Protein 4XDN (pdb70)

Radius of gyration: 31.56 Å; Cα contacts (8 Å, |Δi|>4): 1006; chains: 2; bounding box: 56×102×65 Å

GO terms:
  GO:0000785 chromatin (C, IDA)
  GO:0043515 kinetochore binding (F, IDA)
  GO:0006302 double-strand break repair (P, IMP)
  GO:0070550 rDNA chromatin condensation (P, IMP)
  GO:0071169 establishment of protein localization to chromatin (P, IMP)
  GO:0007064 mitotic sister chromatid cohesion (P, IMP)
  GO:0007076 mitotic chromosome condensation (P, IMP)
  GO:0032116 SMC loading complex (C, IPI)
  GO:0005634 nucleus (C, EXP)
  GO:0005515 protein binding (F, IPI)
  GO:0034087 establishment of mitotic sister chromatid cohesion (P, IDA)
  GO:0000785 chromatin (C, IPI)
  GO:0043565 sequence-specific DNA binding (F, IDA)

Secondary structure (DSSP, 8-state):
--EEEHHHHHHHHHHHHHHHHHTTT---SHHHHHHHHHHHHHHHHHHHHHHHHS---HHHHHHHHHHHHHHHHHHBS-HHHHHHHHHHHHHHHHHHTTTS--HHHHHHHHHIIIIIHHHHHT-HHHHHHHHHHHHHHHHHHHT---HHHHHHHHHHHHHHHHHHHHTT-HHHHHHHHHHHHHHSPTT-HHHHHHHHHHHHHHHHHTPPPPHHHHHHHHT--HHHH-HHHHHHHHHHHHHHHHHTT---HHHHHHHHHHHHHHHHHHHHTTTS-EEEEEETTEEEEEE-HHHHSHHHHHHHHHHHHHHHTTTTTTSHHHHHHHHHHHHHHHHHHHHHHT----SS-HHHHHHHHHHHHHHHHHHHHHHHHHHHHHHSS-----STTHHHHHHHHHHHHTT---HHHHHHHHH-TTS-HHHHHHHHHHHHHHHHHHHHHS-TTTHHHHHHHHHHHHHHHHHHHTTSGGGG-HHHHHHHHHHHHHHHSTTT-SSPPP--HHHHHHHHHHHHHHHHHHS---TTPPP--HHHHHHHHHHHHHHT---HHHHHHHHHHHHHHGGGSTT-HHHHHHHHHHHHHHHHHHT-HHHHHHHHHHHHHHHHHHT-/---HHHHS--TTTTSS---SHHHHTTT---TTS---TTHHHHHH-S-EEE-------S--TT---EEE-----S--SGGGTS-EEE--SS-S---TTTT--HHHHHHHHHT-TT---EEE--

Organism: Saccharomyces cerevisiae (strain ATCC 204508 / S288c) (NCBI:txid559292)

Nearest PDB structures (foldseek):
  4xdn-assembly1_B  TM=1.008E+00  e=4.731E-21  Saccharomyces cerevisiae
  5w94-assembly1_B  TM=9.153E-01  e=1.502E-14  Saccharomyces cerevisiae
  5w94-assembly2_D  TM=9.393E-01  e=5.411E-13  Saccharomyces cerevisiae
  4xdn-assembly1_A  TM=1.002E+00  e=1.681E-70  Saccharomyces cerevisiae
  5w94-assembly2_C  TM=9.971E-01  e=1.129E-63  Saccharomyces cerevisiae

Foldseek 3Di:
DDDDDLVVLLVLLVVLQQVLLQ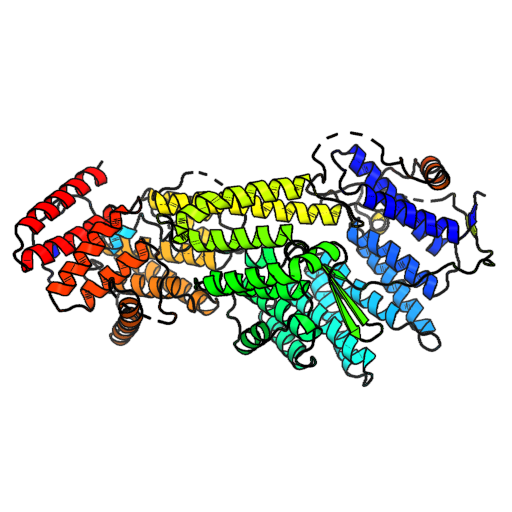CLLPDDDPVNVCSSVVSNVSSLVSLVCCVPVHDDDLVRLLVSLVVNLVSCLQPHPPLVVNLVSLVVSLVVCVVCVVPDPCPLSNLVSLCCQQARSCVSNLDLVSLVVSLVVLVVQLVVQCVDPDPVSVLSSLVSLLSNLVSCLSNVVVVVNVVSLVVSLVPDDPLALVSLLSLLVVLVSCLVQQFDDDPVSVVSLVPNDCVRNHLQVVLSSLLSVLSVCLLQLHDCPVSVVVVVVSCVVCVVVLQVCQPVADWRPSDVSDIDGHDDNCRSHNLSSVLSVLLSQLLSLLLVQQDPSNVSNVPCLVVSLVSLVVCLVPPRDDSDHSVVNVVVNVVSVLSNLSSVLSNQVSQCLFAVAGPRCSAPLSVLLSVLSNCVSVVVLSLVSLVVSLPDDRHRLVSNLVSLLSNLLSLLQCCQPPDPPCVVVRQVSNVVSLVVNVVSCVRRNCCSRLLSVLSNLLSLCLQADPPSGNRHDDDDPVVVCVSVVVLCQLCCQLPPPPSNDDDPNLVSSLSSLLVCLVPPDDDLVSSLVSLVCSLVSQVSHHPSLVVSLVSLVSNLVSCVVVVPVVSNVVSVVSNVVSCVVVVD/DDDPQLVDDDPCNPPPDDPDDVVVCPPPPPPVPPDDPPVVVVVVPPDDDDDDDDDDPPPPPPDDDDDDDPDDDDDDPVCVPVDEAEDDPDDPDCPVCPPPDPVRVVSCVVCVVVPPHHYDYD

InterPro domains:
  IPR019440 Chromatid cohesion factor MAU2 [PF10345] (14-606)

Sequence (726 aa):
GDKLSISQVYHLAQEYRDHAYSIANKIGSEEGLKQYYGLMNMSIQMFQLLKTKCTLSVLEDSKVTFEMVELLIQETYNFDLAELYISSLKERLQTHQSDTDLVEEIMRCEFLLLHDLPLMRDSKFHYKIALRNCNELVQYMVNLQDELYQNWASVFQYVGVMLCIKLKQHRRVKTSFHGLLSQCREKSQWKWFLNLCYVNYLLNERFPIPEDALQELRSTELHTVGPELYAWKLALEMVIQLCKDGNITDHLNEFKNFFDTNKQSLVTNEGKGCVIKIMPRIALKVELPMIFHYKELKNILLLLQSVSYIVNCYDEKGNFSRKFLPKVYSTTQKLIKNIAAGGVSMNELDSRIQTYKSILEFCEFYKVWEQTLLKGAVVLGPSPGYVRLLQAMKVQFEGGGAVEEYTRLAQSGGTSSEVKMISLLNCYTVQAARVSRCSGDKQGELVEQCNKVWLQVEKLLQETDLQFNPIWECTVTILWLFSHFEPFSWNPLPCSDKQRAEYVSKLREFYSSNKFVNRFKLKKALLLQILVNYLGGRMLEHDLGEIYAISAKCFDMCRQQGGMRKVQYVIGIWHLMNCTVAMRGKDVALTNAKLEALVKQITSLYFQSNAMSYPGKDKNIPGRIIEALEDLPLSYLVPKDGLAALVNAPMRVSLPFDKTIFTSADDGRDVNINVSSIKNEAEKERLVFKRPSNFTSSNFLEGLSPLAQSVLSTHKGLNDSINIEK

B-factor: mean 44.5, std 16.04, range [20.0, 185.65]

Structure (mmCIF, N/CA/C/O backbone):
data_4XDN
#
_entry.id   4XDN
#
_cell.length_a   51.579
_cell.length_b   177.279
_cell.length_c   51.343
_cell.angle_alpha   90.00
_cell.angle_beta   111.11
_cell.angle_gamma   90.00
#
_symmetry.space_group_name_H-M   'P 1 21 1'
#
loop_
_entity.id
_entity.type
_entity.pdbx_description
1 polymer 'MAU2 chromatid cohesion factor homolog'
2 polymer 'Sister chromatid cohesion protein 2'
3 non-polymer 'SULFATE ION'
4 water water
#
loop_
_atom_site.group_PDB
_atom_site.id
_atom_site.type_symbol
_atom_site.label_atom_id
_atom_site.label_alt_id
_atom_site.label_comp_id
_atom_site.label_asym_id
_atom_site.label_entity_id
_atom_site.label_seq_id
_atom_site.pdbx_PDB_ins_code
_atom_site.Cartn_x
_atom_site.Cartn_y
_atom_site.Cartn_z
_atom_site.occupancy
_atom_site.B_iso_or_equiv
_atom_site.auth_seq_id
_atom_site.auth_comp_id
_atom_site.auth_asym_id
_atom_site.auth_atom_id
_atom_site.pdbx_PDB_model_num
ATOM 1 N N . GLY A 1 24 ? -18.383 -0.868 -9.829 1.00 59.35 5 GLY A N 1
ATOM 2 C CA . GLY A 1 24 ? -18.360 0.519 -9.404 1.00 59.36 5 GLY A CA 1
ATOM 3 C C . GLY A 1 24 ? -17.385 1.347 -10.219 1.00 56.59 5 GLY A C 1
ATOM 4 O O . GLY A 1 24 ? -16.587 0.804 -10.983 1.00 60.02 5 GLY A O 1
ATOM 5 N N . ASP A 1 25 ? -17.450 2.665 -10.061 1.00 50.41 6 ASP A N 1
ATOM 6 C CA . ASP A 1 25 ? -16.545 3.562 -10.768 1.00 47.01 6 ASP A CA 1
ATOM 7 C C . ASP A 1 25 ? -15.160 3.491 -10.145 1.00 44.06 6 ASP A C 1
ATOM 8 O O . ASP A 1 25 ? -15.012 3.639 -8.931 1.00 45.51 6 ASP A O 1
ATOM 13 N N . LYS A 1 26 ? -14.149 3.266 -10.980 1.00 42.56 7 LYS A N 1
ATOM 14 C CA . LYS A 1 26 ? -12.789 3.055 -10.496 1.00 42.28 7 LYS A CA 1
ATOM 15 C C . LYS A 1 26 ? -11.752 3.899 -11.228 1.00 37.05 7 LYS A C 1
ATOM 16 O O . LYS A 1 26 ? -11.917 4.239 -12.400 1.00 36.71 7 LYS A O 1
ATOM 22 N N . LEU A 1 27 ? -10.686 4.230 -10.507 1.00 30.54 8 LEU A N 1
ATOM 23 C CA . LEU A 1 27 ? -9.499 4.852 -11.081 1.00 29.55 8 LEU A CA 1
ATOM 24 C C . LEU A 1 27 ? -8.278 4.221 -10.429 1.00 30.05 8 LEU A C 1
ATOM 25 O O . LEU A 1 27 ? -8.366 3.713 -9.310 1.00 29.70 8 LEU A O 1
ATOM 30 N N . SER A 1 28 ? -7.143 4.242 -11.118 1.00 32.62 9 SER A N 1
ATOM 31 C CA . SER A 1 28 ? -5.923 3.679 -10.551 1.00 32.65 9 SER A CA 1
ATOM 32 C C . SER A 1 28 ? -5.469 4.546 -9.385 1.00 34.75 9 SER A C 1
ATOM 33 O O . SER A 1 28 ? -5.838 5.719 -9.290 1.00 33.67 9 SER A O 1
ATOM 36 N N . ILE A 1 29 ? -4.671 3.964 -8.497 1.00 34.56 10 ILE A N 1
ATOM 37 C CA . ILE A 1 29 ? -4.224 4.666 -7.302 1.00 33.97 10 ILE A CA 1
ATOM 38 C C . ILE A 1 29 ? -3.411 5.908 -7.673 1.00 31.06 10 ILE A C 1
ATOM 39 O O . ILE A 1 29 ? -3.507 6.939 -7.011 1.00 27.51 10 ILE A O 1
ATOM 44 N N . SER A 1 30 ? -2.628 5.815 -8.743 1.00 30.76 11 SER A N 1
ATOM 45 C CA . SER A 1 30 ? -1.819 6.944 -9.190 1.00 33.59 11 SER A CA 1
ATOM 46 C C . SER A 1 30 ? -2.683 8.024 -9.842 1.00 31.95 11 SER A C 1
ATOM 47 O O . SER A 1 30 ? -2.381 9.212 -9.745 1.00 31.89 11 SER A O 1
ATOM 50 N N . GLN A 1 31 ? -3.756 7.609 -10.506 1.00 30.30 12 GLN A N 1
ATOM 51 C CA . GLN A 1 31 ? -4.659 8.555 -11.152 1.00 31.41 12 GLN A CA 1
ATOM 52 C C . GLN A 1 31 ? -5.419 9.382 -10.118 1.00 31.11 12 GLN A C 1
ATOM 53 O O . GLN A 1 31 ? -5.620 10.581 -10.302 1.00 30.93 12 GLN A O 1
ATOM 59 N N . VAL A 1 32 ? -5.829 8.741 -9.028 1.00 31.22 13 VAL A N 1
ATOM 60 C CA . VAL A 1 32 ? -6.509 9.441 -7.944 1.00 32.28 13 VAL A CA 1
ATOM 61 C C . VAL A 1 32 ? -5.554 10.424 -7.281 1.00 32.52 13 VAL A C 1
ATOM 62 O O . VAL A 1 32 ? -5.928 11.555 -6.966 1.00 27.87 13 VAL A O 1
ATOM 66 N N . TYR A 1 33 ? -4.319 9.976 -7.074 1.00 34.06 14 TYR A N 1
ATOM 67 C CA . TYR A 1 33 ? -3.290 10.799 -6.454 1.00 31.76 14 TYR A CA 1
ATOM 68 C C . TYR A 1 33 ? -2.988 12.032 -7.298 1.00 31.04 14 TYR A C 1
ATOM 69 O O . TYR A 1 33 ? -2.896 13.141 -6.774 1.00 30.98 14 TYR A O 1
ATOM 78 N N . HIS A 1 34 ? -2.841 11.835 -8.605 1.00 29.01 15 HIS A N 1
ATOM 79 C CA . HIS A 1 34 ? -2.534 12.937 -9.511 1.00 32.32 15 HIS A CA 1
ATOM 80 C C . HIS A 1 34 ? -3.713 13.893 -9.664 1.00 31.90 15 HIS A C 1
ATOM 81 O O . HIS A 1 34 ? -3.518 15.085 -9.891 1.00 34.35 15 HIS A O 1
ATOM 88 N N . LEU A 1 35 ? -4.931 13.374 -9.541 1.00 29.52 16 LEU A N 1
ATOM 89 C CA . LEU A 1 35 ? -6.117 14.220 -9.579 1.00 29.33 16 LEU A CA 1
ATOM 90 C C . LEU A 1 35 ? -6.162 15.135 -8.363 1.00 29.66 16 LEU A C 1
ATOM 91 O O . LEU A 1 35 ? -6.472 16.322 -8.480 1.00 30.34 16 LEU A O 1
ATOM 96 N N . ALA A 1 36 ? -5.860 14.572 -7.197 1.00 30.22 17 ALA A N 1
ATOM 97 C CA . ALA A 1 36 ? -5.783 15.349 -5.966 1.00 29.73 17 ALA A CA 1
ATOM 98 C C . ALA A 1 36 ? -4.766 16.472 -6.121 1.00 28.36 17 ALA A C 1
ATOM 99 O O . ALA A 1 36 ? -4.977 17.585 -5.643 1.00 29.82 17 ALA A O 1
ATOM 101 N N . GLN A 1 37 ? -3.662 16.169 -6.796 1.00 27.13 18 GLN A N 1
ATOM 102 C CA . GLN A 1 37 ? -2.627 17.161 -7.052 1.00 29.50 18 GLN A CA 1
ATOM 103 C C . GLN A 1 37 ? -3.083 18.182 -8.090 1.00 32.18 18 GLN A C 1
ATOM 104 O O . GLN A 1 37 ? -2.815 19.377 -7.946 1.00 34.62 18 GLN A O 1
ATOM 110 N N . GLU A 1 38 ? -3.772 17.717 -9.131 1.00 30.32 19 GLU A N 1
ATOM 111 C CA . GLU A 1 38 ? -4.220 18.608 -10.199 1.00 29.80 19 GLU A CA 1
ATOM 112 C C . GLU A 1 38 ? -5.226 19.624 -9.672 1.00 29.57 19 GLU A C 1
ATOM 113 O O . GLU A 1 38 ? -5.120 20.815 -9.964 1.00 26.48 19 GLU A O 1
ATOM 119 N N . TYR A 1 39 ? -6.201 19.152 -8.899 1.00 30.01 20 TYR A N 1
ATOM 120 C CA . TYR A 1 39 ? -7.210 20.034 -8.318 1.00 30.84 20 TYR A CA 1
ATOM 121 C C . TYR A 1 39 ? -6.557 21.106 -7.444 1.00 29.42 20 TYR A C 1
ATOM 122 O O . TYR A 1 39 ? -6.940 22.276 -7.487 1.00 24.95 20 TYR A O 1
ATOM 131 N N . ARG A 1 40 ? -5.570 20.694 -6.654 1.00 29.72 21 ARG A N 1
ATOM 132 C CA . ARG A 1 40 ? -4.849 21.609 -5.777 1.00 28.77 21 ARG A CA 1
ATOM 133 C C . ARG A 1 40 ? -4.045 22.618 -6.587 1.00 27.70 21 ARG A C 1
ATOM 134 O O . ARG A 1 40 ? -4.177 23.825 -6.396 1.00 26.30 21 ARG A O 1
ATOM 142 N N . ASP A 1 41 ? -3.208 22.114 -7.488 1.00 28.46 22 ASP A N 1
ATOM 143 C CA . ASP A 1 41 ? -2.289 22.962 -8.238 1.00 30.44 22 ASP A CA 1
ATOM 144 C C . ASP A 1 41 ? -3.031 23.916 -9.168 1.00 31.25 22 ASP A C 1
ATOM 145 O O . ASP A 1 41 ? -2.513 24.978 -9.517 1.00 31.54 22 ASP A O 1
ATOM 150 N N . HIS A 1 42 ? -4.243 23.540 -9.564 1.00 30.65 23 HIS A N 1
ATOM 151 C CA . HIS A 1 42 ? -5.057 24.398 -10.412 1.00 31.42 23 HIS A CA 1
ATOM 152 C C . HIS A 1 42 ? -5.698 25.509 -9.589 1.00 30.44 23 HIS A C 1
ATOM 153 O O . HIS A 1 42 ? -5.907 26.619 -10.082 1.00 30.46 23 HIS A O 1
ATOM 160 N N . ALA A 1 43 ? -6.016 25.206 -8.334 1.00 30.24 24 ALA A N 1
ATOM 161 C CA . ALA A 1 43 ? -6.522 26.220 -7.419 1.00 30.20 24 ALA A CA 1
ATOM 162 C C . ALA A 1 43 ? -5.445 27.272 -7.158 1.00 29.87 24 ALA A C 1
ATOM 163 O O . ALA A 1 43 ? -5.737 28.466 -7.094 1.00 29.55 24 ALA A O 1
ATOM 165 N N . TYR A 1 44 ? -4.199 26.825 -7.018 1.00 30.83 25 TYR A N 1
ATOM 166 C CA . TYR A 1 44 ? -3.074 27.740 -6.843 1.00 31.67 25 TYR A CA 1
ATOM 167 C C . TYR A 1 44 ? -2.901 28.624 -8.071 1.00 32.37 25 TYR A C 1
ATOM 168 O O . TYR A 1 44 ? -2.521 29.792 -7.958 1.00 32.82 25 TYR A O 1
ATOM 177 N N . SER A 1 45 ? -3.176 28.055 -9.242 1.00 32.05 26 SER A N 1
ATOM 178 C CA . SER A 1 45 ? -2.935 28.744 -10.504 1.00 31.88 26 SER A CA 1
ATOM 179 C C . SER A 1 45 ? -3.889 29.920 -10.701 1.00 32.15 26 SER A C 1
ATOM 180 O O . SER A 1 45 ? -3.578 30.849 -11.440 1.00 37.33 26 SER A O 1
ATOM 183 N N . ILE A 1 46 ? -5.042 29.874 -10.036 1.00 30.66 27 ILE A N 1
ATOM 184 C CA . ILE A 1 46 ? -6.048 30.935 -10.142 1.00 34.48 27 ILE A CA 1
ATOM 185 C C . ILE A 1 46 ? -6.250 31.659 -8.809 1.00 32.89 27 ILE A C 1
ATOM 186 O O . ILE A 1 46 ? -7.203 32.421 -8.644 1.00 29.23 27 ILE A O 1
ATOM 191 N N . ALA A 1 47 ? -5.338 31.432 -7.869 1.00 29.07 28 ALA A N 1
ATOM 192 C CA . ALA A 1 47 ? -5.478 31.958 -6.515 1.00 28.94 28 ALA A CA 1
ATOM 193 C C . ALA A 1 47 ? -5.446 33.485 -6.481 1.00 28.56 28 ALA A C 1
ATOM 194 O O . ALA A 1 47 ? -5.965 34.099 -5.549 1.00 30.52 28 ALA A O 1
ATOM 196 N N . ASN A 1 48 ? -4.839 34.093 -7.497 1.00 30.63 29 ASN A N 1
ATOM 197 C CA . ASN A 1 48 ? -4.752 35.549 -7.580 1.00 32.04 29 ASN A CA 1
ATOM 198 C C . ASN A 1 48 ? -5.865 36.158 -8.428 1.00 34.36 29 ASN A C 1
ATOM 199 O O . ASN A 1 48 ? -5.802 37.336 -8.777 1.00 34.29 29 ASN A O 1
ATOM 204 N N . LYS A 1 49 ? -6.881 35.359 -8.748 1.00 34.59 30 LYS A N 1
ATOM 205 C CA . LYS A 1 49 ? -7.952 35.788 -9.648 1.00 37.14 30 LYS A CA 1
ATOM 206 C C . LYS A 1 49 ? -9.336 35.719 -9.002 1.00 35.91 30 LYS A C 1
ATOM 207 O O . LYS A 1 49 ? -10.348 35.734 -9.700 1.00 37.61 30 LYS A O 1
ATOM 213 N N . ILE A 1 50 ? -9.385 35.643 -7.676 1.00 34.08 31 ILE A N 1
ATOM 214 C CA . ILE A 1 50 ? -10.663 35.600 -6.972 1.00 33.23 31 ILE A CA 1
ATOM 215 C C . ILE A 1 50 ? -11.151 37.022 -6.725 1.00 35.88 31 ILE A C 1
ATOM 216 O O . ILE A 1 50 ? -10.602 37.740 -5.887 1.00 33.81 31 ILE A O 1
ATOM 221 N N . GLY A 1 51 ? -12.182 37.418 -7.467 1.00 38.46 32 GLY A N 1
ATOM 222 C CA . GLY A 1 51 ? -12.737 38.757 -7.378 1.00 40.05 32 GLY A CA 1
ATOM 223 C C . GLY A 1 51 ? -14.206 38.773 -7.001 1.00 40.88 32 GLY A C 1
ATOM 224 O O . GLY A 1 51 ? -14.829 39.834 -6.968 1.00 43.29 32 GLY A O 1
ATOM 225 N N . SER A 1 52 ? -14.763 37.602 -6.712 1.00 40.25 33 SER A N 1
ATOM 226 C CA . SER A 1 52 ? -16.171 37.500 -6.343 1.00 42.72 33 SER A CA 1
ATOM 227 C C . SER A 1 52 ? -16.446 36.228 -5.549 1.00 42.24 33 SER A C 1
ATOM 228 O O . SER A 1 52 ? -15.563 35.384 -5.379 1.00 40.53 33 SER A O 1
ATOM 231 N N . GLU A 1 53 ? -17.678 36.099 -5.064 1.00 43.50 34 GLU A N 1
ATOM 232 C CA . GLU A 1 53 ? -18.088 34.917 -4.316 1.00 45.34 34 GLU A CA 1
ATOM 233 C C . GLU A 1 53 ? -18.013 33.677 -5.195 1.00 44.24 34 GLU A C 1
ATOM 234 O O . GLU A 1 53 ? -17.603 32.609 -4.744 1.00 42.34 34 GLU A O 1
ATOM 240 N N . GLU A 1 54 ? -18.418 33.831 -6.452 1.00 45.01 35 GLU A N 1
ATOM 241 C CA . GLU A 1 54 ? -18.384 32.738 -7.415 1.00 46.38 35 GLU A CA 1
ATOM 242 C C . GLU A 1 54 ? -16.982 32.145 -7.521 1.00 41.60 35 GLU A C 1
ATOM 243 O O . GLU A 1 54 ? -16.807 30.929 -7.459 1.00 38.51 35 GLU A O 1
ATOM 249 N N . GLY A 1 55 ? -15.988 33.013 -7.675 1.00 39.50 36 GLY A N 1
ATOM 250 C CA . GLY A 1 55 ? -14.613 32.573 -7.800 1.00 38.10 36 GLY A CA 1
ATOM 251 C C . GLY A 1 55 ? -14.112 31.924 -6.525 1.00 37.36 36 GLY A C 1
ATOM 252 O O . GLY A 1 55 ? -13.300 31.000 -6.562 1.00 36.73 36 GLY A O 1
ATOM 253 N N . LEU A 1 56 ? -14.603 32.410 -5.391 1.00 37.78 37 LEU A N 1
ATOM 254 C CA . LEU A 1 56 ? -14.217 31.867 -4.095 1.00 36.66 37 LEU A CA 1
ATOM 255 C C . LEU A 1 56 ? -14.779 30.459 -3.925 1.00 36.52 37 LEU A C 1
ATOM 256 O O . LEU A 1 56 ? -14.123 29.582 -3.363 1.00 36.34 37 LEU A O 1
ATOM 261 N N . LYS A 1 57 ? -15.997 30.253 -4.419 1.00 37.50 38 LYS A N 1
ATOM 262 C CA . LYS A 1 57 ? -16.638 28.944 -4.379 1.00 39.69 38 LYS A CA 1
ATOM 263 C C . LYS A 1 57 ? -15.899 27.949 -5.262 1.00 36.60 38 LYS A C 1
ATOM 264 O O . LYS A 1 57 ? -15.734 26.785 -4.900 1.00 36.83 38 LYS A O 1
ATOM 270 N N . GLN A 1 58 ? -15.453 28.415 -6.423 1.00 36.51 39 GLN A N 1
ATOM 271 C CA . GLN A 1 58 ? -14.716 27.569 -7.352 1.00 37.46 39 GLN A CA 1
ATOM 272 C C . GLN A 1 58 ? -13.343 27.214 -6.799 1.00 32.47 39 GLN A C 1
ATOM 273 O O . GLN A 1 58 ? -12.899 26.071 -6.912 1.00 28.15 39 GLN A O 1
ATOM 279 N N . TYR A 1 59 ? -12.672 28.197 -6.207 1.00 29.56 40 TYR A N 1
ATOM 280 C CA . TYR A 1 59 ? -11.355 27.974 -5.628 1.00 29.79 40 TYR A CA 1
ATOM 281 C C . TYR A 1 59 ? -11.416 26.909 -4.542 1.00 27.88 40 TYR A C 1
ATOM 282 O O . TYR A 1 59 ? -10.619 25.975 -4.531 1.00 27.70 40 TYR A O 1
ATOM 291 N N . TYR A 1 60 ? -12.367 27.056 -3.629 1.00 23.35 41 TYR A N 1
ATOM 292 C CA . TYR A 1 60 ? -12.505 26.117 -2.528 1.00 24.18 41 TYR A CA 1
ATOM 293 C C . TYR A 1 60 ? -13.201 24.837 -2.985 1.00 26.95 41 TYR A C 1
ATOM 294 O O . TYR A 1 60 ? -13.073 23.794 -2.347 1.00 29.85 41 TYR A O 1
ATOM 303 N N . GLY A 1 61 ? -13.928 24.917 -4.094 1.00 28.22 42 GLY A N 1
ATOM 304 C CA . GLY A 1 61 ? -14.495 23.734 -4.709 1.00 27.74 42 GLY A CA 1
ATOM 305 C C . GLY A 1 61 ? -13.380 22.802 -5.143 1.00 29.10 42 GLY A C 1
ATOM 306 O O . GLY A 1 61 ? -13.461 21.585 -4.964 1.00 30.06 42 GLY A O 1
ATOM 307 N N . LEU A 1 62 ? -12.325 23.384 -5.704 1.00 27.45 43 LEU A N 1
ATOM 308 C CA . LEU A 1 62 ? -11.161 22.618 -6.130 1.00 25.60 43 LEU A CA 1
ATOM 309 C C . LEU A 1 62 ? -10.421 22.030 -4.933 1.00 26.98 43 LEU A C 1
ATOM 310 O O . LEU A 1 62 ? -10.036 20.861 -4.949 1.00 25.70 43 LEU A O 1
ATOM 315 N N . MET A 1 63 ? -10.222 22.843 -3.897 1.00 27.22 44 MET A N 1
ATOM 316 C CA . MET A 1 63 ? -9.522 22.389 -2.700 1.00 26.26 44 MET A CA 1
ATOM 317 C C . MET A 1 63 ? -10.299 21.282 -2.003 1.00 26.40 44 MET A C 1
ATOM 318 O O . MET A 1 63 ? -9.715 20.334 -1.479 1.00 27.32 44 MET A O 1
ATOM 323 N N . ASN A 1 64 ? -11.621 21.410 -1.999 1.00 26.49 45 ASN A N 1
ATOM 324 C CA . ASN A 1 64 ? -12.487 20.395 -1.423 1.00 26.98 45 ASN A CA 1
ATOM 325 C C . ASN A 1 64 ? -12.274 19.058 -2.124 1.00 29.78 45 ASN A C 1
ATOM 326 O O . ASN A 1 64 ? -12.042 18.036 -1.479 1.00 28.25 45 ASN A O 1
ATOM 331 N N . MET A 1 65 ? -12.336 19.078 -3.452 1.00 30.48 46 MET A N 1
ATOM 332 C CA . MET A 1 65 ? -12.107 17.878 -4.244 1.00 32.89 46 MET A CA 1
ATOM 333 C C . MET A 1 65 ? -10.724 17.294 -3.983 1.00 32.08 46 MET A C 1
ATOM 334 O O . MET A 1 65 ? -10.585 16.086 -3.815 1.00 33.06 46 MET A O 1
ATOM 339 N N . SER A 1 66 ? -9.705 18.147 -3.943 1.00 29.85 47 SER A N 1
ATOM 340 C CA . SER A 1 66 ? -8.344 17.683 -3.699 1.00 29.50 47 SER A CA 1
ATOM 341 C C . SER A 1 66 ? -8.249 16.938 -2.372 1.00 31.14 47 SER A C 1
ATOM 342 O O . SER A 1 66 ? -7.681 15.849 -2.298 1.00 30.90 47 SER A O 1
ATOM 345 N N . ILE A 1 67 ? -8.811 17.534 -1.326 1.00 30.78 48 ILE A N 1
ATOM 346 C CA . ILE A 1 67 ? -8.797 16.931 -0.002 1.00 30.73 48 ILE A CA 1
ATOM 347 C C . ILE A 1 67 ? -9.563 15.612 0.002 1.00 32.82 48 ILE A C 1
ATOM 348 O O . ILE A 1 67 ? -9.100 14.623 0.570 1.00 34.24 48 ILE A O 1
ATOM 353 N N . GLN A 1 68 ? -10.730 15.600 -0.633 1.00 34.75 49 GLN A N 1
ATOM 354 C CA . GLN A 1 68 ? -11.572 14.411 -0.646 1.00 37.29 49 GLN A CA 1
ATOM 355 C C . GLN A 1 68 ? -10.898 13.272 -1.406 1.00 32.55 49 GLN A C 1
ATOM 356 O O . GLN A 1 68 ? -11.047 12.105 -1.045 1.00 33.41 49 GLN A O 1
ATOM 362 N N . MET A 1 69 ? -10.152 13.615 -2.451 1.00 30.17 50 MET A N 1
ATOM 363 C CA . MET A 1 69 ? -9.418 12.617 -3.221 1.00 32.23 50 MET A CA 1
ATOM 364 C C . MET A 1 69 ? -8.271 12.043 -2.389 1.00 33.07 50 MET A C 1
ATOM 365 O O . MET A 1 69 ? -7.996 10.841 -2.441 1.00 30.31 50 MET A O 1
ATOM 370 N N . PHE A 1 70 ? -7.609 12.901 -1.615 1.00 31.67 51 PHE A N 1
ATOM 371 C CA . PHE A 1 70 ? -6.580 12.446 -0.685 1.00 32.49 51 PHE A CA 1
ATOM 372 C C . PHE A 1 70 ? -7.176 11.514 0.367 1.00 32.88 51 PHE A C 1
ATOM 373 O O . PHE A 1 70 ? -6.613 10.460 0.668 1.00 32.65 51 PHE A O 1
ATOM 381 N N . GLN A 1 71 ? -8.310 11.918 0.932 1.00 31.78 52 GLN A N 1
ATOM 382 C CA . GLN A 1 71 ? -8.993 11.118 1.942 1.00 33.71 52 GLN A CA 1
ATOM 383 C C . GLN A 1 71 ? -9.397 9.772 1.360 1.00 37.08 52 GLN A C 1
ATOM 384 O O . GLN A 1 71 ? -9.399 8.751 2.051 1.00 35.01 52 GLN A O 1
ATOM 390 N N . LEU A 1 72 ? -9.731 9.787 0.076 1.00 37.95 53 LEU A N 1
ATOM 391 C CA . LEU A 1 72 ? -10.102 8.581 -0.644 1.00 39.74 53 LEU A CA 1
ATOM 392 C C . LEU A 1 72 ? -8.966 7.563 -0.597 1.00 36.76 53 LEU A C 1
ATOM 393 O O . LEU A 1 72 ? -9.196 6.375 -0.379 1.00 36.26 53 LEU A O 1
ATOM 398 N N . LEU A 1 73 ? -7.740 8.041 -0.788 1.00 34.15 54 LEU A N 1
ATOM 399 C CA . LEU A 1 73 ? -6.567 7.180 -0.760 1.00 36.02 54 LEU A CA 1
ATOM 400 C C . LEU A 1 73 ? -6.361 6.564 0.619 1.00 38.99 54 LEU A C 1
ATOM 401 O O . LEU A 1 73 ? -6.084 5.373 0.737 1.00 40.13 54 LEU A O 1
ATOM 406 N N . LYS A 1 74 ? -6.503 7.378 1.659 1.00 39.06 55 LYS A N 1
ATOM 407 C CA . LYS A 1 74 ? -6.240 6.927 3.020 1.00 43.30 55 LYS A CA 1
ATOM 408 C C . LYS A 1 74 ? -7.276 5.931 3.539 1.00 45.73 55 LYS A C 1
ATOM 409 O O . LYS A 1 74 ? -6.968 5.108 4.402 1.00 45.79 55 LYS A O 1
ATOM 415 N N . THR A 1 75 ? -8.495 5.999 3.009 1.00 46.56 56 THR A N 1
ATOM 416 C CA . THR A 1 75 ? -9.607 5.211 3.539 1.00 48.58 56 THR A CA 1
ATOM 417 C C . THR A 1 75 ? -9.942 3.976 2.702 1.00 45.72 56 THR A C 1
ATOM 418 O O . THR A 1 75 ? -10.471 2.997 3.227 1.00 46.65 56 THR A O 1
ATOM 422 N N . LYS A 1 76 ? -9.636 4.024 1.409 1.00 43.93 57 LYS A N 1
ATOM 423 C CA . LYS A 1 76 ? -10.044 2.970 0.481 1.00 46.13 57 LYS A CA 1
ATOM 424 C C . LYS A 1 76 ? -8.866 2.172 -0.071 1.00 44.86 57 LYS A C 1
ATOM 425 O O . LYS A 1 76 ? -9.064 1.221 -0.827 1.00 47.56 57 LYS A O 1
ATOM 431 N N . CYS A 1 77 ? -7.648 2.555 0.303 1.00 41.52 58 CYS A N 1
ATOM 432 C CA . CYS A 1 77 ? -6.452 1.872 -0.185 1.00 40.87 58 CYS A CA 1
ATOM 433 C C . CYS A 1 77 ? -5.536 1.445 0.952 1.00 40.96 58 CYS A C 1
ATOM 434 O O . CYS A 1 77 ? -5.593 1.987 2.055 1.00 39.68 58 CYS A O 1
ATOM 437 N N . THR A 1 78 ? -4.693 0.460 0.659 1.00 39.94 59 THR A N 1
ATOM 438 C CA . THR A 1 78 ? -3.639 0.038 1.567 1.00 41.44 59 THR A CA 1
ATOM 439 C C . THR A 1 78 ? -2.343 0.731 1.168 1.00 41.83 59 THR A C 1
ATOM 440 O O . THR A 1 78 ? -1.655 0.295 0.245 1.00 42.62 59 THR A O 1
ATOM 444 N N . LEU A 1 79 ? -2.022 1.818 1.862 1.00 42.07 60 LEU A N 1
ATOM 445 C CA . LEU A 1 79 ? -0.824 2.593 1.566 1.00 41.90 60 LEU A CA 1
ATOM 446 C C . LEU A 1 79 ? 0.352 2.123 2.408 1.00 42.13 60 LEU A C 1
ATOM 447 O O . LEU A 1 79 ? 0.184 1.747 3.568 1.00 42.03 60 LEU A O 1
ATOM 452 N N . SER A 1 80 ? 1.544 2.143 1.818 1.00 42.51 61 SER A N 1
ATOM 453 C CA . SER A 1 80 ? 2.767 1.886 2.567 1.00 42.09 61 SER A CA 1
ATOM 454 C C . SER A 1 80 ? 3.027 3.071 3.484 1.00 39.82 61 SER A C 1
ATOM 455 O O . SER A 1 80 ? 2.352 4.096 3.379 1.00 39.33 61 SER A O 1
ATOM 458 N N . VAL A 1 81 ? 3.999 2.937 4.382 1.00 36.13 62 VAL A N 1
ATOM 459 C CA . VAL A 1 81 ? 4.299 4.005 5.329 1.00 35.48 62 VAL A CA 1
ATOM 460 C C . VAL A 1 81 ? 4.736 5.277 4.608 1.00 34.91 62 VAL A C 1
ATOM 461 O O . VAL A 1 81 ? 4.339 6.377 4.991 1.00 36.99 62 VAL A O 1
ATOM 465 N N . LEU A 1 82 ? 5.539 5.129 3.559 1.00 33.87 63 LEU A N 1
ATOM 466 C CA . LEU A 1 82 ? 6.024 6.283 2.808 1.00 35.72 63 LEU A CA 1
ATOM 467 C C . LEU A 1 82 ? 4.900 6.936 2.011 1.00 34.75 63 LEU A C 1
ATOM 468 O O . LEU A 1 82 ? 4.787 8.162 1.971 1.00 35.06 63 LEU A O 1
ATOM 473 N N . GLU A 1 83 ? 4.074 6.111 1.379 1.00 34.30 64 GLU A N 1
ATOM 474 C CA . GLU A 1 83 ? 2.924 6.606 0.640 1.00 34.74 64 GLU A CA 1
ATOM 475 C C . GLU A 1 83 ? 1.958 7.304 1.586 1.00 35.57 64 GLU A C 1
ATOM 476 O O . GLU A 1 83 ? 1.453 8.388 1.288 1.00 33.52 64 GLU A O 1
ATOM 482 N N . ASP A 1 84 ? 1.712 6.678 2.732 1.00 35.47 65 ASP A N 1
ATOM 483 C CA . ASP A 1 84 ? 0.802 7.236 3.721 1.00 34.33 65 ASP A CA 1
ATOM 484 C C . ASP A 1 84 ? 1.342 8.570 4.226 1.00 33.39 65 ASP A C 1
ATOM 485 O O . ASP A 1 84 ? 0.586 9.525 4.405 1.00 32.63 65 ASP A O 1
ATOM 490 N N . SER A 1 85 ? 2.654 8.632 4.430 1.00 31.95 66 SER A N 1
ATOM 491 C CA . SER A 1 85 ? 3.309 9.862 4.865 1.00 31.66 66 SER A CA 1
ATOM 492 C C . SER A 1 85 ? 3.103 10.997 3.867 1.00 32.38 66 SER A C 1
ATOM 493 O O . SER A 1 85 ? 2.664 12.085 4.233 1.00 34.07 66 SER A O 1
ATOM 496 N N . LYS A 1 86 ? 3.425 10.733 2.606 1.00 32.60 67 LYS A N 1
ATOM 497 C CA . LYS A 1 86 ? 3.354 11.751 1.564 1.00 33.14 67 LYS A CA 1
ATOM 498 C C . LYS A 1 86 ? 1.928 12.256 1.382 1.00 32.73 67 LYS A C 1
ATOM 499 O O . LYS A 1 86 ? 1.688 13.465 1.375 1.00 33.95 67 LYS A O 1
ATOM 505 N N . VAL A 1 87 ? 0.986 11.326 1.243 1.00 32.23 68 VAL A N 1
ATOM 506 C CA . VAL A 1 87 ? -0.419 11.672 1.054 1.00 31.80 68 VAL A CA 1
ATOM 507 C C . VAL A 1 87 ? -0.956 12.482 2.231 1.00 29.71 68 VAL A C 1
ATOM 508 O O . VAL A 1 87 ? -1.630 13.496 2.041 1.00 26.46 68 VAL A O 1
ATOM 512 N N . THR A 1 88 ? -0.659 12.029 3.444 1.00 28.81 69 THR A N 1
ATOM 513 C CA . THR A 1 88 ? -1.156 12.689 4.644 1.00 28.35 69 THR A CA 1
ATOM 514 C C . THR A 1 88 ? -0.611 14.108 4.751 1.00 26.15 69 THR A C 1
ATOM 515 O O . THR A 1 88 ? -1.351 15.035 5.074 1.00 27.79 69 THR A O 1
ATOM 519 N N . PHE A 1 89 ? 0.679 14.272 4.473 1.00 26.98 70 PHE A N 1
ATOM 520 C CA . PHE A 1 89 ? 1.319 15.582 4.546 1.00 26.59 70 PHE A CA 1
ATOM 521 C C . PHE A 1 89 ? 0.714 16.564 3.541 1.00 27.21 70 PHE A C 1
ATOM 522 O O . PHE A 1 89 ? 0.402 17.701 3.896 1.00 25.30 70 PHE A O 1
ATOM 530 N N . GLU A 1 90 ? 0.545 16.129 2.294 1.00 27.93 71 GLU A N 1
ATOM 531 C CA . GLU A 1 90 ? -0.040 16.987 1.267 1.00 27.26 71 GLU A CA 1
ATOM 532 C C . GLU A 1 90 ? -1.471 17.359 1.629 1.00 27.72 71 GLU A C 1
ATOM 533 O O . GLU A 1 90 ? -1.875 18.516 1.497 1.00 27.85 71 GLU A O 1
ATOM 539 N N . MET A 1 91 ? -2.233 16.372 2.087 1.00 25.03 72 MET A N 1
ATOM 540 C CA . MET A 1 91 ? -3.611 16.601 2.499 1.00 25.80 72 MET A CA 1
ATOM 541 C C . MET A 1 91 ? -3.696 17.568 3.674 1.00 27.42 72 MET A C 1
ATOM 542 O O . MET A 1 91 ? -4.442 18.545 3.629 1.00 27.71 72 MET A O 1
ATOM 547 N N . VAL A 1 92 ? -2.944 17.274 4.731 1.00 28.15 73 VAL A N 1
ATOM 548 C CA . VAL A 1 92 ? -2.975 18.073 5.949 1.00 27.76 73 VAL A CA 1
ATOM 549 C C . VAL A 1 92 ? -2.490 19.490 5.670 1.00 26.87 73 VAL A C 1
ATOM 550 O O . VAL A 1 92 ? -2.950 20.443 6.295 1.00 29.10 73 VAL A O 1
ATOM 554 N N . GLU A 1 93 ? -1.559 19.620 4.732 1.00 27.60 74 GLU A N 1
ATOM 555 C CA . GLU A 1 93 ? -1.070 20.927 4.312 1.00 30.89 74 GLU A CA 1
ATOM 556 C C . GLU A 1 93 ? -2.243 21.803 3.875 1.00 27.64 74 GLU A C 1
ATOM 557 O O . GLU A 1 93 ? -2.269 23.005 4.142 1.00 24.20 74 GLU A O 1
ATOM 563 N N . LEU A 1 94 ? -3.218 21.186 3.215 1.00 27.34 75 LEU A N 1
ATOM 564 C CA . LEU A 1 94 ? -4.393 21.906 2.734 1.00 26.72 75 LEU A CA 1
ATOM 565 C C . LEU A 1 94 ? -5.368 22.195 3.870 1.00 26.79 75 LEU A C 1
ATOM 566 O O . LEU A 1 94 ? -5.977 23.262 3.911 1.00 27.24 75 LEU A O 1
ATOM 571 N N . LEU A 1 95 ? -5.520 21.246 4.787 1.00 24.81 76 LEU A N 1
ATOM 572 C CA . LEU A 1 95 ? -6.383 21.454 5.943 1.00 26.91 76 LEU A CA 1
ATOM 573 C C . LEU A 1 95 ? -5.894 22.651 6.752 1.00 26.95 76 LEU A C 1
ATOM 574 O O . LEU A 1 95 ? -6.684 23.454 7.244 1.00 25.77 76 LEU A O 1
ATOM 579 N N . ILE A 1 96 ? -4.577 22.763 6.865 1.00 25.81 77 ILE A N 1
ATOM 580 C CA . ILE A 1 96 ? -3.953 23.810 7.659 1.00 26.30 77 ILE A CA 1
ATOM 581 C C . ILE A 1 96 ? -4.058 25.175 6.976 1.00 28.13 77 ILE A C 1
ATOM 582 O O . ILE A 1 96 ? -4.290 26.189 7.637 1.00 31.78 77 ILE A O 1
ATOM 587 N N . GLN A 1 97 ? -3.897 25.198 5.657 1.00 25.95 78 GLN A N 1
ATOM 588 C CA . GLN A 1 97 ? -3.825 26.456 4.918 1.00 26.05 78 GLN A CA 1
ATOM 589 C C . GLN A 1 97 ? -5.166 26.921 4.350 1.00 24.26 78 GLN A C 1
ATOM 590 O O . GLN A 1 97 ? -5.336 28.106 4.065 1.00 26.36 78 GLN A O 1
ATOM 596 N N . GLU A 1 98 ? -6.113 25.999 4.193 1.00 23.48 79 GLU A N 1
ATOM 597 C CA . GLU A 1 98 ? -7.367 26.304 3.501 1.00 25.26 79 GLU A CA 1
ATOM 598 C C . GLU A 1 98 ? -8.596 26.251 4.410 1.00 27.16 79 GLU A C 1
ATOM 599 O O . GLU A 1 98 ? -9.635 26.816 4.070 1.00 29.92 79 GLU A O 1
ATOM 605 N N . THR A 1 99 ? -8.471 25.590 5.561 1.00 25.92 80 THR A N 1
ATOM 606 C CA . THR A 1 99 ? -9.617 25.326 6.434 1.00 24.81 80 THR A CA 1
ATOM 607 C C . THR A 1 99 ? -9.373 25.723 7.889 1.00 24.36 80 THR A C 1
ATOM 608 O O . THR A 1 99 ? -8.287 26.177 8.248 1.00 22.30 80 THR A O 1
ATOM 612 N N . TYR A 1 100 ? -10.401 25.538 8.716 1.00 26.28 81 TYR A N 1
ATOM 613 C CA . TYR A 1 100 ? -10.292 25.710 10.163 1.00 29.76 81 TYR A CA 1
ATOM 614 C C . TYR A 1 100 ? -10.320 24.358 10.877 1.00 29.63 81 TYR A C 1
ATOM 615 O O . TYR A 1 100 ? -10.419 24.294 12.103 1.00 29.99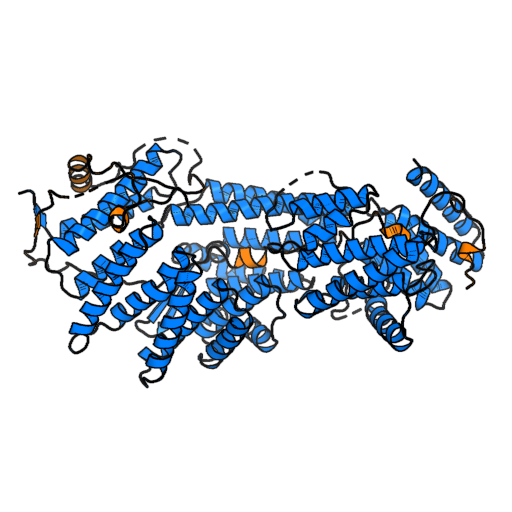 81 TYR A O 1
ATOM 624 N N . ASN A 1 101 ? -10.237 23.280 10.105 1.00 31.55 82 ASN A N 1
ATOM 625 C CA . ASN A 1 101 ? -10.301 21.934 10.660 1.00 32.43 82 ASN A CA 1
ATOM 626 C C . ASN A 1 101 ? -8.949 21.493 11.212 1.00 33.67 82 ASN A C 1
ATOM 627 O O . ASN A 1 101 ? -8.296 20.597 10.672 1.00 32.59 82 ASN A O 1
ATOM 632 N N . PHE A 1 102 ? -8.543 22.134 12.302 1.00 35.00 83 PHE A N 1
ATOM 633 C CA . PHE A 1 102 ? -7.235 21.905 12.899 1.00 33.56 83 PHE A CA 1
ATOM 634 C C . PHE A 1 102 ? -7.202 20.613 13.709 1.00 31.18 83 PHE A C 1
ATOM 635 O O . PHE A 1 102 ? -6.210 19.886 13.680 1.00 30.10 83 PHE A O 1
ATOM 643 N N . ASP A 1 103 ? -8.282 20.329 14.431 1.00 33.17 84 ASP A N 1
ATOM 644 C CA . ASP A 1 103 ? -8.388 19.083 15.183 1.00 34.75 84 ASP A CA 1
ATOM 645 C C . ASP A 1 103 ? -8.303 17.878 14.252 1.00 35.72 84 ASP A C 1
ATOM 646 O O . ASP A 1 103 ? -7.662 16.877 14.573 1.00 35.85 84 ASP A O 1
ATOM 651 N N . LEU A 1 104 ? -8.953 17.985 13.098 1.00 35.91 85 LEU A N 1
ATOM 652 C CA . LEU A 1 104 ? -8.935 16.920 12.102 1.00 36.05 85 LEU A CA 1
ATOM 653 C C . LEU A 1 104 ? -7.521 16.695 11.587 1.00 34.14 85 LEU A C 1
ATOM 654 O O . LEU A 1 104 ? -7.060 15.558 11.475 1.00 34.12 85 LEU A O 1
ATOM 659 N N . ALA A 1 105 ? -6.842 17.790 11.265 1.00 33.94 86 ALA A N 1
ATOM 660 C CA . ALA A 1 105 ? -5.464 17.727 10.804 1.00 31.94 86 ALA A CA 1
ATOM 661 C C . ALA A 1 105 ? -4.591 17.048 11.852 1.00 31.87 86 ALA A C 1
ATOM 662 O O . ALA A 1 105 ? -3.768 16.194 11.531 1.00 29.24 86 ALA A O 1
ATOM 664 N N . GLU A 1 106 ? -4.794 17.431 13.108 1.00 34.17 87 GLU A N 1
ATOM 665 C CA . GLU A 1 106 ? -3.999 16.910 14.210 1.00 36.75 87 GLU A CA 1
ATOM 666 C C . GLU A 1 106 ? -4.202 15.407 14.386 1.00 36.65 87 GLU A C 1
ATOM 667 O O . GLU A 1 106 ? -3.263 14.686 14.719 1.00 34.81 87 GLU A O 1
ATOM 673 N N . LEU A 1 107 ? -5.425 14.937 14.160 1.00 39.23 88 LEU A N 1
ATOM 674 C CA . LEU A 1 107 ? -5.725 13.514 14.274 1.00 42.92 88 LEU A CA 1
ATOM 675 C C . LEU A 1 107 ? -5.002 12.712 13.201 1.00 37.84 88 LEU A C 1
ATOM 676 O O . LEU A 1 107 ? -4.511 11.614 13.462 1.00 35.67 88 LEU A O 1
ATOM 681 N N . TYR A 1 108 ? -4.938 13.262 11.993 1.00 35.84 89 TYR A N 1
ATOM 682 C CA . TYR A 1 108 ? -4.261 12.593 10.893 1.00 34.64 89 TYR A CA 1
ATOM 683 C C . TYR A 1 108 ? -2.764 12.473 11.157 1.00 33.93 89 TYR A C 1
ATOM 684 O O . TYR A 1 108 ? -2.174 11.413 10.946 1.00 32.34 89 TYR A O 1
ATOM 693 N N . ILE A 1 109 ? -2.154 13.558 11.622 1.00 32.77 90 ILE A N 1
ATOM 694 C CA . ILE A 1 109 ? -0.720 13.566 11.887 1.00 32.46 90 ILE A CA 1
ATOM 695 C C . ILE A 1 109 ? -0.386 12.675 13.081 1.00 31.70 90 ILE A C 1
ATOM 696 O O . ILE A 1 109 ? 0.596 11.935 13.049 1.00 33.54 90 ILE A O 1
ATOM 701 N N . SER A 1 110 ? -1.202 12.749 14.127 1.00 31.30 91 SER A N 1
ATOM 702 C CA . SER A 1 110 ? -1.005 11.912 15.305 1.00 36.77 91 SER A CA 1
ATOM 703 C C . SER A 1 110 ? -1.097 10.437 14.935 1.00 36.00 91 SER A C 1
ATOM 704 O O . SER A 1 110 ? -0.287 9.625 15.382 1.00 34.96 91 SER A O 1
ATOM 707 N N . SER A 1 111 ? -2.087 10.101 14.114 1.00 37.14 92 SER A N 1
ATOM 708 C CA . SER A 1 111 ? -2.252 8.737 13.627 1.00 38.63 92 SER A CA 1
ATOM 709 C C . SER A 1 111 ? -1.043 8.314 12.809 1.00 38.25 92 SER A C 1
ATOM 710 O O . SER A 1 111 ? -0.514 7.219 12.991 1.00 41.08 92 SER A O 1
ATOM 713 N N . LEU A 1 112 ? -0.609 9.188 11.907 1.00 35.26 93 LEU A N 1
ATOM 714 C CA . LEU A 1 112 ? 0.548 8.906 11.067 1.00 34.23 93 LEU A CA 1
ATOM 715 C C . LEU A 1 112 ? 1.789 8.666 11.918 1.00 33.88 93 LEU A C 1
ATOM 716 O O . LEU A 1 112 ? 2.536 7.717 11.685 1.00 33.82 93 LEU A O 1
ATOM 721 N N . LYS A 1 113 ? 1.994 9.532 12.906 1.00 33.56 94 LYS A N 1
ATOM 722 C CA . LYS A 1 113 ? 3.142 9.437 13.797 1.00 33.78 94 LYS A CA 1
ATOM 723 C C . LYS A 1 113 ? 3.223 8.066 14.464 1.00 35.12 94 LYS A C 1
ATOM 724 O O . LYS A 1 113 ? 4.273 7.424 14.449 1.00 36.81 94 LYS A O 1
ATOM 730 N N . GLU A 1 114 ? 2.112 7.623 15.043 1.00 35.20 95 GLU A N 1
ATOM 731 C CA . GLU A 1 114 ? 2.074 6.342 15.738 1.00 40.72 95 GLU A CA 1
ATOM 732 C C . GLU A 1 114 ? 2.340 5.175 14.788 1.00 37.97 95 GLU A C 1
ATOM 733 O O . GLU A 1 114 ? 2.964 4.187 15.173 1.00 37.01 95 GLU A O 1
ATOM 739 N N . ARG A 1 115 ? 1.873 5.289 13.548 1.00 37.48 96 ARG A N 1
ATOM 740 C CA . ARG A 1 115 ? 2.098 4.235 12.569 1.00 36.05 96 ARG A CA 1
ATOM 741 C C . ARG A 1 115 ? 3.570 4.185 12.176 1.00 35.53 96 ARG A C 1
ATOM 742 O O . ARG A 1 115 ? 4.150 3.108 12.057 1.00 35.30 96 ARG A O 1
ATOM 750 N N . LEU A 1 116 ? 4.169 5.355 11.976 1.00 32.72 97 LEU A N 1
ATOM 751 C CA . LEU A 1 116 ? 5.583 5.438 11.622 1.00 32.64 97 LEU A CA 1
ATOM 752 C C . LEU A 1 116 ? 6.464 4.828 12.709 1.00 33.12 97 LEU A C 1
ATOM 753 O O . LEU A 1 116 ? 7.437 4.135 12.416 1.00 31.48 97 LEU A O 1
ATOM 758 N N . GLN A 1 117 ? 6.114 5.090 13.963 1.00 34.26 98 GLN A N 1
ATOM 759 C CA . GLN A 1 117 ? 6.882 4.580 15.091 1.00 38.87 98 GLN A CA 1
ATOM 760 C C . GLN A 1 117 ? 6.865 3.052 15.123 1.00 40.89 98 GLN A C 1
ATOM 761 O O . GLN A 1 117 ? 7.812 2.424 15.591 1.00 43.18 98 GLN A O 1
ATOM 767 N N . THR A 1 118 ? 5.795 2.458 14.607 1.00 44.83 99 THR A N 1
ATOM 768 C CA . THR A 1 118 ? 5.669 1.003 14.567 1.00 48.86 99 THR A CA 1
ATOM 769 C C . THR A 1 118 ? 6.665 0.372 13.589 1.00 49.57 99 THR A C 1
ATOM 770 O O . THR A 1 118 ? 7.080 -0.773 13.771 1.00 51.08 99 THR A O 1
ATOM 774 N N . HIS A 1 119 ? 7.046 1.123 12.557 1.00 46.97 100 HIS A N 1
ATOM 775 C CA . HIS A 1 119 ? 7.944 0.616 11.518 1.00 48.17 100 HIS A CA 1
ATOM 776 C C . HIS A 1 119 ? 9.343 1.221 11.599 1.00 45.03 100 HIS A C 1
ATOM 777 O O . HIS A 1 119 ? 10.234 0.833 10.845 1.00 42.83 100 HIS A O 1
ATOM 784 N N . GLN A 1 120 ? 9.529 2.167 12.514 1.00 44.02 101 GLN A N 1
ATOM 785 C CA . GLN A 1 120 ? 10.762 2.948 12.585 1.00 46.19 101 GLN A CA 1
ATOM 786 C C . GLN A 1 120 ? 12.012 2.080 12.749 1.00 48.89 101 GLN A C 1
ATOM 787 O O . GLN A 1 120 ? 13.100 2.457 12.309 1.00 48.07 101 GLN A O 1
ATOM 793 N N . SER A 1 121 ? 11.853 0.917 13.371 1.00 51.68 102 SER A N 1
ATOM 794 C CA . SER A 1 121 ? 12.990 0.047 13.661 1.00 56.79 102 SER A CA 1
ATOM 795 C C . SER A 1 121 ? 13.621 -0.516 12.389 1.00 60.03 102 SER A C 1
ATOM 796 O O . SER A 1 121 ? 14.845 -0.550 12.263 1.00 61.92 102 SER A O 1
ATOM 799 N N . ASP A 1 122 ? 12.780 -0.949 11.452 1.00 60.69 103 ASP A N 1
ATOM 800 C CA . ASP A 1 122 ? 13.242 -1.627 10.242 1.00 64.55 103 ASP A CA 1
ATOM 801 C C . ASP A 1 122 ? 13.062 -0.785 8.980 1.00 60.07 103 ASP A C 1
ATOM 802 O O . ASP A 1 122 ? 13.181 -1.300 7.867 1.00 61.31 103 ASP A O 1
ATOM 807 N N . THR A 1 123 ? 12.772 0.502 9.150 1.00 54.91 104 THR A N 1
ATOM 808 C CA . THR A 1 123 ? 12.519 1.386 8.015 1.00 51.71 104 THR A CA 1
ATOM 809 C C . THR A 1 123 ? 12.925 2.824 8.335 1.00 47.67 104 THR A C 1
ATOM 810 O O . THR A 1 123 ? 12.565 3.357 9.380 1.00 45.85 104 THR A O 1
ATOM 814 N N . ASP A 1 124 ? 13.672 3.445 7.426 1.00 47.71 105 ASP A N 1
ATOM 815 C CA . ASP A 1 124 ? 14.145 4.815 7.619 1.00 47.77 105 ASP A CA 1
ATOM 816 C C . ASP A 1 124 ? 12.980 5.798 7.561 1.00 43.26 105 ASP A C 1
ATOM 817 O O . ASP A 1 124 ? 12.501 6.141 6.479 1.00 40.59 105 ASP A O 1
ATOM 822 N N . LEU A 1 125 ? 12.538 6.254 8.729 1.00 40.23 106 LEU A N 1
ATOM 823 C CA . LEU A 1 125 ? 11.341 7.079 8.828 1.00 38.37 106 LEU A CA 1
ATOM 824 C C . LEU A 1 125 ? 11.527 8.293 9.737 1.00 37.00 106 LEU A C 1
ATOM 825 O O . LEU A 1 125 ? 10.555 8.969 10.078 1.00 33.22 106 LEU A O 1
ATOM 830 N N . VAL A 1 126 ? 12.770 8.574 10.116 1.00 38.48 107 VAL A N 1
ATOM 831 C CA . VAL A 1 126 ? 13.063 9.707 10.988 1.00 38.73 107 VAL A CA 1
ATOM 832 C C . VAL A 1 126 ? 12.566 11.013 10.371 1.00 36.42 107 VAL A C 1
ATOM 833 O O . VAL A 1 126 ? 11.902 11.802 11.042 1.00 33.42 107 VAL A O 1
ATOM 837 N N . GLU A 1 127 ? 12.875 11.230 9.095 1.00 37.91 108 GLU A N 1
ATOM 838 C CA . GLU A 1 127 ? 12.457 12.448 8.400 1.00 37.96 108 GLU A CA 1
ATOM 839 C C . GLU A 1 127 ? 10.956 12.668 8.528 1.00 34.13 108 GLU A C 1
ATOM 840 O O . GLU A 1 127 ? 10.504 13.772 8.837 1.00 31.04 108 GLU A O 1
ATOM 846 N N . GLU A 1 128 ? 10.191 11.605 8.298 1.00 31.52 109 GLU A N 1
ATOM 847 C CA . GLU A 1 128 ? 8.737 11.680 8.358 1.00 31.47 109 GLU A CA 1
ATOM 848 C C . GLU A 1 128 ? 8.250 11.975 9.776 1.00 28.43 109 GLU A C 1
ATOM 849 O O . GLU A 1 128 ? 7.353 12.793 9.972 1.00 27.43 109 GLU A O 1
ATOM 855 N N . ILE A 1 129 ? 8.844 11.310 10.761 1.00 29.86 110 ILE A N 1
ATOM 856 C CA . ILE A 1 129 ? 8.452 11.497 12.153 1.00 29.69 110 ILE A CA 1
ATOM 857 C C . ILE A 1 129 ? 8.710 12.932 12.595 1.00 26.77 110 ILE A C 1
ATOM 858 O O . ILE A 1 129 ? 7.880 13.539 13.272 1.00 25.94 110 ILE A O 1
ATOM 863 N N . MET A 1 130 ? 9.858 13.478 12.207 1.00 27.23 111 MET A N 1
ATOM 864 C CA . MET A 1 130 ? 10.214 14.834 12.598 1.00 26.67 111 MET A CA 1
ATOM 865 C C . MET A 1 130 ? 9.294 15.852 11.942 1.00 28.88 111 MET A C 1
ATOM 866 O O . MET A 1 130 ? 9.026 16.908 12.519 1.00 29.75 111 MET A O 1
ATOM 871 N N . ARG A 1 131 ? 8.805 15.537 10.745 1.00 29.23 112 ARG A N 1
ATOM 872 C CA . ARG A 1 131 ? 7.880 16.433 10.069 1.00 30.32 112 ARG A CA 1
ATOM 873 C C . ARG A 1 131 ? 6.520 16.382 10.757 1.00 28.29 112 ARG A C 1
ATOM 874 O O . ARG A 1 131 ? 5.829 17.398 10.851 1.00 27.48 112 ARG A O 1
ATOM 882 N N . CYS A 1 132 ? 6.142 15.201 11.241 1.00 26.08 113 CYS A N 1
ATOM 883 C CA . CYS A 1 132 ? 4.926 15.064 12.036 1.00 28.51 113 CYS A CA 1
ATOM 884 C C . CYS A 1 132 ? 5.005 15.975 13.258 1.00 29.55 113 CYS A C 1
ATOM 885 O O . CYS A 1 132 ? 4.038 16.650 13.600 1.00 28.14 113 CYS A O 1
ATOM 888 N N . GLU A 1 133 ? 6.168 15.999 13.902 1.00 28.63 114 GLU A N 1
ATOM 889 C CA . GLU A 1 133 ? 6.367 16.815 15.095 1.00 29.03 114 GLU A CA 1
ATOM 890 C C . GLU A 1 133 ? 6.351 18.302 14.753 1.00 27.30 114 GLU A C 1
ATOM 891 O O . GLU A 1 133 ? 5.852 19.120 15.523 1.00 28.51 114 GLU A O 1
ATOM 897 N N . PHE A 1 134 ? 6.900 18.647 13.594 1.00 26.33 115 PHE A N 1
ATOM 898 C CA . PHE A 1 134 ? 6.925 20.032 13.151 1.00 28.47 115 PHE A CA 1
ATOM 899 C C . PHE A 1 134 ? 5.504 20.526 12.889 1.00 28.50 115 PHE A C 1
ATOM 900 O O . PHE A 1 134 ? 5.136 21.623 13.295 1.00 29.77 115 PHE A O 1
ATOM 908 N N . LEU A 1 135 ? 4.703 19.705 12.221 1.00 26.28 116 LEU A N 1
ATOM 909 C CA . LEU A 1 135 ? 3.308 20.046 11.991 1.00 28.63 116 LEU A CA 1
ATOM 910 C C . LEU A 1 135 ? 2.556 20.168 13.313 1.00 27.71 116 LEU A C 1
ATOM 911 O O . LEU A 1 135 ? 1.747 21.073 13.493 1.00 29.43 116 LEU A O 1
ATOM 916 N N . LEU A 1 136 ? 2.837 19.255 14.235 1.00 28.03 117 LEU A N 1
ATOM 917 C CA . LEU A 1 136 ? 2.137 19.201 15.514 1.00 30.33 117 LEU A CA 1
ATOM 918 C C . LEU A 1 136 ? 2.516 20.352 16.447 1.00 28.98 117 LEU A C 1
ATOM 919 O O . LEU A 1 136 ? 1.677 20.852 17.199 1.00 26.79 117 LEU A O 1
ATOM 924 N N . LEU A 1 137 ? 3.780 20.765 16.397 1.00 27.07 118 LEU A N 1
ATOM 925 C CA . LEU A 1 137 ? 4.320 21.698 17.378 1.00 29.93 118 LEU A CA 1
ATOM 926 C C . LEU A 1 137 ? 4.520 23.111 16.827 1.00 30.66 118 LEU A C 1
ATOM 927 O O . LEU A 1 137 ? 4.571 24.072 17.595 1.00 31.54 118 LEU A O 1
ATOM 932 N N . HIS A 1 138 ? 4.628 23.237 15.505 1.00 30.25 119 HIS A N 1
ATOM 933 C CA . HIS A 1 138 ? 4.884 24.533 14.876 1.00 30.76 119 HIS A CA 1
ATOM 934 C C . HIS A 1 138 ? 3.724 24.994 13.995 1.00 29.51 119 HIS A C 1
ATOM 935 O O . HIS A 1 138 ? 3.108 26.025 14.268 1.00 29.16 119 HIS A O 1
ATOM 942 N N . ASP A 1 139 ? 3.423 24.237 12.944 1.00 30.33 120 ASP A N 1
ATOM 943 C CA . ASP A 1 139 ? 2.436 24.680 11.961 1.00 31.65 120 ASP A CA 1
ATOM 944 C C . ASP A 1 139 ? 1.028 24.774 12.544 1.00 30.42 120 ASP A C 1
ATOM 945 O O . ASP A 1 139 ? 0.366 25.801 12.403 1.00 32.45 120 ASP A O 1
ATOM 950 N N . LEU A 1 140 ? 0.571 23.716 13.204 1.00 25.88 121 LEU A N 1
ATOM 951 C CA . LEU A 1 140 ? -0.808 23.677 13.686 1.00 28.70 121 LEU A CA 1
ATOM 952 C C . LEU A 1 140 ? -1.073 24.709 14.787 1.00 30.41 121 LEU A C 1
ATOM 953 O O . LEU A 1 140 ? -2.072 25.427 14.725 1.00 31.40 121 LEU A O 1
ATOM 958 N N . PRO A 1 141 ? -0.190 24.786 15.799 1.00 29.63 122 PRO A N 1
ATOM 959 C CA . PRO A 1 141 ? -0.390 25.804 16.839 1.00 33.09 122 PRO A CA 1
ATOM 960 C C . PRO A 1 141 ? -0.380 27.238 16.304 1.00 32.44 122 PRO A C 1
ATOM 961 O O . PRO A 1 141 ? -1.177 28.057 16.761 1.00 32.33 122 PRO A O 1
ATOM 965 N N . LEU A 1 142 ? 0.500 27.533 15.351 1.00 34.65 123 LEU A N 1
ATOM 966 C CA . LEU A 1 142 ? 0.596 28.882 14.797 1.00 35.69 123 LEU A CA 1
ATOM 967 C C . LEU A 1 142 ? -0.663 29.268 14.029 1.00 36.80 123 LEU A C 1
ATOM 968 O O . LEU A 1 142 ? -1.132 30.401 14.133 1.00 36.36 123 LEU A O 1
ATOM 973 N N . MET A 1 143 ? -1.207 28.329 13.261 1.00 37.18 124 MET A N 1
ATOM 974 C CA . MET A 1 143 ? -2.435 28.577 12.512 1.00 38.53 124 MET A CA 1
ATOM 975 C C . MET A 1 143 ? -3.625 28.690 13.455 1.00 39.71 124 MET A C 1
ATOM 976 O O . MET A 1 143 ? -4.497 29.539 13.265 1.00 42.88 124 MET A O 1
ATOM 981 N N . ARG A 1 144 ? -3.662 27.824 14.463 1.00 37.90 125 ARG A N 1
ATOM 982 C CA . ARG A 1 144 ? -4.670 27.907 15.514 1.00 39.12 125 ARG A CA 1
ATOM 983 C C . ARG A 1 144 ? -4.661 29.289 16.154 1.00 38.79 125 ARG A C 1
ATOM 984 O O . ARG A 1 144 ? -5.704 29.921 16.313 1.00 38.16 125 ARG A O 1
ATOM 992 N N . ASP A 1 145 ? -3.463 29.742 16.512 1.00 37.14 126 ASP A N 1
ATOM 993 C CA . ASP A 1 145 ? -3.275 31.007 17.211 1.00 39.43 126 ASP A CA 1
ATOM 994 C C . ASP A 1 145 ? -4.119 31.056 18.484 1.00 40.68 126 ASP A C 1
ATOM 995 O O . ASP A 1 145 ? -4.792 32.049 18.762 1.00 40.83 126 ASP A O 1
ATOM 1000 N N . SER A 1 146 ? -4.067 29.968 19.247 1.00 40.45 127 SER A N 1
ATOM 1001 C CA . SER A 1 146 ? -4.812 29.836 20.495 1.00 44.49 127 SER A CA 1
ATOM 1002 C C . SER A 1 146 ? -3.852 29.671 21.668 1.00 41.83 127 SER A C 1
ATOM 1003 O O . SER A 1 146 ? -2.937 28.851 21.613 1.00 38.78 127 SER A O 1
ATOM 1006 N N . LYS A 1 147 ? -4.063 30.449 22.725 1.00 44.00 128 LYS A N 1
ATOM 1007 C CA . LYS A 1 147 ? -3.179 30.411 23.887 1.00 44.81 128 LYS A CA 1
ATOM 1008 C C . LYS A 1 147 ? -3.166 29.026 24.523 1.00 44.87 128 LYS A C 1
ATOM 1009 O O . LYS A 1 147 ? -2.111 28.517 24.902 1.00 44.75 128 LYS A O 1
ATOM 1015 N N . PHE A 1 148 ? -4.346 28.424 24.631 1.00 45.62 129 PHE A N 1
ATOM 1016 C CA . PHE A 1 148 ? -4.491 27.093 25.211 1.00 46.69 129 PHE A CA 1
ATOM 1017 C C . PHE A 1 148 ? -3.627 26.063 24.489 1.00 43.08 129 PHE A C 1
ATOM 1018 O O . PHE A 1 148 ? -2.927 25.275 25.123 1.00 42.39 129 PHE A O 1
ATOM 1026 N N . HIS A 1 149 ? -3.675 26.079 23.161 1.00 41.05 130 HIS A N 1
ATOM 1027 C CA . HIS A 1 149 ? -2.930 25.118 22.358 1.00 39.72 130 HIS A CA 1
ATOM 1028 C C . HIS A 1 149 ? -1.449 25.477 22.266 1.00 37.64 130 HIS A C 1
ATOM 1029 O O . HIS A 1 149 ? -0.608 24.606 22.050 1.00 36.48 130 HIS A O 1
ATOM 1036 N N . TYR A 1 150 ? -1.132 26.757 22.432 1.00 38.34 131 TYR A N 1
ATOM 1037 C CA . TYR A 1 150 ? 0.261 27.189 22.470 1.00 37.72 131 TYR A CA 1
ATOM 1038 C C . TYR A 1 150 ? 0.968 26.612 23.693 1.00 36.78 131 TYR A C 1
ATOM 1039 O O . TYR A 1 150 ? 2.138 26.236 23.621 1.00 36.40 131 TYR A O 1
ATOM 1048 N N . LYS A 1 151 ? 0.255 26.545 24.813 1.00 37.89 132 LYS A N 1
ATOM 1049 C CA . LYS A 1 151 ? 0.823 26.016 26.051 1.00 38.36 132 LYS A CA 1
ATOM 1050 C C . LYS A 1 151 ? 1.069 24.513 25.942 1.00 37.45 132 LYS A C 1
ATOM 1051 O O . LYS A 1 151 ? 2.088 24.007 26.410 1.00 35.84 132 LYS A O 1
ATOM 1057 N N . ILE A 1 152 ? 0.131 23.807 25.321 1.00 38.52 133 ILE A N 1
ATOM 1058 C CA . ILE A 1 152 ? 0.284 22.378 25.081 1.00 37.77 133 ILE A CA 1
ATOM 1059 C C . ILE A 1 152 ? 1.480 22.138 24.168 1.00 36.26 133 ILE A C 1
ATOM 1060 O O . ILE A 1 152 ? 2.304 21.260 24.425 1.00 37.17 133 ILE A O 1
ATOM 1065 N N . ALA A 1 153 ? 1.573 22.932 23.106 1.00 35.73 134 ALA A N 1
ATOM 1066 C CA . ALA A 1 153 ? 2.653 22.796 22.138 1.00 34.76 134 ALA A CA 1
ATOM 1067 C C . ALA A 1 153 ? 4.009 23.053 22.787 1.00 33.95 134 ALA A C 1
ATOM 1068 O O . ALA A 1 153 ? 4.953 22.290 22.585 1.00 32.01 134 ALA A O 1
ATOM 1070 N N . LEU A 1 154 ? 4.102 24.126 23.568 1.00 34.66 135 LEU A N 1
ATOM 1071 C CA . LEU A 1 154 ? 5.356 24.488 24.222 1.00 34.57 135 LEU A CA 1
ATOM 1072 C C . LEU A 1 154 ? 5.782 23.419 25.222 1.00 34.60 135 LEU A C 1
ATOM 1073 O O . LEU A 1 154 ? 6.962 23.082 25.321 1.00 35.16 135 LEU A O 1
ATOM 1078 N N . ARG A 1 155 ? 4.812 22.895 25.964 1.00 35.99 136 ARG A N 1
ATOM 1079 C CA . ARG A 1 155 ? 5.072 21.837 26.933 1.00 38.86 136 ARG A CA 1
ATOM 1080 C C . ARG A 1 155 ? 5.625 20.597 26.237 1.00 37.65 136 ARG A C 1
ATOM 1081 O O . ARG A 1 155 ? 6.657 20.061 26.638 1.00 34.91 136 ARG A O 1
ATOM 1089 N N . ASN A 1 156 ? 4.938 20.155 25.186 1.00 38.39 137 ASN A N 1
ATOM 1090 C CA . ASN A 1 156 ? 5.346 18.965 24.444 1.00 37.85 137 ASN A CA 1
ATOM 1091 C C . ASN A 1 156 ? 6.638 19.190 23.675 1.00 35.75 137 ASN A C 1
ATOM 1092 O O . ASN A 1 156 ? 7.439 18.270 23.505 1.00 35.70 137 ASN A O 1
ATOM 1097 N N . CYS A 1 157 ? 6.836 20.416 23.207 1.00 33.22 138 CYS A N 1
ATOM 1098 C CA . CYS A 1 157 ? 8.033 20.751 22.450 1.00 32.58 138 CYS A CA 1
ATOM 1099 C C . CYS A 1 157 ? 9.278 20.655 23.331 1.00 34.17 138 CYS A C 1
ATOM 1100 O O . CYS A 1 157 ? 10.290 20.087 22.921 1.00 34.98 138 CYS A O 1
ATOM 1103 N N . ASN A 1 158 ? 9.201 21.209 24.539 1.00 33.69 139 ASN A N 1
ATOM 1104 C CA . ASN A 1 158 ? 10.312 21.124 25.481 1.00 34.68 139 ASN A CA 1
ATOM 1105 C C . ASN A 1 158 ? 10.604 19.675 25.851 1.00 36.28 139 ASN A C 1
ATOM 1106 O O . ASN A 1 158 ? 11.761 19.290 26.015 1.00 37.15 139 ASN A O 1
ATOM 1111 N N . GLU A 1 159 ? 9.550 18.877 25.979 1.00 38.52 140 GLU A N 1
ATOM 1112 C CA . GLU A 1 159 ? 9.694 17.457 26.272 1.00 42.19 140 GLU A CA 1
ATOM 1113 C C . GLU A 1 159 ? 10.445 16.762 25.142 1.00 38.09 140 GLU A C 1
ATOM 1114 O O . GLU A 1 159 ? 11.315 15.924 25.379 1.00 39.36 140 GLU A O 1
ATOM 1120 N N . LEU A 1 160 ? 10.103 17.127 23.911 1.00 32.59 141 LEU A N 1
ATOM 1121 C CA . LEU A 1 160 ? 10.725 16.544 22.730 1.00 32.53 141 LEU A CA 1
ATOM 1122 C C . LEU A 1 160 ? 12.213 16.888 22.660 1.00 33.03 141 LEU A C 1
ATOM 1123 O O . LEU A 1 160 ? 13.047 16.018 22.404 1.00 32.13 141 LEU A O 1
ATOM 1128 N N . VAL A 1 161 ? 12.536 18.158 22.891 1.00 33.28 142 VAL A N 1
ATOM 1129 C CA . VAL A 1 161 ? 13.919 18.629 22.851 1.00 32.68 142 VAL A CA 1
ATOM 1130 C C . VAL A 1 161 ? 14.766 17.925 23.904 1.00 34.85 142 VAL A C 1
ATOM 1131 O O . VAL A 1 161 ? 15.882 17.493 23.623 1.00 35.86 142 VAL A O 1
ATOM 1135 N N . GLN A 1 162 ? 14.230 17.822 25.116 1.00 38.95 143 GLN A N 1
ATOM 1136 C CA . GLN A 1 162 ? 14.921 17.158 26.215 1.00 44.25 143 GLN A CA 1
ATOM 1137 C C . GLN A 1 162 ? 15.279 15.725 25.845 1.00 44.10 143 GLN A C 1
ATOM 1138 O O . GLN A 1 162 ? 16.359 15.236 26.176 1.00 44.46 143 GLN A O 1
ATOM 1144 N N . TYR A 1 163 ? 14.364 15.055 25.155 1.00 42.22 144 TYR A N 1
ATOM 1145 C CA . TYR A 1 163 ? 14.560 13.660 24.786 1.00 39.90 144 TYR A CA 1
ATOM 1146 C C . TYR A 1 163 ? 15.624 13.529 23.701 1.00 37.55 144 TYR A C 1
ATOM 1147 O O . TYR A 1 163 ? 16.422 12.595 23.713 1.00 40.89 144 TYR A O 1
ATOM 1156 N N . MET A 1 164 ? 15.653 14.483 22.778 1.00 34.97 145 MET A N 1
ATOM 1157 C CA . MET A 1 164 ? 16.535 14.389 21.620 1.00 34.78 145 MET A CA 1
ATOM 1158 C C . MET A 1 164 ? 17.976 14.791 21.913 1.00 36.80 145 MET A C 1
ATOM 1159 O O . MET A 1 164 ? 18.905 14.221 21.338 1.00 39.05 145 MET A O 1
ATOM 1164 N N . VAL A 1 165 ? 18.173 15.769 22.793 1.00 35.35 146 VAL A N 1
ATOM 1165 C CA . VAL A 1 165 ? 19.528 16.169 23.157 1.00 38.70 146 VAL A CA 1
ATOM 1166 C C . VAL A 1 165 ? 20.261 15.021 23.849 1.00 36.56 146 VAL A C 1
ATOM 1167 O O . VAL A 1 165 ? 21.490 14.999 23.878 1.00 37.13 146 VAL A O 1
ATOM 1171 N N . ASN A 1 166 ? 19.507 14.068 24.393 1.00 37.27 147 ASN A N 1
ATOM 1172 C CA . ASN A 1 166 ? 20.101 12.904 25.053 1.00 41.70 147 ASN A CA 1
ATOM 1173 C C . ASN A 1 166 ? 20.593 11.851 24.062 1.00 41.99 147 ASN A C 1
ATOM 1174 O O . ASN A 1 166 ? 21.236 10.878 24.453 1.00 42.08 147 ASN A O 1
ATOM 1179 N N . LEU A 1 167 ? 20.283 12.046 22.785 1.00 42.35 148 LEU A N 1
ATOM 1180 C CA . LEU A 1 167 ? 20.802 11.187 21.726 1.00 45.28 148 LEU A CA 1
ATOM 1181 C C . LEU A 1 167 ? 22.092 11.789 21.180 1.00 49.20 148 LEU A C 1
ATOM 1182 O O . LEU A 1 167 ? 22.103 12.940 20.738 1.00 48.47 148 LEU A O 1
ATOM 1187 N N . GLN A 1 168 ? 23.176 11.020 21.212 1.00 53.20 149 GLN A N 1
ATOM 1188 C CA . GLN A 1 168 ? 24.477 11.539 20.801 1.00 60.62 149 GLN A CA 1
ATOM 1189 C C . GLN A 1 168 ? 24.577 11.701 19.285 1.00 61.78 149 GLN A C 1
ATOM 1190 O O . GLN A 1 168 ? 25.558 12.245 18.778 1.00 66.05 149 GLN A O 1
ATOM 1196 N N . ASP A 1 169 ? 23.564 11.229 18.565 1.00 56.60 150 ASP A N 1
ATOM 1197 C CA . ASP A 1 169 ? 23.601 11.240 17.108 1.00 51.75 150 ASP A CA 1
ATOM 1198 C C . ASP A 1 169 ? 23.420 12.646 16.547 1.00 46.47 150 ASP A C 1
ATOM 1199 O O . ASP A 1 169 ? 22.542 13.395 16.975 1.00 41.18 150 ASP A O 1
ATOM 1204 N N . GLU A 1 170 ? 24.256 12.981 15.570 1.00 46.84 151 GLU A N 1
ATOM 1205 C CA . GLU A 1 170 ? 24.309 14.322 15.004 1.00 46.69 151 GLU A CA 1
ATOM 1206 C C . GLU A 1 170 ? 22.987 14.741 14.367 1.00 42.50 151 GLU A C 1
ATOM 1207 O O . GLU A 1 170 ? 22.625 15.916 14.390 1.00 41.45 151 GLU A O 1
ATOM 1213 N N . LEU A 1 171 ? 22.270 13.777 13.801 1.00 41.94 152 LEU A N 1
ATOM 1214 C CA . LEU A 1 171 ? 20.984 14.057 13.177 1.00 41.36 152 LEU A CA 1
ATOM 1215 C C . LEU A 1 171 ? 19.984 14.570 14.210 1.00 36.77 152 LEU A C 1
ATOM 1216 O O . LEU A 1 171 ? 19.337 15.596 14.004 1.00 31.36 152 LEU A O 1
ATOM 1221 N N . TYR A 1 172 ? 19.873 13.852 15.323 1.00 36.71 153 TYR A N 1
ATOM 1222 C CA . TYR A 1 172 ? 18.937 14.209 16.383 1.00 36.77 153 TYR A CA 1
ATOM 1223 C C . TYR A 1 172 ? 19.358 15.479 17.113 1.00 36.77 153 TYR A C 1
ATOM 1224 O O . TYR A 1 172 ? 18.514 16.207 17.637 1.00 34.87 153 TYR A O 1
ATOM 1233 N N . GLN A 1 173 ? 20.663 15.736 17.148 1.00 37.03 154 GLN A N 1
ATOM 1234 C CA . GLN A 1 173 ? 21.191 16.955 17.750 1.00 37.75 154 GLN A CA 1
ATOM 1235 C C . GLN A 1 173 ? 20.766 18.178 16.946 1.00 35.99 154 GLN A C 1
ATOM 1236 O O . GLN A 1 173 ? 20.362 19.194 17.513 1.00 33.38 154 GLN A O 1
ATOM 1242 N N . ASN A 1 174 ? 20.861 18.077 15.624 1.00 36.41 155 ASN A N 1
ATOM 1243 C CA . ASN A 1 174 ? 20.430 19.157 14.744 1.00 35.20 155 ASN A CA 1
ATOM 1244 C C . ASN A 1 174 ? 18.920 19.329 14.768 1.00 31.95 155 ASN A C 1
ATOM 1245 O O . ASN A 1 174 ? 18.418 20.449 14.814 1.00 29.47 155 ASN A O 1
ATOM 1250 N N . TRP A 1 175 ? 18.195 18.220 14.735 1.00 31.99 156 TRP A N 1
ATOM 1251 C CA . TRP A 1 175 ? 16.746 18.281 14.833 1.00 30.64 156 TRP A CA 1
ATOM 1252 C C . TRP A 1 175 ? 16.319 18.916 16.156 1.00 29.83 156 TRP A C 1
ATOM 1253 O O . TRP A 1 175 ? 15.336 19.650 16.211 1.00 30.03 156 TRP A O 1
ATOM 1264 N N . ALA A 1 176 ? 17.058 18.624 17.222 1.00 28.29 157 ALA A N 1
ATOM 1265 C CA . ALA A 1 176 ? 16.763 19.196 18.532 1.00 30.54 157 ALA A CA 1
ATOM 1266 C C . ALA A 1 176 ? 16.897 20.713 18.489 1.00 30.05 157 ALA A C 1
ATOM 1267 O O . ALA A 1 176 ? 16.172 21.431 19.172 1.00 28.74 157 ALA A O 1
ATOM 1269 N N . SER A 1 177 ? 17.828 21.191 17.672 1.00 31.23 158 SER A N 1
ATOM 1270 C CA . SER A 1 177 ? 18.040 22.620 17.492 1.00 32.82 158 SER A CA 1
ATOM 1271 C C . SER A 1 177 ? 16.853 23.268 16.778 1.00 32.56 158 SER A C 1
ATOM 1272 O O . SER A 1 177 ? 16.428 24.369 17.132 1.00 29.27 158 SER A O 1
ATOM 1275 N N . VAL A 1 178 ? 16.324 22.578 15.773 1.00 31.57 159 VAL A N 1
ATOM 1276 C CA . VAL A 1 178 ? 15.151 23.054 15.052 1.00 29.07 159 VAL A CA 1
ATOM 1277 C C . VAL A 1 178 ? 13.970 23.207 16.006 1.00 28.52 159 VAL A C 1
ATOM 1278 O O . VAL A 1 178 ? 13.241 24.193 15.945 1.00 27.12 159 VAL A O 1
ATOM 1282 N N . PHE A 1 179 ? 13.787 22.241 16.897 1.00 28.60 160 PHE A N 1
ATOM 1283 C CA . PHE A 1 179 ? 12.631 22.267 17.783 1.00 28.77 160 PHE A CA 1
ATOM 1284 C C . PHE A 1 179 ? 12.851 23.168 18.994 1.00 26.56 160 PHE A C 1
ATOM 1285 O O . PHE A 1 179 ? 11.890 23.607 19.625 1.00 26.21 160 PHE A O 1
ATOM 1293 N N . GLN A 1 180 ? 14.107 23.464 19.307 1.00 27.61 161 GLN A N 1
ATOM 1294 C CA . GLN A 1 180 ? 14.398 24.516 20.268 1.00 30.65 161 GLN A CA 1
ATOM 1295 C C . GLN A 1 180 ? 13.890 25.834 19.698 1.00 28.24 161 GLN A C 1
ATOM 1296 O O . GLN A 1 180 ? 13.294 26.640 20.407 1.00 29.05 161 GLN A O 1
ATOM 1302 N N . TYR A 1 181 ? 14.121 26.029 18.404 1.00 27.61 162 TYR A N 1
ATOM 1303 C CA . TYR A 1 181 ? 13.665 27.221 17.702 1.00 27.97 162 TYR A CA 1
ATOM 1304 C C . TYR A 1 181 ? 12.141 27.280 17.646 1.00 27.80 162 TYR A C 1
ATOM 1305 O O . TYR A 1 181 ? 11.556 28.356 17.750 1.00 26.57 162 TYR A O 1
ATOM 1314 N N . VAL A 1 182 ? 11.503 26.125 17.482 1.00 28.57 163 VAL A N 1
ATOM 1315 C CA . VAL A 1 182 ? 10.046 26.051 17.511 1.00 27.32 163 VAL A CA 1
ATOM 1316 C C . VAL A 1 182 ? 9.545 26.489 18.879 1.00 27.90 163 VAL A C 1
ATOM 1317 O O . VAL A 1 182 ? 8.592 27.257 18.982 1.00 30.10 163 VAL A O 1
ATOM 1321 N N . GLY A 1 183 ? 10.200 25.998 19.925 1.00 29.98 164 GLY A N 1
ATOM 1322 C CA . GLY A 1 183 ? 9.859 26.369 21.287 1.00 28.96 164 GLY A CA 1
ATOM 1323 C C . GLY A 1 183 ? 9.926 27.869 21.508 1.00 26.63 164 GLY A C 1
ATOM 1324 O O . GLY A 1 183 ? 9.025 28.453 22.107 1.00 28.02 164 GLY A O 1
ATOM 1325 N N . VAL A 1 184 ? 10.998 28.489 21.023 1.00 27.89 165 VAL A N 1
ATOM 1326 C CA . VAL A 1 184 ? 11.160 29.936 21.112 1.00 30.60 165 VAL A CA 1
ATOM 1327 C C . VAL A 1 184 ? 9.971 30.644 20.472 1.00 28.27 165 VAL A C 1
ATOM 1328 O O . VAL A 1 184 ? 9.398 31.565 21.058 1.00 27.36 165 VAL A O 1
ATOM 1332 N N . MET A 1 185 ? 9.605 30.212 19.269 1.00 27.68 166 MET A N 1
ATOM 1333 C CA . MET A 1 185 ? 8.503 30.835 18.549 1.00 28.44 166 MET A CA 1
ATOM 1334 C C . MET A 1 185 ? 7.197 30.686 19.319 1.00 29.60 166 MET A C 1
ATOM 1335 O O . MET A 1 185 ? 6.334 31.562 19.256 1.00 27.70 166 MET A O 1
ATOM 1340 N N . LEU A 1 186 ? 7.060 29.585 20.053 1.00 29.48 167 LEU A N 1
ATOM 1341 C CA . LEU A 1 186 ? 5.875 29.363 20.873 1.00 30.90 167 LEU A CA 1
ATOM 1342 C C . LEU A 1 186 ? 5.893 30.277 22.095 1.00 29.58 167 LEU A C 1
ATOM 1343 O O . LEU A 1 186 ? 4.847 30.750 22.541 1.00 30.36 167 LEU A O 1
ATOM 1348 N N . CYS A 1 187 ? 7.080 30.530 22.636 1.00 30.01 168 CYS A N 1
ATOM 1349 C CA . CYS A 1 187 ? 7.215 31.444 23.763 1.00 32.86 168 CYS A CA 1
ATOM 1350 C C . CYS A 1 187 ? 6.847 32.865 23.345 1.00 30.94 168 CYS A C 1
ATOM 1351 O O . CYS A 1 187 ? 6.186 33.583 24.091 1.00 32.37 168 CYS A O 1
ATOM 1354 N N . ILE A 1 188 ? 7.275 33.266 22.151 1.00 29.06 169 ILE A N 1
ATOM 1355 C CA . ILE A 1 188 ? 6.958 34.597 21.636 1.00 31.15 169 ILE A CA 1
ATOM 1356 C C . ILE A 1 188 ? 5.446 34.792 21.558 1.00 30.67 169 ILE A C 1
ATOM 1357 O O . ILE A 1 188 ? 4.921 35.805 22.017 1.00 29.90 169 ILE A O 1
ATOM 1362 N N . LYS A 1 189 ? 4.754 33.814 20.982 1.00 31.10 170 LYS A N 1
ATOM 1363 C CA . LYS A 1 189 ? 3.303 33.878 20.843 1.00 33.72 170 LYS A CA 1
ATOM 1364 C C . LYS A 1 189 ? 2.606 33.922 22.201 1.00 35.34 170 LYS A C 1
ATOM 1365 O O . LYS A 1 189 ? 1.540 34.524 22.337 1.00 38.48 170 LYS A O 1
ATOM 1371 N N . LEU A 1 190 ? 3.209 33.285 23.199 1.00 34.01 171 LEU A N 1
ATOM 1372 C CA . LEU A 1 190 ? 2.657 33.282 24.549 1.00 35.61 171 LEU A CA 1
ATOM 1373 C C . LEU A 1 190 ? 3.097 34.513 25.339 1.00 38.11 171 LEU A C 1
ATOM 1374 O O . LEU A 1 190 ? 2.697 34.696 26.489 1.00 39.72 171 LEU A O 1
ATOM 1379 N N . LYS A 1 191 ? 3.918 35.351 24.711 1.00 37.29 172 LYS A N 1
ATOM 1380 C CA . LYS A 1 191 ? 4.393 36.590 25.322 1.00 39.74 172 LYS A CA 1
ATOM 1381 C C . LYS A 1 191 ? 5.128 36.327 26.634 1.00 37.27 172 LYS A C 1
ATOM 1382 O O . LYS A 1 191 ? 4.918 37.022 27.629 1.00 34.39 172 LYS A O 1
ATOM 1388 N N . GLN A 1 192 ? 5.987 35.313 26.621 1.00 36.35 173 GLN A N 1
ATOM 1389 C CA . GLN A 1 192 ? 6.841 34.997 27.761 1.00 39.03 173 GLN A CA 1
ATOM 1390 C C . GLN A 1 192 ? 8.238 35.543 27.500 1.00 37.70 173 GLN A C 1
ATOM 1391 O O . GLN A 1 192 ? 9.182 34.793 27.252 1.00 35.21 173 GLN A O 1
ATOM 1397 N N . HIS A 1 193 ? 8.354 36.862 27.573 1.00 36.23 174 HIS A N 1
ATOM 1398 C CA . HIS A 1 193 ? 9.517 37.572 27.059 1.00 38.03 174 HIS A CA 1
ATOM 1399 C C . HIS A 1 193 ? 10.824 37.184 27.748 1.00 37.59 174 HIS A C 1
ATOM 1400 O O . HIS A 1 193 ? 11.872 37.131 27.106 1.00 35.49 174 HIS A O 1
ATOM 1407 N N . ARG A 1 194 ? 10.769 36.909 29.046 1.00 41.28 175 ARG A N 1
ATOM 1408 C CA . ARG A 1 194 ? 11.960 36.474 29.766 1.00 43.01 175 ARG A CA 1
ATOM 1409 C C . ARG A 1 194 ? 12.383 35.085 29.293 1.00 41.16 175 ARG A C 1
ATOM 1410 O O . ARG A 1 194 ? 13.571 34.829 29.096 1.00 39.81 175 ARG A O 1
ATOM 1418 N N . ARG A 1 195 ? 11.414 34.195 29.097 1.00 41.72 176 ARG A N 1
ATOM 1419 C CA . ARG A 1 195 ? 11.704 32.863 28.567 1.00 42.30 176 ARG A CA 1
ATOM 1420 C C . ARG A 1 195 ? 12.238 32.920 27.137 1.00 37.39 176 ARG A C 1
ATOM 1421 O O . ARG A 1 195 ? 13.108 32.131 26.768 1.00 35.04 176 ARG A O 1
ATOM 1429 N N . VAL A 1 196 ? 11.706 33.835 26.330 1.00 34.24 177 VAL A N 1
ATOM 1430 C CA . VAL A 1 196 ? 12.145 33.966 24.942 1.00 31.71 177 VAL A CA 1
ATOM 1431 C C . VAL A 1 196 ? 13.638 34.270 24.898 1.00 32.22 177 VAL A C 1
ATOM 1432 O O . VAL A 1 196 ? 14.401 33.586 24.215 1.00 32.32 177 VAL A O 1
ATOM 1436 N N . LYS A 1 197 ? 14.044 35.295 25.642 1.00 34.00 178 LYS A N 1
ATOM 1437 C CA . LYS A 1 197 ? 15.438 35.725 25.682 1.00 38.50 178 LYS A CA 1
ATOM 1438 C C . LYS A 1 197 ? 16.343 34.610 26.192 1.00 38.82 178 LYS A C 1
ATOM 1439 O O . LYS A 1 197 ? 17.427 34.379 25.654 1.00 37.91 178 LYS A O 1
ATOM 1445 N N . THR A 1 198 ? 15.887 33.922 27.234 1.00 39.27 179 THR A N 1
ATOM 1446 C CA . THR A 1 198 ? 16.621 32.795 27.797 1.00 38.74 179 THR A CA 1
ATOM 1447 C C . THR A 1 198 ? 16.747 31.670 26.776 1.00 37.28 179 THR A C 1
ATOM 1448 O O . THR A 1 198 ? 17.805 31.053 26.647 1.00 36.67 179 THR A O 1
ATOM 1452 N N . SER A 1 199 ? 15.662 31.405 26.054 1.00 35.19 180 SER A N 1
ATOM 1453 C CA . SER A 1 199 ? 15.647 30.319 25.080 1.00 34.92 180 SER A CA 1
ATOM 1454 C C . SER A 1 199 ? 16.492 30.663 23.860 1.00 33.74 180 SER A C 1
ATOM 1455 O O . SER A 1 199 ? 17.210 29.810 23.343 1.00 35.76 180 SER A O 1
ATOM 1458 N N . PHE A 1 200 ? 16.405 31.908 23.400 1.00 32.34 181 PHE A N 1
ATOM 1459 C CA . PHE A 1 200 ? 17.223 32.356 22.275 1.00 32.46 181 PHE A CA 1
ATOM 1460 C C . PHE A 1 200 ? 18.703 32.187 22.597 1.00 34.06 181 PHE A C 1
ATOM 1461 O O . PHE A 1 200 ? 19.461 31.632 21.803 1.00 34.87 181 PHE A O 1
ATOM 1469 N N . HIS A 1 201 ? 19.103 32.670 23.768 1.00 36.50 182 HIS A N 1
ATOM 1470 C CA . HIS A 1 201 ? 20.495 32.596 24.197 1.00 37.76 182 HIS A CA 1
ATOM 1471 C C . HIS A 1 201 ? 20.973 31.148 24.277 1.00 37.85 182 HIS A C 1
ATOM 1472 O O . HIS A 1 201 ? 22.037 30.808 23.761 1.00 36.93 182 HIS A O 1
ATOM 1479 N N . GLY A 1 202 ? 20.182 30.300 24.926 1.00 37.06 183 GLY A N 1
ATOM 1480 C CA . GLY A 1 202 ? 20.520 28.894 25.050 1.00 38.84 183 GLY A CA 1
ATOM 1481 C C . GLY A 1 202 ? 20.564 28.223 23.692 1.00 40.31 183 GLY A C 1
ATOM 1482 O O . GLY A 1 202 ? 21.417 27.376 23.427 1.00 42.22 183 GLY A O 1
ATOM 1483 N N . LEU A 1 203 ? 19.633 28.610 22.828 1.00 38.66 184 LEU A N 1
ATOM 1484 C CA . LEU A 1 203 ? 19.580 28.087 21.472 1.00 40.00 184 LEU A CA 1
ATOM 1485 C C . LEU A 1 203 ? 20.817 28.503 20.682 1.00 40.10 184 LEU A C 1
ATOM 1486 O O . LEU A 1 203 ? 21.517 27.661 20.125 1.00 40.95 184 LEU A O 1
ATOM 1491 N N . LEU A 1 204 ? 21.085 29.805 20.652 1.00 38.98 185 LEU A N 1
ATOM 1492 C CA . LEU A 1 204 ? 22.197 30.349 19.877 1.00 39.10 185 LEU A CA 1
ATOM 1493 C C . LEU A 1 204 ? 23.548 29.805 20.336 1.00 39.90 185 LEU A C 1
ATOM 1494 O O . LEU A 1 204 ? 24.425 29.533 19.516 1.00 39.51 185 LEU A O 1
ATOM 1499 N N . SER A 1 205 ? 23.707 29.643 21.645 1.00 41.39 186 SER A N 1
ATOM 1500 C CA . SER A 1 205 ? 24.986 29.228 22.213 1.00 44.18 186 SER A CA 1
ATOM 1501 C C . SER A 1 205 ? 25.401 27.834 21.746 1.00 44.77 186 SER A C 1
ATOM 1502 O O . SER A 1 205 ? 26.587 27.502 21.750 1.00 45.03 186 SER A O 1
ATOM 1505 N N . GLN A 1 206 ? 24.425 27.025 21.343 1.00 44.95 187 GLN A N 1
ATOM 1506 C CA . GLN A 1 206 ? 24.685 25.645 20.945 1.00 47.71 187 GLN A CA 1
ATOM 1507 C C . GLN A 1 206 ? 24.891 25.500 19.440 1.00 45.54 187 GLN A C 1
ATOM 1508 O O . GLN A 1 206 ? 25.318 24.448 18.970 1.00 47.52 187 GLN A O 1
ATOM 1514 N N . CYS A 1 207 ? 24.588 26.551 18.687 1.00 41.88 188 CYS A N 1
ATOM 1515 C CA . CYS A 1 207 ? 24.757 26.520 17.238 1.00 40.73 188 CYS A CA 1
ATOM 1516 C C . CYS A 1 207 ? 26.216 26.686 16.831 1.00 43.34 188 CYS A C 1
ATOM 1517 O O . CYS A 1 207 ? 26.990 27.367 17.507 1.00 43.90 188 CYS A O 1
ATOM 1520 N N . ARG A 1 208 ? 26.578 26.056 15.718 1.00 44.34 189 ARG A N 1
ATOM 1521 C CA . ARG A 1 208 ? 27.899 26.222 15.125 1.00 45.56 189 ARG A CA 1
ATOM 1522 C C . ARG A 1 208 ? 28.105 27.685 14.748 1.00 44.19 189 ARG A C 1
ATOM 1523 O O . ARG A 1 208 ? 27.250 28.300 14.109 1.00 40.33 189 ARG A O 1
ATOM 1531 N N . GLU A 1 209 ? 29.237 28.243 15.159 1.00 46.73 190 GLU A N 1
ATOM 1532 C CA . GLU A 1 209 ? 29.515 29.651 14.916 1.00 47.60 190 GLU A CA 1
ATOM 1533 C C . GLU A 1 209 ? 29.765 29.909 13.431 1.00 46.88 190 GLU A C 1
ATOM 1534 O O . GLU A 1 209 ? 30.308 29.058 12.726 1.00 48.05 190 GLU A O 1
ATOM 1540 N N . LYS A 1 210 ? 29.348 31.087 12.971 1.00 43.31 191 LYS A N 1
ATOM 1541 C CA . LYS A 1 210 ? 29.496 31.499 11.575 1.00 41.66 191 LYS A CA 1
ATOM 1542 C C . LYS A 1 210 ? 28.815 30.526 10.612 1.00 41.26 191 LYS A C 1
ATOM 1543 O O . LYS A 1 210 ? 29.292 30.298 9.499 1.00 43.13 191 LYS A O 1
ATOM 1549 N N . SER A 1 211 ? 27.690 29.966 11.051 1.00 38.31 192 SER A N 1
ATOM 1550 C CA . SER A 1 211 ? 26.860 29.116 10.206 1.00 36.42 192 SER A CA 1
ATOM 1551 C C . SER A 1 211 ? 25.613 29.879 9.777 1.00 32.67 192 SER A C 1
ATOM 1552 O O . SER A 1 211 ? 25.164 30.794 10.470 1.00 30.19 192 SER A O 1
ATOM 1555 N N . GLN A 1 212 ? 25.061 29.498 8.630 1.00 31.83 193 GLN A N 1
ATOM 1556 C CA . GLN A 1 212 ? 23.836 30.105 8.122 1.00 32.11 193 GLN A CA 1
ATOM 1557 C C . GLN A 1 212 ? 22.706 29.957 9.132 1.00 29.61 193 GLN A C 1
ATOM 1558 O O . GLN A 1 212 ? 21.890 30.861 9.314 1.00 29.20 193 GLN A O 1
ATOM 1564 N N . TRP A 1 213 ? 22.677 28.806 9.791 1.00 28.70 194 TRP A N 1
ATOM 1565 C CA . TRP A 1 213 ? 21.641 28.492 10.762 1.00 29.96 194 TRP A CA 1
ATOM 1566 C C . TRP A 1 213 ? 21.692 29.434 11.965 1.00 29.86 194 TRP A C 1
ATOM 1567 O O . TRP A 1 213 ? 20.667 29.983 12.368 1.00 29.03 194 TRP A O 1
ATOM 1578 N N . LYS A 1 214 ? 22.878 29.634 12.532 1.00 28.40 195 LYS A N 1
ATOM 1579 C CA . LYS A 1 214 ? 23.011 30.506 13.695 1.00 28.58 195 LYS A CA 1
ATOM 1580 C C . LYS A 1 214 ? 22.673 31.950 13.346 1.00 29.07 195 LYS A C 1
ATOM 1581 O O . LYS A 1 214 ? 21.944 32.617 14.076 1.00 29.28 195 LYS A O 1
ATOM 1587 N N . TRP A 1 215 ? 23.211 32.427 12.229 1.00 29.66 196 TRP A N 1
ATOM 1588 C CA . TRP A 1 215 ? 22.964 33.793 11.788 1.00 29.94 196 TRP A CA 1
ATOM 1589 C C . TRP A 1 215 ? 21.490 34.014 11.471 1.00 30.88 196 TRP A C 1
ATOM 1590 O O . TRP A 1 215 ? 20.967 35.107 11.673 1.00 34.27 196 TRP A O 1
ATOM 1601 N N . PHE A 1 216 ? 20.820 32.977 10.983 1.00 30.52 197 PHE A N 1
ATOM 1602 C CA . PHE A 1 216 ? 19.383 33.058 10.757 1.00 28.35 197 PHE A CA 1
ATOM 1603 C C . PHE A 1 216 ? 18.642 33.244 12.078 1.00 27.75 197 PHE A C 1
ATOM 1604 O O . PHE A 1 216 ? 17.783 34.113 12.204 1.00 26.13 197 PHE A O 1
ATOM 1612 N N . LEU A 1 217 ? 18.980 32.415 13.060 1.00 27.82 198 LEU A N 1
ATOM 1613 C CA . LEU A 1 217 ? 18.340 32.475 14.368 1.00 28.11 198 LEU A CA 1
ATOM 1614 C C . LEU A 1 217 ? 18.598 33.812 15.045 1.00 28.09 198 LEU A C 1
ATOM 1615 O O . LEU A 1 217 ? 17.737 34.338 15.747 1.00 26.19 198 LEU A O 1
ATOM 1620 N N . ASN A 1 218 ? 19.788 34.358 14.832 1.00 28.27 199 ASN A N 1
ATOM 1621 C CA . ASN A 1 218 ? 20.142 35.636 15.427 1.00 30.46 199 ASN A CA 1
ATOM 1622 C C . ASN A 1 218 ? 19.323 36.767 14.813 1.00 29.88 199 ASN A C 1
ATOM 1623 O O . ASN A 1 218 ? 18.995 37.740 15.487 1.00 28.93 199 ASN A O 1
ATOM 1628 N N . LEU A 1 219 ? 18.992 36.630 13.532 1.00 28.43 200 LEU A N 1
ATOM 1629 C CA . LEU A 1 219 ? 18.133 37.596 12.859 1.00 28.99 200 LEU A CA 1
ATOM 1630 C C . LEU A 1 219 ? 16.725 37.533 13.440 1.00 29.00 200 LEU A C 1
ATOM 1631 O O . LEU A 1 219 ? 16.089 38.566 13.650 1.00 29.67 200 LEU A O 1
ATOM 1636 N N . CYS A 1 220 ? 16.244 36.318 13.696 1.00 27.17 201 CYS A N 1
ATOM 1637 C CA . CYS A 1 220 ? 14.954 36.129 14.355 1.00 27.74 201 CYS A CA 1
ATOM 1638 C C . CYS A 1 220 ? 14.979 36.813 15.715 1.00 29.74 201 CYS A C 1
ATOM 1639 O O . CYS A 1 220 ? 14.010 37.456 16.121 1.00 28.07 201 CYS A O 1
ATOM 1642 N N . TYR A 1 221 ? 16.104 36.668 16.408 1.00 31.86 202 TYR A N 1
ATOM 1643 C CA . TYR A 1 221 ? 16.279 37.241 17.736 1.00 29.38 202 TYR A CA 1
ATOM 1644 C C . TYR A 1 221 ? 16.193 38.761 17.688 1.00 26.90 202 TYR A C 1
ATOM 1645 O O . TYR A 1 221 ? 15.385 39.367 18.391 1.00 27.73 202 TYR A O 1
ATOM 1654 N N . VAL A 1 222 ? 17.025 39.370 16.849 1.00 25.89 203 VAL A N 1
ATOM 1655 C CA . VAL A 1 222 ? 17.070 40.822 16.735 1.00 29.92 203 VAL A CA 1
ATOM 1656 C C . VAL A 1 222 ? 15.704 41.379 16.339 1.00 28.53 203 VAL A C 1
ATOM 1657 O O . VAL A 1 222 ? 15.243 42.363 16.918 1.00 27.15 203 VAL A O 1
ATOM 1661 N N . ASN A 1 223 ? 15.057 40.743 15.366 1.00 28.58 204 ASN A N 1
ATOM 1662 C CA . ASN A 1 223 ? 13.751 41.203 14.908 1.00 28.84 204 ASN A CA 1
ATOM 1663 C C . ASN A 1 223 ? 12.720 41.138 16.029 1.00 27.24 204 ASN A C 1
ATOM 1664 O O . ASN A 1 223 ? 11.915 42.053 16.193 1.00 26.85 204 ASN A O 1
ATOM 1669 N N . TYR A 1 224 ? 12.745 40.056 16.800 1.00 26.47 205 TYR A N 1
ATOM 1670 C CA . TYR A 1 224 ? 11.856 39.930 17.951 1.00 30.03 205 TYR A CA 1
ATOM 1671 C C . TYR A 1 224 ? 12.070 41.075 18.940 1.00 30.63 205 TYR A C 1
ATOM 1672 O O . TYR A 1 224 ? 11.112 41.670 19.428 1.00 31.16 205 TYR A O 1
ATOM 1681 N N . LEU A 1 225 ? 13.332 41.373 19.231 1.00 30.22 206 LEU A N 1
ATOM 1682 C CA . LEU A 1 225 ? 13.669 42.423 20.186 1.00 30.63 206 LEU A CA 1
ATOM 1683 C C . LEU A 1 225 ? 13.209 43.787 19.680 1.00 29.70 206 LEU A C 1
ATOM 1684 O O . LEU A 1 225 ? 12.689 44.595 20.447 1.00 30.08 206 LEU A O 1
ATOM 1689 N N . LEU A 1 226 ? 13.397 44.036 18.388 1.00 28.00 207 LEU A N 1
ATOM 1690 C CA . LEU A 1 226 ? 12.970 45.294 17.785 1.00 29.72 207 LEU A CA 1
ATOM 1691 C C . LEU A 1 226 ? 11.448 45.429 17.800 1.00 30.02 207 LEU A C 1
ATOM 1692 O O . LEU A 1 226 ? 10.920 46.519 18.027 1.00 31.90 207 LEU A O 1
ATOM 1697 N N . ASN A 1 227 ? 10.749 44.323 17.560 1.00 26.89 208 ASN A N 1
ATOM 1698 C CA . ASN A 1 227 ? 9.289 44.314 17.604 1.00 26.73 208 ASN A CA 1
ATOM 1699 C C . ASN A 1 227 ? 8.767 44.698 18.982 1.00 28.75 208 ASN A C 1
ATOM 1700 O O . ASN A 1 227 ? 7.703 45.308 19.102 1.00 34.82 208 ASN A O 1
ATOM 1705 N N . GLU A 1 228 ? 9.520 44.330 20.015 1.00 28.36 209 GLU A N 1
ATOM 1706 C CA . GLU A 1 228 ? 9.150 44.624 21.398 1.00 30.19 209 GLU A CA 1
ATOM 1707 C C . GLU A 1 228 ? 9.863 45.873 21.916 1.00 32.53 209 GLU A C 1
ATOM 1708 O O . GLU A 1 228 ? 9.631 46.306 23.047 1.00 33.77 209 GLU A O 1
ATOM 1714 N N . ARG A 1 229 ? 10.727 46.443 21.079 1.00 31.65 210 ARG A N 1
ATOM 1715 C CA . ARG A 1 229 ? 11.567 47.577 21.458 1.00 33.70 210 ARG A CA 1
ATOM 1716 C C . ARG A 1 229 ? 12.395 47.274 22.704 1.00 35.27 210 ARG A C 1
ATOM 1717 O O . ARG A 1 229 ? 12.677 48.166 23.502 1.00 37.98 210 ARG A O 1
ATOM 1725 N N . PHE A 1 230 ? 12.781 46.013 22.866 1.00 32.52 211 PHE A N 1
ATOM 1726 C CA . PHE A 1 230 ? 13.696 45.636 23.935 1.00 33.94 211 PHE A CA 1
ATOM 1727 C C . PHE A 1 230 ? 15.113 46.038 23.552 1.00 34.93 211 PHE A C 1
ATOM 1728 O O . PHE A 1 230 ? 15.458 46.032 22.370 1.00 33.58 211 PHE A O 1
ATOM 1736 N N . PRO A 1 231 ? 15.939 46.402 24.547 1.00 36.02 212 PRO A N 1
ATOM 1737 C CA . PRO A 1 231 ? 17.358 46.630 24.261 1.00 37.36 212 PRO A CA 1
ATOM 1738 C C . PRO A 1 231 ? 18.010 45.401 23.640 1.00 38.30 212 PRO A C 1
ATOM 1739 O O . PRO A 1 231 ? 17.773 44.286 24.106 1.00 40.35 212 PRO A O 1
ATOM 1743 N N . ILE A 1 232 ? 18.813 45.601 22.602 1.00 36.87 213 ILE A N 1
ATOM 1744 C CA . ILE A 1 232 ? 19.504 44.492 21.960 1.00 37.98 213 ILE A CA 1
ATOM 1745 C C . ILE A 1 232 ? 20.859 44.266 22.634 1.00 37.94 213 ILE A C 1
ATOM 1746 O O . ILE A 1 232 ? 21.681 45.180 22.684 1.00 38.21 213 ILE A O 1
ATOM 1751 N N . PRO A 1 233 ? 21.095 43.051 23.165 1.00 37.83 214 PRO A N 1
ATOM 1752 C CA . PRO A 1 233 ? 22.405 42.758 23.762 1.00 40.87 214 PRO A CA 1
ATOM 1753 C C . PRO A 1 233 ? 23.553 42.955 22.778 1.00 41.34 214 PRO A C 1
ATOM 1754 O O . PRO A 1 233 ? 23.362 42.820 21.568 1.00 39.11 214 PRO A O 1
ATOM 1758 N N . GLU A 1 234 ? 24.734 43.261 23.301 1.00 43.43 215 GLU A N 1
ATOM 1759 C CA . GLU A 1 234 ? 25.889 43.578 22.470 1.00 45.62 215 GLU A CA 1
ATOM 1760 C C . GLU A 1 234 ? 26.288 42.410 21.572 1.00 42.22 215 GLU A C 1
ATOM 1761 O O . GLU A 1 234 ? 26.614 42.604 20.402 1.00 38.84 215 GLU A O 1
ATOM 1767 N N . ASP A 1 235 ? 26.261 41.200 22.120 1.00 44.68 216 ASP A N 1
ATOM 1768 C CA . ASP A 1 235 ? 26.688 40.023 21.370 1.00 47.86 216 ASP A CA 1
ATOM 1769 C C . ASP A 1 235 ? 25.766 39.756 20.180 1.00 44.92 216 ASP A C 1
ATOM 1770 O O . ASP A 1 235 ? 26.226 39.349 19.114 1.00 45.91 216 ASP A O 1
ATOM 1775 N N . ALA A 1 236 ? 24.470 39.989 20.361 1.00 42.04 217 ALA A N 1
ATOM 1776 C CA . ALA A 1 236 ? 23.511 39.854 19.270 1.00 40.73 217 ALA A CA 1
ATOM 1777 C C . ALA A 1 236 ? 23.776 40.906 18.199 1.00 38.74 217 ALA A C 1
ATOM 1778 O O . ALA A 1 236 ? 23.627 40.646 17.004 1.00 37.97 217 ALA A O 1
ATOM 1780 N N . LEU A 1 237 ? 24.169 42.096 18.641 1.00 39.45 218 LEU A N 1
ATOM 1781 C CA . LEU A 1 237 ? 24.490 43.193 17.735 1.00 41.47 218 LEU A CA 1
ATOM 1782 C C . LEU A 1 237 ? 25.726 42.859 16.906 1.00 41.97 218 LEU A C 1
ATOM 1783 O O . LEU A 1 237 ? 25.740 43.057 15.692 1.00 41.36 218 LEU A O 1
ATOM 1788 N N . GLN A 1 238 ? 26.764 42.356 17.568 1.00 42.84 219 GLN A N 1
ATOM 1789 C CA . GLN A 1 238 ? 27.988 41.966 16.880 1.00 47.36 219 GLN A CA 1
ATOM 1790 C C . GLN A 1 238 ? 27.728 40.777 15.964 1.00 44.58 219 GLN A C 1
ATOM 1791 O O . GLN A 1 238 ? 28.291 40.686 14.874 1.00 45.54 219 GLN A O 1
ATOM 1797 N N . GLU A 1 239 ? 26.871 39.867 16.414 1.00 43.07 220 GLU A N 1
ATOM 1798 C CA . GLU A 1 239 ? 26.514 38.699 15.621 1.00 43.67 220 GLU A CA 1
ATOM 1799 C C . GLU A 1 239 ? 25.794 39.139 14.352 1.00 40.34 220 GLU A C 1
ATOM 1800 O O . GLU A 1 239 ? 25.996 38.567 13.282 1.00 40.96 220 GLU A O 1
ATOM 1806 N N . LEU A 1 240 ? 24.955 40.161 14.485 1.00 38.26 221 LEU A N 1
ATOM 1807 C CA . LEU A 1 240 ? 24.233 40.721 13.347 1.00 36.74 221 LEU A CA 1
ATOM 1808 C C . LEU A 1 240 ? 25.199 41.340 12.339 1.00 37.60 221 LEU A C 1
ATOM 1809 O O . LEU A 1 240 ? 25.075 41.122 11.136 1.00 36.35 221 LEU A O 1
ATOM 1814 N N . ARG A 1 241 ? 26.161 42.110 12.836 1.00 38.76 222 ARG A N 1
ATOM 1815 C CA . ARG A 1 241 ? 27.105 42.804 11.967 1.00 42.36 222 ARG A CA 1
ATOM 1816 C C . ARG A 1 241 ? 28.057 41.833 11.268 1.00 43.17 222 ARG A C 1
ATOM 1817 O O . ARG A 1 241 ? 28.517 42.099 10.157 1.00 45.50 222 ARG A O 1
ATOM 1825 N N . SER A 1 242 ? 28.341 40.706 11.913 1.00 41.30 223 SER A N 1
ATOM 1826 C CA . SER A 1 242 ? 29.283 39.731 11.367 1.00 43.15 223 SER A CA 1
ATOM 1827 C C . SER A 1 242 ? 28.640 38.810 10.330 1.00 39.83 223 SER A C 1
ATOM 1828 O O . SER A 1 242 ? 29.334 38.033 9.676 1.00 40.65 223 SER A O 1
ATOM 1831 N N . THR A 1 243 ? 27.318 38.895 10.192 1.00 36.95 224 THR A N 1
ATOM 1832 C CA . THR A 1 243 ? 26.578 38.066 9.243 1.00 35.31 224 THR A CA 1
ATOM 1833 C C . THR A 1 243 ? 27.156 38.187 7.835 1.00 37.41 224 THR A C 1
ATOM 1834 O O . THR A 1 243 ? 27.220 39.279 7.272 1.00 36.68 224 THR A O 1
ATOM 1838 N N . GLU A 1 244 ? 27.574 37.053 7.279 1.00 38.62 225 GLU A N 1
ATOM 1839 C CA . GLU A 1 244 ? 28.234 37.020 5.977 1.00 44.68 225 GLU A CA 1
ATOM 1840 C C . GLU A 1 244 ? 27.264 36.671 4.851 1.00 41.53 225 GLU A C 1
ATOM 1841 O O . GLU A 1 244 ? 26.547 35.670 4.914 1.00 38.61 225 GLU A O 1
ATOM 1847 N N . LEU A 1 245 ? 27.261 37.513 3.821 1.00 40.65 226 LEU A N 1
ATOM 1848 C CA . LEU A 1 245 ? 26.379 37.359 2.668 1.00 36.68 226 LEU A CA 1
ATOM 1849 C C . LEU A 1 245 ? 26.531 36.004 1.982 1.00 35.90 226 LEU A C 1
ATOM 1850 O O . LEU A 1 245 ? 25.543 35.353 1.647 1.00 35.32 226 LEU A O 1
ATOM 1855 N N . HIS A 1 246 ? 27.773 35.584 1.775 1.00 38.52 227 HIS A N 1
ATOM 1856 C CA . HIS A 1 246 ? 28.053 34.387 0.992 1.00 43.53 227 HIS A CA 1
ATOM 1857 C C . HIS A 1 246 ? 27.835 33.097 1.783 1.00 41.99 227 HIS A C 1
ATOM 1858 O O . HIS A 1 246 ? 27.810 32.009 1.207 1.00 41.82 227 HIS A O 1
ATOM 1865 N N . THR A 1 247 ? 27.676 33.222 3.097 1.00 39.60 228 THR A N 1
ATOM 1866 C CA . THR A 1 247 ? 27.351 32.077 3.941 1.00 38.91 228 THR A CA 1
ATOM 1867 C C . THR A 1 247 ? 25.840 31.977 4.116 1.00 37.30 228 THR A C 1
ATOM 1868 O O . THR A 1 247 ? 25.280 30.883 4.177 1.00 37.90 228 THR A O 1
ATOM 1872 N N . VAL A 1 248 ? 25.188 33.131 4.186 1.00 34.51 229 VAL A N 1
ATOM 1873 C CA . VAL A 1 248 ? 23.783 33.198 4.564 1.00 33.00 229 VAL A CA 1
ATOM 1874 C C . VAL A 1 248 ? 22.868 33.315 3.341 1.00 32.10 229 VAL A C 1
ATOM 1875 O O . VAL A 1 248 ? 21.689 32.966 3.404 1.00 31.00 229 VAL A O 1
ATOM 1879 N N . GLY A 1 249 ? 23.418 33.791 2.229 1.00 32.37 230 GLY A N 1
ATOM 1880 C CA . GLY A 1 249 ? 22.649 33.977 1.011 1.00 32.12 230 GLY A CA 1
ATOM 1881 C C . GLY A 1 249 ? 22.056 35.375 0.916 1.00 32.20 230 GLY A C 1
ATOM 1882 O O . GLY A 1 249 ? 21.887 36.050 1.932 1.00 31.41 230 GLY A O 1
ATOM 1883 N N . PRO A 1 250 ? 21.725 35.815 -0.308 1.00 32.83 231 PRO A N 1
ATOM 1884 C CA . PRO A 1 250 ? 21.251 37.185 -0.544 1.00 33.52 231 PRO A CA 1
ATOM 1885 C C . PRO A 1 250 ? 19.901 37.498 0.107 1.00 34.05 231 PRO A C 1
ATOM 1886 O O . PRO A 1 250 ? 19.666 38.646 0.486 1.00 34.85 231 PRO A O 1
ATOM 1890 N N . GLU A 1 251 ? 19.032 36.501 0.239 1.00 33.26 232 GLU A N 1
ATOM 1891 C CA . GLU A 1 251 ? 17.728 36.719 0.858 1.00 31.76 232 GLU A CA 1
ATOM 1892 C C . GLU A 1 251 ? 17.873 37.089 2.333 1.00 32.03 232 GLU A C 1
ATOM 1893 O O . GLU A 1 251 ? 17.369 38.122 2.775 1.00 29.27 232 GLU A O 1
ATOM 1899 N N . LEU A 1 252 ? 18.570 36.247 3.091 1.00 30.48 233 LEU A N 1
ATOM 1900 C CA . LEU A 1 252 ? 18.734 36.479 4.520 1.00 28.95 233 LEU A CA 1
ATOM 1901 C C . LEU A 1 252 ? 19.594 37.710 4.796 1.00 29.37 233 LEU A C 1
ATOM 1902 O O . LEU A 1 252 ? 19.418 38.376 5.814 1.00 28.11 233 LEU A O 1
ATOM 1907 N N . TYR A 1 253 ? 20.520 38.019 3.893 1.00 30.57 234 TYR A N 1
ATOM 1908 C CA . TYR A 1 253 ? 21.367 39.191 4.078 1.00 28.54 234 TYR A CA 1
ATOM 1909 C C . TYR A 1 253 ? 20.557 40.472 3.885 1.00 29.69 234 TYR A C 1
ATOM 1910 O O . TYR A 1 253 ? 20.809 41.477 4.546 1.00 30.74 234 TYR A O 1
ATOM 1919 N N . ALA A 1 254 ? 19.584 40.436 2.980 1.00 28.97 235 ALA A N 1
ATOM 1920 C CA . ALA A 1 254 ? 18.685 41.570 2.792 1.00 30.48 235 ALA A CA 1
ATOM 1921 C C . ALA A 1 254 ? 17.928 41.839 4.087 1.00 30.41 235 ALA A C 1
ATOM 1922 O O . ALA A 1 254 ? 17.651 42.987 4.435 1.00 28.64 235 ALA A O 1
ATOM 1924 N N . TRP A 1 255 ? 17.604 40.762 4.796 1.00 29.41 236 TRP A N 1
ATOM 1925 C CA . TRP A 1 255 ? 16.915 40.851 6.076 1.00 27.70 236 TRP A CA 1
ATOM 1926 C C . TRP A 1 255 ? 17.838 41.470 7.116 1.00 28.03 236 TRP A C 1
ATOM 1927 O O . TRP A 1 255 ? 17.408 42.276 7.938 1.00 28.61 236 TRP A O 1
ATOM 1938 N N . LYS A 1 256 ? 19.109 41.085 7.074 1.00 28.69 237 LYS A N 1
ATOM 1939 C CA . LYS A 1 256 ? 20.114 41.663 7.957 1.00 29.55 237 LYS A CA 1
ATOM 1940 C C . LYS A 1 256 ? 20.190 43.171 7.739 1.00 29.83 237 LYS A C 1
ATOM 1941 O O . LYS A 1 256 ? 20.147 43.946 8.693 1.00 28.55 237 LYS A O 1
ATOM 1947 N N . LEU A 1 257 ? 20.296 43.577 6.477 1.00 29.33 238 LEU A N 1
ATOM 1948 C CA . LEU A 1 257 ? 20.400 44.988 6.133 1.00 31.53 238 LEU A CA 1
ATOM 1949 C C . LEU A 1 257 ? 19.152 45.756 6.557 1.00 29.74 238 LEU A C 1
ATOM 1950 O O . LEU A 1 257 ? 19.247 46.877 7.054 1.00 30.55 238 LEU A O 1
ATOM 1955 N N . ALA A 1 258 ? 17.986 45.149 6.363 1.00 27.95 239 ALA A N 1
ATOM 1956 C CA . ALA A 1 258 ? 16.730 45.776 6.756 1.00 28.36 239 ALA A CA 1
ATOM 1957 C C . ALA A 1 258 ? 16.698 46.010 8.259 1.00 28.66 239 ALA A C 1
ATOM 1958 O O . ALA A 1 258 ? 16.292 47.075 8.722 1.00 27.82 239 ALA A O 1
ATOM 1960 N N . LEU A 1 259 ? 17.132 45.012 9.019 1.00 28.27 240 LEU A N 1
ATOM 1961 C CA . LEU A 1 259 ? 17.112 45.108 10.469 1.00 29.64 240 LEU A CA 1
ATOM 1962 C C . LEU A 1 259 ? 18.085 46.173 10.959 1.00 29.34 240 LEU A C 1
ATOM 1963 O O . LEU A 1 259 ? 17.815 46.856 11.944 1.00 29.99 240 LEU A O 1
ATOM 1968 N N . GLU A 1 260 ? 19.209 46.317 10.266 1.00 29.45 241 GLU A N 1
ATOM 1969 C CA . GLU A 1 260 ? 20.188 47.334 10.622 1.00 34.38 241 GLU A CA 1
ATOM 1970 C C . GLU A 1 260 ? 19.615 48.729 10.367 1.00 35.17 241 GLU A C 1
ATOM 1971 O O . GLU A 1 260 ? 19.948 49.682 11.067 1.00 37.99 241 GLU A O 1
ATOM 1977 N N . MET A 1 261 ? 18.747 48.836 9.367 1.00 33.85 242 MET A N 1
ATOM 1978 C CA . MET A 1 261 ? 18.056 50.088 9.081 1.00 35.86 242 MET A CA 1
ATOM 1979 C C . MET A 1 261 ? 17.060 50.425 10.186 1.00 33.05 242 MET A C 1
ATOM 1980 O O . MET A 1 261 ? 16.978 51.570 10.632 1.00 32.52 242 MET A O 1
ATOM 1985 N N . VAL A 1 262 ? 16.305 49.422 10.625 1.00 32.87 243 VAL A N 1
ATOM 1986 C CA . VAL A 1 262 ? 15.317 49.616 11.680 1.00 32.90 243 VAL A CA 1
ATOM 1987 C C . VAL A 1 262 ? 16.002 49.997 12.990 1.00 35.50 243 VAL A C 1
ATOM 1988 O O . VAL A 1 262 ? 15.479 50.805 13.756 1.00 35.07 243 VAL A O 1
ATOM 1992 N N . ILE A 1 263 ? 17.170 49.413 13.245 1.00 37.39 244 ILE A N 1
ATOM 1993 C CA . ILE A 1 263 ? 17.920 49.723 14.455 1.00 39.01 244 ILE A CA 1
ATOM 1994 C C . ILE A 1 263 ? 18.290 51.204 14.464 1.00 39.15 244 ILE A C 1
ATOM 1995 O O . ILE A 1 263 ? 18.122 51.881 15.478 1.00 39.16 244 ILE A O 1
ATOM 2000 N N . GLN A 1 264 ? 18.785 51.704 13.335 1.00 38.36 245 GLN A N 1
ATOM 2001 C CA . GLN A 1 264 ? 19.147 53.115 13.219 1.00 41.05 245 GLN A CA 1
ATOM 2002 C C . GLN A 1 264 ? 17.920 54.002 13.376 1.00 40.02 245 GLN A C 1
ATOM 2003 O O . GLN A 1 264 ? 17.991 55.077 13.972 1.00 39.85 245 GLN A O 1
ATOM 2009 N N . LEU A 1 265 ? 16.796 53.539 12.842 1.00 36.81 246 LEU A N 1
ATOM 2010 C CA . LEU A 1 265 ? 15.545 54.278 12.919 1.00 36.87 246 LEU A CA 1
ATOM 2011 C C . LEU A 1 265 ? 15.079 54.392 14.367 1.00 36.37 246 LEU A C 1
ATOM 2012 O O . LEU A 1 265 ? 14.667 55.462 14.818 1.00 33.25 246 LEU A O 1
ATOM 2017 N N . CYS A 1 266 ? 15.168 53.286 15.098 1.00 36.24 247 CYS A N 1
ATOM 2018 C CA . CYS A 1 266 ? 14.700 53.235 16.477 1.00 38.81 247 CYS A CA 1
ATOM 2019 C C . CYS A 1 266 ? 15.568 54.071 17.417 1.00 36.78 247 CYS A C 1
ATOM 2020 O O . CYS A 1 266 ? 15.082 54.578 18.429 1.00 33.70 247 CYS A O 1
ATOM 2023 N N . LYS A 1 267 ? 16.846 54.210 17.081 1.00 33.75 248 LYS A N 1
ATOM 2024 C CA . LYS A 1 267 ? 17.768 55.015 17.879 1.00 38.13 248 LYS A CA 1
ATOM 2025 C C . LYS A 1 267 ? 17.959 56.407 17.275 1.00 39.21 248 LYS A C 1
ATOM 2026 O O . LYS A 1 267 ? 18.758 57.201 17.776 1.00 39.90 248 LYS A O 1
ATOM 2032 N N . ASP A 1 268 ? 17.218 56.694 16.206 1.00 38.06 249 ASP A N 1
ATOM 2033 C CA . ASP A 1 268 ? 17.355 57.947 15.470 1.00 38.31 249 ASP A CA 1
ATOM 2034 C C . ASP A 1 268 ? 18.818 58.224 15.122 1.00 39.11 249 ASP A C 1
ATOM 2035 O O . ASP A 1 268 ? 19.322 59.331 15.316 1.00 38.60 249 ASP A O 1
ATOM 2040 N N . GLY A 1 269 ? 19.496 57.200 14.613 1.00 36.93 250 GLY A N 1
ATOM 2041 C CA . GLY A 1 269 ? 20.863 57.339 14.151 1.00 40.10 250 GLY A CA 1
ATOM 2042 C C . GLY A 1 269 ? 20.904 57.719 12.683 1.00 42.14 250 GLY A C 1
ATOM 2043 O O . GLY A 1 269 ? 19.865 57.803 12.027 1.00 42.35 250 GLY A O 1
ATOM 2044 N N . ASN A 1 270 ? 22.106 57.950 12.167 1.00 43.39 251 ASN A N 1
ATOM 2045 C CA . ASN A 1 270 ? 22.284 58.279 10.758 1.00 46.49 251 ASN A CA 1
ATOM 2046 C C . ASN A 1 270 ? 22.237 57.022 9.894 1.00 45.36 251 ASN A C 1
ATOM 2047 O O . ASN A 1 270 ? 22.848 56.009 10.234 1.00 48.33 251 ASN A O 1
ATOM 2052 N N . ILE A 1 271 ? 21.513 57.094 8.778 1.00 43.37 252 ILE A N 1
ATOM 2053 C CA . ILE A 1 271 ? 21.300 55.936 7.908 1.00 41.33 252 ILE A CA 1
ATOM 2054 C C . ILE A 1 271 ? 22.101 55.998 6.607 1.00 42.49 252 ILE A C 1
ATOM 2055 O O . ILE A 1 271 ? 21.945 55.135 5.743 1.00 42.11 252 ILE A O 1
ATOM 2060 N N . THR A 1 272 ? 22.949 57.013 6.463 1.00 43.45 253 THR A N 1
ATOM 2061 C CA . THR A 1 272 ? 23.702 57.205 5.224 1.00 46.57 253 THR A CA 1
ATOM 2062 C C . THR A 1 272 ? 24.561 55.985 4.894 1.00 49.28 253 THR A C 1
ATOM 2063 O O . THR A 1 272 ? 24.522 55.479 3.772 1.00 51.08 253 THR A O 1
ATOM 2067 N N . ASP A 1 273 ? 25.334 55.517 5.869 1.00 50.24 254 ASP A N 1
ATOM 2068 C CA . ASP A 1 273 ? 26.166 54.335 5.676 1.00 51.70 254 ASP A CA 1
ATOM 2069 C C . ASP A 1 273 ? 25.312 53.119 5.341 1.00 47.67 254 ASP A C 1
ATOM 2070 O O . ASP A 1 273 ? 25.620 52.364 4.421 1.00 47.02 254 ASP A O 1
ATOM 2075 N N . HIS A 1 274 ? 24.234 52.945 6.094 1.00 45.51 255 HIS A N 1
ATOM 2076 C CA . HIS A 1 274 ? 23.352 51.799 5.928 1.00 45.89 255 HIS A CA 1
ATOM 2077 C C . HIS A 1 274 ? 22.604 51.851 4.599 1.00 42.86 255 HIS A C 1
ATOM 2078 O O . HIS A 1 274 ? 22.270 50.813 4.026 1.00 42.13 255 HIS A O 1
ATOM 2085 N N . LEU A 1 275 ? 22.349 53.059 4.108 1.00 40.63 256 LEU A N 1
ATOM 2086 C CA . LEU A 1 275 ? 21.756 53.235 2.789 1.00 40.61 256 LEU A CA 1
ATOM 2087 C C . LEU A 1 275 ? 22.737 52.802 1.706 1.00 42.34 256 LEU A C 1
ATOM 2088 O O . LEU A 1 275 ? 22.358 52.140 0.740 1.00 40.56 256 LEU A O 1
ATOM 2093 N N . ASN A 1 276 ? 24.001 53.177 1.877 1.00 44.46 257 ASN A N 1
ATOM 2094 C CA . ASN A 1 276 ? 25.033 52.840 0.907 1.00 46.92 257 ASN A CA 1
ATOM 2095 C C . ASN A 1 276 ? 25.281 51.335 0.837 1.00 44.98 257 ASN A C 1
ATOM 2096 O O . ASN A 1 276 ? 25.610 50.804 -0.223 1.00 45.26 257 ASN A O 1
ATOM 2101 N N . GLU A 1 277 ? 25.120 50.650 1.964 1.00 44.84 258 GLU A N 1
ATOM 2102 C CA . GLU A 1 277 ? 25.278 49.201 1.996 1.00 48.09 258 GLU A CA 1
ATOM 2103 C C . GLU A 1 277 ? 24.191 48.529 1.166 1.00 46.31 258 GLU A C 1
ATOM 2104 O O . GLU A 1 277 ? 24.465 47.605 0.401 1.00 45.70 258 GLU A O 1
ATOM 2110 N N . PHE A 1 278 ? 22.957 49.001 1.321 1.00 45.61 259 PHE A N 1
ATOM 2111 C CA . PHE A 1 278 ? 21.840 48.493 0.534 1.00 44.86 259 PHE A CA 1
ATOM 2112 C C . PHE A 1 278 ? 22.072 48.755 -0.949 1.00 43.63 259 PHE A C 1
ATOM 2113 O O . PHE A 1 278 ? 21.782 47.906 -1.793 1.00 42.58 259 PHE A O 1
ATOM 2121 N N . LYS A 1 279 ? 22.593 49.941 -1.253 1.00 44.56 260 LYS A N 1
ATOM 2122 C CA . LYS A 1 279 ? 22.900 50.331 -2.624 1.00 45.66 260 LYS A CA 1
ATOM 2123 C C . LYS A 1 279 ? 23.887 49.357 -3.259 1.00 46.32 260 LYS A C 1
ATOM 2124 O O . LYS A 1 279 ? 23.649 48.849 -4.354 1.00 46.85 260 LYS A O 1
ATOM 2130 N N . ASN A 1 280 ? 24.994 49.103 -2.568 1.00 47.75 261 ASN A N 1
ATOM 2131 C CA . ASN A 1 280 ? 25.999 48.169 -3.058 1.00 51.15 261 ASN A CA 1
ATOM 2132 C C . ASN A 1 280 ? 25.426 46.760 -3.168 1.00 48.12 261 ASN A C 1
ATOM 2133 O O . ASN A 1 280 ? 25.705 46.040 -4.126 1.00 48.50 261 ASN A O 1
ATOM 2138 N N . PHE A 1 281 ? 24.620 46.379 -2.182 1.00 45.70 262 PHE A N 1
ATOM 2139 C CA . PHE A 1 281 ? 23.981 45.069 -2.169 1.00 45.85 262 PHE A CA 1
ATOM 2140 C C . PHE A 1 281 ? 23.104 44.873 -3.402 1.00 45.92 262 PHE A C 1
ATOM 2141 O O . PHE A 1 281 ? 23.188 43.847 -4.077 1.00 46.49 262 PHE A O 1
ATOM 2149 N N . PHE A 1 282 ? 22.272 45.866 -3.696 1.00 45.20 263 PHE A N 1
ATOM 2150 C CA . PHE A 1 282 ? 21.381 45.805 -4.848 1.00 44.46 263 PHE A CA 1
ATOM 2151 C C . PHE A 1 282 ? 22.157 45.725 -6.158 1.00 47.85 263 PHE A C 1
ATOM 2152 O O . PHE A 1 282 ? 21.768 44.998 -7.071 1.00 47.11 263 PHE A O 1
ATOM 2160 N N . ASP A 1 283 ? 23.254 46.470 -6.247 1.00 50.46 264 ASP A N 1
ATOM 2161 C CA . ASP A 1 283 ? 24.054 46.505 -7.467 1.00 52.98 264 ASP A CA 1
ATOM 2162 C C . ASP A 1 283 ? 24.595 45.129 -7.839 1.00 54.61 264 ASP A C 1
ATOM 2163 O O . ASP A 1 283 ? 24.771 44.824 -9.019 1.00 56.19 264 ASP A O 1
ATOM 2168 N N . THR A 1 284 ? 24.849 44.301 -6.831 1.00 54.92 265 THR A N 1
ATOM 2169 C CA . THR A 1 284 ? 25.540 43.030 -7.034 1.00 57.94 265 THR A CA 1
ATOM 2170 C C . THR A 1 284 ? 24.654 41.806 -6.808 1.00 54.60 265 THR A C 1
ATOM 2171 O O . THR A 1 284 ? 25.001 40.707 -7.237 1.00 55.29 265 THR A O 1
ATOM 2175 N N . ASN A 1 285 ? 23.516 41.995 -6.142 1.00 51.90 266 ASN A N 1
ATOM 2176 C CA . ASN A 1 285 ? 22.657 40.875 -5.757 1.00 51.67 266 ASN A CA 1
ATOM 2177 C C . ASN A 1 285 ? 21.197 41.044 -6.172 1.00 48.95 266 ASN A C 1
ATOM 2178 O O . ASN A 1 285 ? 20.348 40.232 -5.803 1.00 47.70 266 ASN A O 1
ATOM 2183 N N . LYS A 1 286 ? 20.905 42.095 -6.933 1.00 47.01 267 LYS A N 1
ATOM 2184 C CA . LYS A 1 286 ? 19.559 42.301 -7.459 1.00 46.85 267 LYS A CA 1
ATOM 2185 C C . LYS A 1 286 ? 19.107 41.085 -8.258 1.00 47.99 267 LYS A C 1
ATOM 2186 O O . LYS A 1 286 ? 18.043 40.524 -8.001 1.00 46.53 267 LYS A O 1
ATOM 2192 N N . GLN A 1 287 ? 19.930 40.684 -9.222 1.00 51.92 268 GLN A N 1
ATOM 2193 C CA . GLN A 1 287 ? 19.614 39.561 -10.097 1.00 56.97 268 GLN A CA 1
ATOM 2194 C C . GLN A 1 287 ? 19.347 38.288 -9.301 1.00 54.95 268 GLN A C 1
ATOM 2195 O O . GLN A 1 287 ? 18.459 37.511 -9.648 1.00 54.35 268 GLN A O 1
ATOM 2201 N N . SER A 1 288 ? 20.110 38.083 -8.231 1.00 57.08 269 SER A N 1
ATOM 2202 C CA . SER A 1 288 ? 19.948 36.896 -7.396 1.00 59.84 269 SER A CA 1
ATOM 2203 C C . SER A 1 288 ? 18.554 36.848 -6.784 1.00 58.76 269 SER A C 1
ATOM 2204 O O . SER A 1 288 ? 17.926 35.794 -6.739 1.00 58.51 269 SER A O 1
ATOM 2207 N N . LEU A 1 289 ? 18.075 37.996 -6.317 1.00 57.79 270 LEU A N 1
ATOM 2208 C CA . LEU A 1 289 ? 16.758 38.075 -5.698 1.00 55.90 270 LEU A CA 1
ATOM 2209 C C . LEU A 1 289 ? 15.645 37.904 -6.725 1.00 60.00 270 LEU A C 1
ATOM 2210 O O . LEU A 1 289 ? 14.613 37.300 -6.434 1.00 61.99 270 LEU A O 1
ATOM 2215 N N . VAL A 1 290 ? 15.857 38.437 -7.924 1.00 60.56 271 VAL A N 1
ATOM 2216 C CA . VAL A 1 290 ? 14.844 38.387 -8.974 1.00 59.11 271 VAL A CA 1
ATOM 2217 C C . VAL A 1 290 ? 14.705 36.973 -9.539 1.00 60.31 271 VAL A C 1
ATOM 2218 O O . VAL A 1 290 ? 13.591 36.482 -9.722 1.00 61.26 271 VAL A O 1
ATOM 2222 N N . THR A 1 291 ? 15.833 36.323 -9.813 1.00 60.95 272 THR A N 1
ATOM 2223 C CA . THR A 1 291 ? 15.816 34.969 -10.363 1.00 63.02 272 THR A CA 1
ATOM 2224 C C . THR A 1 291 ? 15.358 33.950 -9.321 1.00 63.04 272 THR A C 1
ATOM 2225 O O . THR A 1 291 ? 14.819 32.897 -9.665 1.00 65.08 272 THR A O 1
ATOM 2229 N N . ASN A 1 292 ? 15.575 34.273 -8.049 1.00 61.10 273 ASN A N 1
ATOM 2230 C CA . ASN A 1 292 ? 15.211 33.386 -6.949 1.00 63.72 273 ASN A CA 1
ATOM 2231 C C . ASN A 1 292 ? 13.811 33.683 -6.410 1.00 62.14 273 ASN A C 1
ATOM 2232 O O . ASN A 1 292 ? 13.327 33.003 -5.505 1.00 61.85 273 ASN A O 1
ATOM 2237 N N . GLU A 1 293 ? 13.159 34.692 -6.979 1.00 61.29 274 GLU A N 1
ATOM 2238 C CA . GLU A 1 293 ? 11.852 35.124 -6.497 1.00 63.02 274 GLU A CA 1
ATOM 2239 C C . GLU A 1 293 ? 10.825 33.993 -6.530 1.00 64.06 274 GLU A C 1
ATOM 2240 O O . GLU A 1 293 ? 10.598 33.374 -7.571 1.00 66.45 274 GLU A O 1
ATOM 2246 N N . GLY A 1 294 ? 10.219 33.729 -5.374 1.00 61.64 275 GLY A N 1
ATOM 2247 C CA . GLY A 1 294 ? 9.190 32.712 -5.249 1.00 62.19 275 GLY A CA 1
ATOM 2248 C C . GLY A 1 294 ? 9.691 31.445 -4.581 1.00 64.72 275 GLY A C 1
ATOM 2249 O O . GLY A 1 294 ? 8.976 30.825 -3.794 1.00 65.14 275 GLY A O 1
ATOM 2250 N N . LYS A 1 295 ? 10.925 31.063 -4.891 1.00 66.92 276 LYS A N 1
ATOM 2251 C CA . LYS A 1 295 ? 11.485 29.811 -4.392 1.00 70.21 276 LYS A CA 1
ATOM 2252 C C . LYS A 1 295 ? 11.931 29.909 -2.932 1.00 71.38 276 LYS A C 1
ATOM 2253 O O . LYS A 1 295 ? 12.331 28.910 -2.332 1.00 74.22 276 LYS A O 1
ATOM 2259 N N . GLY A 1 296 ? 11.861 31.109 -2.361 1.00 68.81 277 GLY A N 1
ATOM 2260 C CA . GLY A 1 296 ? 12.185 31.302 -0.957 1.00 65.77 277 GLY A CA 1
ATOM 2261 C C . GLY A 1 296 ? 13.646 31.053 -0.634 1.00 62.03 277 GLY A C 1
ATOM 2262 O O . GLY A 1 296 ? 14.491 31.003 -1.526 1.00 61.31 277 GLY A O 1
ATOM 2263 N N . CYS A 1 297 ? 13.935 30.899 0.655 1.00 41.13 278 CYS A N 1
ATOM 2264 C CA . CYS A 1 297 ? 15.290 30.629 1.130 1.00 39.36 278 CYS A CA 1
ATOM 2265 C C . CYS A 1 297 ? 15.357 29.269 1.820 1.00 38.53 278 CYS A C 1
ATOM 2266 O O . CYS A 1 297 ? 14.646 29.029 2.792 1.00 39.85 278 CYS A O 1
ATOM 2269 N N . VAL A 1 298 ? 16.215 28.387 1.317 1.00 38.07 279 VAL A N 1
ATOM 2270 C CA . VAL A 1 298 ? 16.366 27.052 1.890 1.00 37.57 279 VAL A CA 1
ATOM 2271 C C . VAL A 1 298 ? 17.637 26.963 2.731 1.00 35.72 279 VAL A C 1
ATOM 2272 O O . VAL A 1 298 ? 18.747 27.085 2.214 1.00 38.58 279 VAL A O 1
ATOM 2276 N N . ILE A 1 299 ? 17.458 26.756 4.032 1.00 30.79 280 ILE A N 1
ATOM 2277 C CA . ILE A 1 299 ? 18.577 26.560 4.945 1.00 30.83 280 ILE A CA 1
ATOM 2278 C C . ILE A 1 299 ? 18.839 25.072 5.134 1.00 33.69 280 ILE A C 1
ATOM 2279 O O . ILE A 1 299 ? 18.085 24.383 5.819 1.00 35.52 280 ILE A O 1
ATOM 2284 N N . LYS A 1 300 ? 19.913 24.582 4.525 1.00 34.01 281 LYS A N 1
ATOM 2285 C CA . LYS A 1 300 ? 20.303 23.187 4.674 1.00 36.91 281 LYS A CA 1
ATOM 2286 C C . LYS A 1 300 ? 21.109 23.005 5.957 1.00 38.16 281 LYS A C 1
ATOM 2287 O O . LYS A 1 300 ? 22.337 23.090 5.955 1.00 40.75 281 LYS A O 1
ATOM 2293 N N . ILE A 1 301 ? 20.397 22.770 7.054 1.00 37.36 282 ILE A N 1
ATOM 2294 C CA . ILE A 1 301 ? 21.016 22.550 8.356 1.00 36.87 282 ILE A CA 1
ATOM 2295 C C . ILE A 1 301 ? 21.888 21.302 8.320 1.00 39.90 282 ILE A C 1
ATOM 2296 O O . ILE A 1 301 ? 23.037 21.312 8.765 1.00 42.39 282 ILE A O 1
ATOM 2301 N N . MET A 1 302 ? 21.323 20.229 7.784 1.00 40.76 283 MET A N 1
ATOM 2302 C CA . MET A 1 302 ? 22.028 18.964 7.646 1.00 44.96 283 MET A CA 1
ATOM 2303 C C . MET A 1 302 ? 21.554 18.279 6.380 1.00 46.24 283 MET A C 1
ATOM 2304 O O . MET A 1 302 ? 20.520 18.652 5.825 1.00 47.99 283 MET A O 1
ATOM 2309 N N . PRO A 1 303 ? 22.312 17.281 5.909 1.00 47.64 284 PRO A N 1
ATOM 2310 C CA . PRO A 1 303 ? 21.731 16.392 4.905 1.00 49.73 284 PRO A CA 1
ATOM 2311 C C . PRO A 1 303 ? 20.443 15.779 5.444 1.00 50.67 284 PRO A C 1
ATOM 2312 O O . PRO A 1 303 ? 20.460 15.150 6.504 1.00 53.21 284 PRO A O 1
ATOM 2316 N N . ARG A 1 304 ? 19.345 15.999 4.728 1.00 48.55 285 ARG A N 1
ATOM 2317 C CA . ARG A 1 304 ? 18.013 15.543 5.124 1.00 47.79 285 ARG A CA 1
ATOM 2318 C C . ARG A 1 304 ? 17.458 16.358 6.290 1.00 42.84 285 ARG A C 1
ATOM 2319 O O . ARG A 1 304 ? 16.585 15.892 7.021 1.00 42.33 285 ARG A O 1
ATOM 2327 N N . ILE A 1 305 ? 17.970 17.574 6.455 1.00 40.56 286 ILE A N 1
ATOM 2328 C CA . ILE A 1 305 ? 17.346 18.567 7.323 1.00 38.57 286 ILE A CA 1
ATOM 2329 C C . ILE A 1 305 ? 17.430 19.931 6.648 1.00 41.32 286 ILE A C 1
ATOM 2330 O O . ILE A 1 305 ? 18.414 20.655 6.808 1.00 44.62 286 ILE A O 1
ATOM 2335 N N . ALA A 1 306 ? 16.389 20.266 5.889 1.00 40.57 287 ALA A N 1
ATOM 2336 C CA . ALA A 1 306 ? 16.331 21.523 5.153 1.00 39.18 287 ALA A CA 1
ATOM 2337 C C . ALA A 1 306 ? 15.108 22.335 5.564 1.00 40.31 287 ALA A C 1
ATOM 2338 O O . ALA A 1 306 ? 13.980 21.846 5.515 1.00 41.39 287 ALA A O 1
ATOM 2340 N N . LEU A 1 307 ? 15.347 23.577 5.971 1.00 38.47 288 LEU A N 1
ATOM 2341 C CA . LEU A 1 307 ? 14.277 24.495 6.339 1.00 41.11 288 LEU A CA 1
ATOM 2342 C C . LEU A 1 307 ? 14.086 25.557 5.265 1.00 37.17 288 LEU A C 1
ATOM 2343 O O . LEU A 1 307 ? 15.039 26.231 4.875 1.00 35.99 288 LEU A O 1
ATOM 2348 N N . LYS A 1 308 ? 12.852 25.700 4.790 1.00 34.90 289 LYS A N 1
ATOM 2349 C CA . LYS A 1 308 ? 12.517 26.740 3.823 1.00 35.56 289 LYS A CA 1
ATOM 2350 C C . LYS A 1 308 ? 12.001 27.985 4.541 1.00 33.57 289 LYS A C 1
ATOM 2351 O O . LYS A 1 308 ? 11.094 27.901 5.367 1.00 32.38 289 LYS A O 1
ATOM 2357 N N . VAL A 1 309 ? 12.592 29.133 4.223 1.00 32.79 290 VAL A N 1
ATOM 2358 C CA . VAL A 1 309 ? 12.210 30.405 4.829 1.00 33.53 290 VAL A CA 1
ATOM 2359 C C . VAL A 1 309 ? 11.624 31.341 3.775 1.00 33.12 290 VAL A C 1
ATOM 2360 O O . VAL A 1 309 ? 12.232 31.569 2.727 1.00 31.99 290 VAL A O 1
ATOM 2364 N N . GLU A 1 310 ? 10.442 31.876 4.067 1.00 34.77 291 GLU A N 1
ATOM 2365 C CA . GLU A 1 310 ? 9.763 32.809 3.173 1.00 36.84 291 GLU A CA 1
ATOM 2366 C C . GLU A 1 310 ? 9.529 34.152 3.862 1.00 35.91 291 GLU A C 1
ATOM 2367 O O . GLU A 1 310 ? 8.908 34.220 4.923 1.00 35.30 291 GLU A O 1
ATOM 2373 N N . LEU A 1 311 ? 10.051 35.209 3.248 1.00 34.54 292 LEU A N 1
ATOM 2374 C CA . LEU A 1 311 ? 9.832 36.579 3.695 1.00 33.58 292 LEU A CA 1
ATOM 2375 C C . LEU A 1 311 ? 9.656 37.449 2.449 1.00 31.05 292 LEU A C 1
ATOM 2376 O O . LEU A 1 311 ? 10.576 38.161 2.048 1.00 29.29 292 LEU A O 1
ATOM 2381 N N . PRO A 1 312 ? 8.473 37.375 1.817 1.00 32.91 293 PRO A N 1
ATOM 2382 C CA . PRO A 1 312 ? 8.286 37.984 0.493 1.00 36.14 293 PRO A CA 1
ATOM 2383 C C . PRO A 1 312 ? 8.515 39.500 0.452 1.00 34.31 293 PRO A C 1
ATOM 2384 O O . PRO A 1 312 ? 8.904 40.009 -0.597 1.00 37.04 293 PRO A O 1
ATOM 2388 N N . MET A 1 313 ? 8.294 40.202 1.559 1.00 33.31 294 MET A N 1
ATOM 2389 C CA . MET A 1 313 ? 8.515 41.648 1.595 1.00 35.59 294 MET A CA 1
ATOM 2390 C C . MET A 1 313 ? 10.002 41.981 1.537 1.00 32.78 294 MET A C 1
ATOM 2391 O O . MET A 1 313 ? 10.387 43.070 1.107 1.00 31.91 294 MET A O 1
ATOM 2396 N N . ILE A 1 314 ? 10.827 41.036 1.977 1.00 26.53 295 ILE A N 1
ATOM 2397 C CA . ILE A 1 314 ? 12.264 41.248 2.105 1.00 26.02 295 ILE A CA 1
ATOM 2398 C C . ILE A 1 314 ? 13.042 40.472 1.043 1.00 27.96 295 ILE A C 1
ATOM 2399 O O . ILE A 1 314 ? 14.104 40.911 0.600 1.00 29.54 295 ILE A O 1
ATOM 2404 N N . PHE A 1 315 ? 12.505 39.327 0.633 1.00 31.04 296 PHE A N 1
ATOM 2405 C CA . PHE A 1 315 ? 13.200 38.439 -0.297 1.00 32.49 296 PHE A CA 1
ATOM 2406 C C . PHE A 1 315 ? 12.948 38.806 -1.760 1.00 34.53 296 PHE A C 1
ATOM 2407 O O . PHE A 1 315 ? 13.723 38.426 -2.637 1.00 37.07 296 PHE A O 1
ATOM 2415 N N . HIS A 1 316 ? 11.867 39.535 -2.020 1.00 31.76 297 HIS A N 1
ATOM 2416 C CA . HIS A 1 316 ? 11.567 40.005 -3.371 1.00 33.72 297 HIS A CA 1
ATOM 2417 C C . HIS A 1 316 ? 12.114 41.418 -3.573 1.00 33.32 297 HIS A C 1
ATOM 2418 O O . HIS A 1 316 ? 11.918 42.295 -2.731 1.00 30.88 297 HIS A O 1
ATOM 2425 N N . TYR A 1 317 ? 12.792 41.631 -4.697 1.00 35.90 298 TYR A N 1
ATOM 2426 C CA . TYR A 1 317 ? 13.510 42.880 -4.945 1.00 39.49 298 TYR A CA 1
ATOM 2427 C C . TYR A 1 317 ? 12.614 44.121 -4.924 1.00 36.94 298 TYR A C 1
ATOM 2428 O O . TYR A 1 317 ? 12.941 45.108 -4.267 1.00 36.88 298 TYR A O 1
ATOM 2437 N N . LYS A 1 318 ? 11.497 44.077 -5.644 1.00 38.40 299 LYS A N 1
ATOM 2438 C CA . LYS A 1 318 ? 10.585 45.217 -5.691 1.00 39.95 299 LYS A CA 1
ATOM 2439 C C . LYS A 1 318 ? 10.000 45.516 -4.315 1.00 35.93 299 LYS A C 1
ATOM 2440 O O . LYS A 1 318 ? 9.936 46.673 -3.898 1.00 33.36 299 LYS A O 1
ATOM 2446 N N . GLU A 1 319 ? 9.570 44.470 -3.617 1.00 33.68 300 GLU A N 1
ATOM 2447 C CA . GLU A 1 319 ? 8.985 44.629 -2.293 1.00 34.91 300 GLU A CA 1
ATOM 2448 C C . GLU A 1 319 ? 10.005 45.202 -1.319 1.00 32.31 300 GLU A C 1
ATOM 2449 O O . GLU A 1 319 ? 9.668 46.014 -0.459 1.00 33.86 300 GLU A O 1
ATOM 2455 N N . LEU A 1 320 ? 11.256 44.779 -1.463 1.00 29.76 301 LEU A N 1
ATOM 2456 C CA . LEU A 1 320 ? 12.309 45.185 -0.543 1.00 31.37 301 LEU A CA 1
ATOM 2457 C C . LEU A 1 320 ? 12.618 46.675 -0.665 1.00 32.42 301 LEU A C 1
ATOM 2458 O O . LEU A 1 320 ? 12.711 47.377 0.342 1.00 32.73 301 LEU A O 1
ATOM 2463 N N . LYS A 1 321 ? 12.781 47.152 -1.895 1.00 32.25 302 LYS A N 1
ATOM 2464 C CA . LYS A 1 321 ? 13.048 48.566 -2.125 1.00 33.67 302 LYS A CA 1
ATOM 2465 C C . LYS A 1 321 ? 11.894 49.413 -1.608 1.00 33.18 302 LYS A C 1
ATOM 2466 O O . LYS A 1 321 ? 12.105 50.489 -1.049 1.00 32.96 302 LYS A O 1
ATOM 2472 N N . ASN A 1 322 ? 10.675 48.914 -1.792 1.00 33.75 303 ASN A N 1
ATOM 2473 C CA . ASN A 1 322 ? 9.482 49.594 -1.301 1.00 33.19 303 ASN A CA 1
ATOM 2474 C C . ASN A 1 322 ? 9.540 49.779 0.216 1.00 32.75 303 ASN A C 1
ATOM 2475 O O . ASN A 1 322 ? 9.225 50.853 0.728 1.00 33.15 303 ASN A O 1
ATOM 2480 N N . ILE A 1 323 ? 9.952 48.728 0.924 1.00 29.22 304 ILE A N 1
ATOM 2481 C CA . ILE A 1 323 ? 10.113 48.783 2.376 1.00 24.81 304 ILE A CA 1
ATOM 2482 C C . ILE A 1 323 ? 11.217 49.768 2.751 1.00 26.23 304 ILE A C 1
ATOM 2483 O O . ILE A 1 323 ? 11.050 50.582 3.657 1.00 23.81 304 ILE A O 1
ATOM 2488 N N . LEU A 1 324 ? 12.346 49.682 2.055 1.00 28.78 305 LEU A N 1
ATOM 2489 C CA . LEU A 1 324 ? 13.490 50.540 2.346 1.00 31.95 305 LEU A CA 1
ATOM 2490 C C . LEU A 1 324 ? 13.141 52.007 2.143 1.00 33.15 305 LEU A C 1
ATOM 2491 O O . LEU A 1 324 ? 13.590 52.873 2.895 1.00 33.89 305 LEU A O 1
ATOM 2496 N N . LEU A 1 325 ? 12.338 52.284 1.123 1.00 31.91 306 LEU A N 1
ATOM 2497 C CA . LEU A 1 325 ? 11.945 53.652 0.835 1.00 32.99 306 LEU A CA 1
ATOM 2498 C C . LEU A 1 325 ? 11.025 54.169 1.937 1.00 32.38 306 LEU A C 1
ATOM 2499 O O . LEU A 1 325 ? 11.070 55.347 2.290 1.00 31.33 306 LEU A O 1
ATOM 2504 N N . LEU A 1 326 ? 10.202 53.282 2.486 1.00 30.61 307 LEU A N 1
ATOM 2505 C CA . LEU A 1 326 ? 9.324 53.645 3.592 1.00 31.54 307 LEU A CA 1
ATOM 2506 C C . LEU A 1 326 ? 10.146 54.000 4.826 1.00 31.56 307 LEU A C 1
ATOM 2507 O O . LEU A 1 326 ? 9.939 55.049 5.435 1.00 32.70 307 LEU A O 1
ATOM 2512 N N . LEU A 1 327 ? 11.082 53.125 5.182 1.00 29.64 308 LEU A N 1
ATOM 2513 C CA . LEU A 1 327 ? 11.928 53.338 6.353 1.00 29.34 308 LEU A CA 1
ATOM 2514 C C . LEU A 1 327 ? 12.729 54.628 6.225 1.00 30.07 308 LEU A C 1
ATOM 2515 O O . LEU A 1 327 ? 12.856 55.386 7.187 1.00 28.93 308 LEU A O 1
ATOM 2520 N N . GLN A 1 328 ? 13.273 54.872 5.037 1.00 31.59 309 GLN A N 1
ATOM 2521 C CA . GLN A 1 328 ? 14.047 56.081 4.791 1.00 34.50 309 GLN A CA 1
ATOM 2522 C C . GLN A 1 328 ? 13.181 57.318 4.984 1.00 34.09 309 GLN A C 1
ATOM 2523 O O . GLN A 1 328 ? 13.623 58.309 5.565 1.00 36.38 309 GLN A O 1
ATOM 2529 N N . SER A 1 329 ? 11.945 57.250 4.497 1.00 32.72 310 SER A N 1
ATOM 2530 C CA . SER A 1 329 ? 11.024 58.379 4.567 1.00 33.61 310 SER A CA 1
ATOM 2531 C C . SER A 1 329 ? 10.587 58.645 6.003 1.00 32.84 310 SER A C 1
ATOM 2532 O O . SER A 1 329 ? 10.493 59.800 6.425 1.00 32.01 310 SER A O 1
ATOM 2535 N N . VAL A 1 330 ? 10.318 57.575 6.748 1.00 32.03 311 VAL A N 1
ATOM 2536 C CA . VAL A 1 330 ? 9.933 57.698 8.150 1.00 30.77 311 VAL A CA 1
ATOM 2537 C C . VAL A 1 330 ? 11.062 58.347 8.945 1.00 31.04 311 VAL A C 1
ATOM 2538 O O . VAL A 1 330 ? 10.816 59.148 9.850 1.00 33.31 311 VAL A O 1
ATOM 2542 N N . SER A 1 331 ? 12.297 57.997 8.600 1.00 29.13 312 SER A N 1
ATOM 2543 C CA . SER A 1 331 ? 13.464 58.517 9.302 1.00 31.71 312 SER A CA 1
ATOM 2544 C C . SER A 1 331 ? 13.608 60.023 9.111 1.00 32.18 312 SER A C 1
ATOM 2545 O O . SER A 1 331 ? 14.223 60.694 9.933 1.00 30.80 312 SER A O 1
ATOM 2548 N N . TYR A 1 332 ? 13.039 60.547 8.029 1.00 32.95 313 TYR A N 1
ATOM 2549 C CA . TYR A 1 332 ? 13.158 61.967 7.707 1.00 36.08 313 TYR A CA 1
ATOM 2550 C C . TYR A 1 332 ? 11.965 62.799 8.179 1.00 36.83 313 TYR A C 1
ATOM 2551 O O . TYR A 1 332 ? 11.974 64.024 8.040 1.00 37.93 313 TYR A O 1
ATOM 2560 N N . ILE A 1 333 ? 10.938 62.146 8.717 1.00 33.51 314 ILE A N 1
ATOM 2561 C CA . ILE A 1 333 ? 9.722 62.846 9.133 1.00 34.76 314 ILE A CA 1
ATOM 2562 C C . ILE A 1 333 ? 10.038 63.972 10.109 1.00 36.18 314 ILE A C 1
ATOM 2563 O O . ILE A 1 333 ? 9.565 65.098 9.943 1.00 36.21 314 ILE A O 1
ATOM 2568 N N . VAL A 1 334 ? 10.839 63.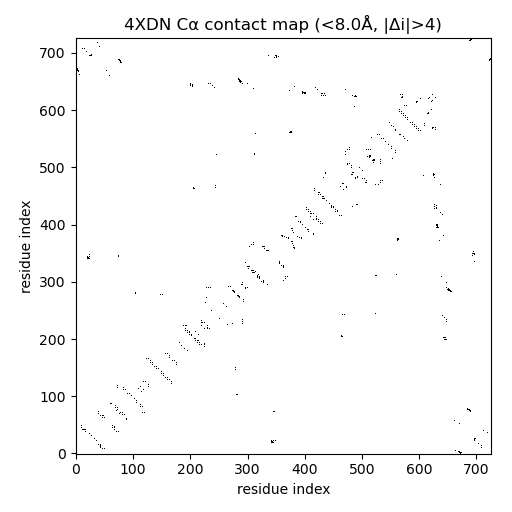658 11.126 1.00 35.80 315 VAL A N 1
ATOM 2569 C CA . VAL A 1 334 ? 11.145 64.607 12.193 1.00 37.61 315 VAL A CA 1
ATOM 2570 C C . VAL A 1 334 ? 11.834 65.852 11.641 1.00 39.15 315 VAL A C 1
ATOM 2571 O O . VAL A 1 334 ? 11.672 66.946 12.176 1.00 44.83 315 VAL A O 1
ATOM 2575 N N . ASN A 1 335 ? 12.589 65.685 10.560 1.00 39.14 316 ASN A N 1
ATOM 2576 C CA . ASN A 1 335 ? 13.252 66.814 9.917 1.00 42.86 316 ASN A CA 1
ATOM 2577 C C . ASN A 1 335 ? 12.221 67.810 9.378 1.00 46.25 316 ASN A C 1
ATOM 2578 O O . ASN A 1 335 ? 12.370 69.020 9.550 1.00 51.20 316 ASN A O 1
ATOM 2583 N N . CYS A 1 336 ? 11.197 67.285 8.706 1.00 44.46 317 CYS A N 1
ATOM 2584 C CA . CYS A 1 336 ? 9.946 68.009 8.444 1.00 42.65 317 CYS A CA 1
ATOM 2585 C C . CYS A 1 336 ? 10.026 69.147 7.420 1.00 44.63 317 CYS A C 1
ATOM 2586 O O . CYS A 1 336 ? 9.459 69.046 6.335 1.00 45.67 317 CYS A O 1
ATOM 2589 N N . TYR A 1 337 ? 10.707 70.234 7.770 1.00 45.38 318 TYR A N 1
ATOM 2590 C CA . TYR A 1 337 ? 10.634 71.473 6.991 1.00 48.95 318 TYR A CA 1
ATOM 2591 C C . TYR A 1 337 ? 11.774 71.630 5.982 1.00 51.60 318 TYR A C 1
ATOM 2592 O O . TYR A 1 337 ? 11.669 72.409 5.034 1.00 51.14 318 TYR A O 1
ATOM 2601 N N . ASP A 1 338 ? 12.861 70.894 6.196 1.00 52.94 319 ASP A N 1
ATOM 2602 C CA . ASP A 1 338 ? 14.057 71.017 5.367 1.00 53.80 319 ASP A CA 1
ATOM 2603 C C . ASP A 1 338 ? 14.031 70.039 4.190 1.00 53.76 319 ASP A C 1
ATOM 2604 O O . ASP A 1 338 ? 12.994 69.449 3.885 1.00 51.96 319 ASP A O 1
ATOM 2609 N N . GLU A 1 339 ? 15.178 69.874 3.536 1.00 54.84 320 GLU A N 1
ATOM 2610 C CA . GLU A 1 339 ? 15.290 68.999 2.372 1.00 55.81 320 GLU A CA 1
ATOM 2611 C C . GLU A 1 339 ? 14.933 67.553 2.710 1.00 52.77 320 GLU A C 1
ATOM 2612 O O . GLU A 1 339 ? 14.312 66.858 1.904 1.00 54.13 320 GLU A O 1
ATOM 2618 N N . LYS A 1 340 ? 15.327 67.102 3.897 1.00 50.72 321 LYS A N 1
ATOM 2619 C CA . LYS A 1 340 ? 15.012 65.747 4.336 1.00 50.30 321 LYS A CA 1
ATOM 2620 C C . LYS A 1 340 ? 13.505 65.558 4.461 1.00 47.99 321 LYS A C 1
ATOM 2621 O O . LYS A 1 340 ? 12.963 64.535 4.052 1.00 47.33 321 LYS A O 1
ATOM 2627 N N . GLY A 1 341 ? 12.830 66.553 5.026 1.00 47.28 322 GLY A N 1
ATOM 2628 C CA . GLY A 1 341 ? 11.385 66.514 5.149 1.00 46.73 322 GLY A CA 1
ATOM 2629 C C . GLY A 1 341 ? 10.709 66.473 3.791 1.00 46.16 322 GLY A C 1
ATOM 2630 O O . GLY A 1 341 ? 9.749 65.730 3.591 1.00 44.44 322 GLY A O 1
ATOM 2631 N N . ASN A 1 342 ? 11.213 67.273 2.855 1.00 46.87 323 ASN A N 1
ATOM 2632 C CA . ASN A 1 342 ? 10.678 67.300 1.497 1.00 46.89 323 ASN A CA 1
ATOM 2633 C C . ASN A 1 342 ? 10.763 65.933 0.826 1.00 45.96 323 ASN A C 1
ATOM 2634 O O . ASN A 1 342 ? 9.905 65.577 0.017 1.00 47.22 323 ASN A O 1
ATOM 2639 N N . PHE A 1 343 ? 11.802 65.172 1.162 1.00 43.01 324 PHE A N 1
ATOM 2640 C CA . PHE A 1 343 ? 11.953 63.814 0.647 1.00 40.22 324 PHE A CA 1
ATOM 2641 C C . PHE A 1 343 ? 10.738 62.972 1.025 1.00 37.10 324 PHE A C 1
ATOM 2642 O O . PHE A 1 343 ? 10.168 62.279 0.184 1.00 39.93 324 PHE A O 1
ATOM 2650 N N . SER A 1 344 ? 10.344 63.045 2.293 1.00 35.79 325 SER A N 1
ATOM 2651 C CA . SER A 1 344 ? 9.210 62.277 2.798 1.00 38.28 325 SER A CA 1
ATOM 2652 C C . SER A 1 344 ? 7.917 62.641 2.076 1.00 38.07 325 SER A C 1
ATOM 2653 O O . SER A 1 344 ? 7.195 61.761 1.607 1.00 35.90 325 SER A O 1
ATOM 2656 N N . ARG A 1 345 ? 7.631 63.937 1.996 1.00 38.24 326 ARG A N 1
ATOM 2657 C CA . ARG A 1 345 ? 6.432 64.424 1.320 1.00 40.58 326 ARG A CA 1
ATOM 2658 C C . ARG A 1 345 ? 6.390 63.988 -0.140 1.00 41.23 326 ARG A C 1
ATOM 2659 O O . ARG A 1 345 ? 5.315 63.895 -0.733 1.00 42.26 326 ARG A O 1
ATOM 2667 N N . LYS A 1 346 ? 7.561 63.723 -0.713 1.00 40.39 327 LYS A N 1
ATOM 2668 C CA . LYS A 1 346 ? 7.654 63.344 -2.117 1.00 40.92 327 LYS A CA 1
ATOM 2669 C C . LYS A 1 346 ? 7.536 61.838 -2.334 1.00 42.11 327 LYS A C 1
ATOM 2670 O O . LYS A 1 346 ? 6.892 61.398 -3.287 1.00 44.53 327 LYS A O 1
ATOM 2676 N N . PHE A 1 347 ? 8.154 61.052 -1.456 1.00 40.67 328 PHE A N 1
ATOM 2677 C CA . PHE A 1 347 ? 8.336 59.627 -1.717 1.00 39.02 328 PHE A CA 1
ATOM 2678 C C . PHE A 1 347 ? 7.421 58.705 -0.911 1.00 38.25 328 PHE A C 1
ATOM 2679 O O . PHE A 1 347 ? 7.325 57.515 -1.216 1.00 39.20 328 PHE A O 1
ATOM 2687 N N . LEU A 1 348 ? 6.745 59.233 0.102 1.00 34.97 329 LEU A N 1
ATOM 2688 C CA . LEU A 1 348 ? 5.693 58.460 0.750 1.00 33.51 329 LEU A CA 1
ATOM 2689 C C . LEU A 1 348 ? 4.564 58.199 -0.251 1.00 33.08 329 LEU A C 1
ATOM 2690 O O . LEU A 1 348 ? 4.024 57.094 -0.301 1.00 31.98 329 LEU A O 1
ATOM 2695 N N . PRO A 1 349 ? 4.201 59.215 -1.053 1.00 36.61 330 PRO A N 1
ATOM 2696 C CA . PRO A 1 349 ? 3.273 58.969 -2.162 1.00 35.89 330 PRO A CA 1
ATOM 2697 C C . PRO A 1 349 ? 3.757 57.888 -3.126 1.00 34.12 330 PRO A C 1
ATOM 2698 O O . PRO A 1 349 ? 2.938 57.144 -3.661 1.00 36.08 330 PRO A O 1
ATOM 2702 N N . LYS A 1 350 ? 5.066 57.802 -3.344 1.00 32.71 331 LYS A N 1
ATOM 2703 C CA . LYS A 1 350 ? 5.619 56.779 -4.226 1.00 34.75 331 LYS A CA 1
ATOM 2704 C C . LYS A 1 350 ? 5.466 55.395 -3.602 1.00 33.29 331 LYS A C 1
ATOM 2705 O O . LYS A 1 350 ? 5.078 54.442 -4.278 1.00 33.37 331 LYS A O 1
ATOM 2711 N N . VAL A 1 351 ? 5.780 55.294 -2.313 1.00 32.24 332 VAL A N 1
ATOM 2712 C CA . VAL A 1 351 ? 5.581 54.060 -1.562 1.00 33.41 332 VAL A CA 1
ATOM 2713 C C . VAL A 1 351 ? 4.118 53.644 -1.639 1.00 34.11 332 VAL A C 1
ATOM 2714 O O . VAL A 1 351 ? 3.800 52.467 -1.826 1.00 32.08 332 VAL A O 1
ATOM 2718 N N . TYR A 1 352 ? 3.231 54.622 -1.495 1.00 32.64 333 TYR A N 1
ATOM 2719 C CA . TYR A 1 352 ? 1.798 54.376 -1.566 1.00 32.43 333 TYR A CA 1
ATOM 2720 C C . TYR A 1 352 ? 1.413 53.806 -2.931 1.00 34.61 333 TYR A C 1
ATOM 2721 O O . TYR A 1 352 ? 0.803 52.739 -3.012 1.00 33.24 333 TYR A O 1
ATOM 2730 N N . SER A 1 353 ? 1.782 54.511 -3.998 1.00 36.22 334 SER A N 1
ATOM 2731 C CA . SER A 1 353 ? 1.432 54.088 -5.353 1.00 38.69 334 SER A CA 1
ATOM 2732 C C . SER A 1 353 ? 2.088 52.760 -5.734 1.00 36.64 334 SER A C 1
ATOM 2733 O O . SER A 1 353 ? 1.467 51.928 -6.396 1.00 36.54 334 SER A O 1
ATOM 2736 N N . THR A 1 354 ? 3.341 52.566 -5.330 1.00 35.97 335 THR A N 1
ATOM 2737 C CA . THR A 1 354 ? 4.035 51.307 -5.593 1.00 36.09 335 THR A CA 1
ATOM 2738 C C . THR A 1 354 ? 3.280 50.160 -4.940 1.00 35.50 335 THR A C 1
ATOM 2739 O O . THR A 1 354 ? 3.055 49.117 -5.554 1.00 36.30 335 THR A O 1
ATOM 2743 N N . THR A 1 355 ? 2.892 50.372 -3.688 1.00 33.85 336 THR A N 1
ATOM 2744 C CA . THR A 1 355 ? 2.175 49.371 -2.912 1.00 33.74 336 THR A CA 1
ATOM 2745 C C . THR A 1 355 ? 0.838 49.031 -3.565 1.00 33.98 336 THR A C 1
ATOM 2746 O O . THR A 1 355 ? 0.443 47.867 -3.608 1.00 32.83 336 THR A O 1
ATOM 2750 N N . GLN A 1 356 ? 0.148 50.048 -4.074 1.00 33.84 337 GLN A N 1
ATOM 2751 C CA . GLN A 1 356 ? -1.115 49.831 -4.774 1.00 35.78 337 GLN A CA 1
ATOM 2752 C C . GLN A 1 356 ? -0.927 48.893 -5.962 1.00 35.37 337 GLN A C 1
ATOM 2753 O O . GLN A 1 356 ? -1.764 48.027 -6.216 1.00 36.33 337 GLN A O 1
ATOM 2759 N N . LYS A 1 357 ? 0.175 49.072 -6.685 1.00 37.39 338 LYS A N 1
ATOM 2760 C CA . LYS A 1 357 ? 0.478 48.238 -7.843 1.00 41.53 338 LYS A CA 1
ATOM 2761 C C . LYS A 1 357 ? 0.860 46.816 -7.428 1.00 37.94 338 LYS A C 1
ATOM 2762 O O . LYS A 1 357 ? 0.533 45.854 -8.124 1.00 34.46 338 LYS A O 1
ATOM 2768 N N . LEU A 1 358 ? 1.552 46.685 -6.299 1.00 38.80 339 LEU A N 1
ATOM 2769 C CA . LEU A 1 358 ? 1.922 45.371 -5.787 1.00 37.26 339 LEU A CA 1
ATOM 2770 C C . LEU A 1 358 ? 0.669 44.571 -5.454 1.00 35.10 339 LEU A C 1
ATOM 2771 O O . LEU A 1 358 ? 0.598 43.370 -5.721 1.00 38.59 339 LEU A O 1
ATOM 2776 N N . ILE A 1 359 ? -0.319 45.244 -4.875 1.00 32.15 340 ILE A N 1
ATOM 2777 C CA . ILE A 1 359 ? -1.608 44.624 -4.598 1.00 34.09 340 ILE A CA 1
ATOM 2778 C C . ILE A 1 359 ? -2.295 44.228 -5.901 1.00 38.57 340 ILE A C 1
ATOM 2779 O O . ILE A 1 359 ? -2.752 43.096 -6.058 1.00 36.15 340 ILE A O 1
ATOM 2784 N N . LYS A 1 360 ? -2.359 45.172 -6.834 1.00 41.43 341 LYS A N 1
ATOM 2785 C CA . LYS A 1 360 ? -3.049 44.960 -8.100 1.00 44.03 341 LYS A CA 1
ATOM 2786 C C . LYS A 1 360 ? -2.414 43.845 -8.931 1.00 42.85 341 LYS A C 1
ATOM 2787 O O . LYS A 1 360 ? -3.120 43.033 -9.525 1.00 44.26 341 LYS A O 1
ATOM 2793 N N . ASN A 1 361 ? -1.085 43.808 -8.967 1.00 40.02 342 ASN A N 1
ATOM 2794 C CA . ASN A 1 361 ? -0.365 42.863 -9.815 1.00 39.74 342 ASN A CA 1
ATOM 2795 C C . ASN A 1 361 ? 0.133 41.630 -9.060 1.00 38.57 342 ASN A C 1
ATOM 2796 O O . ASN A 1 361 ? 1.081 40.972 -9.494 1.00 36.85 342 ASN A O 1
ATOM 2801 N N . ILE A 1 362 ? -0.505 41.313 -7.937 1.00 37.79 343 ILE A N 1
ATOM 2802 C CA . ILE A 1 362 ? -0.112 40.143 -7.160 1.00 38.63 343 ILE A CA 1
ATOM 2803 C C . ILE A 1 362 ? -0.350 38.881 -7.991 1.00 38.51 343 ILE A C 1
ATOM 2804 O O . ILE A 1 362 ? -1.375 38.750 -8.661 1.00 36.69 343 ILE A O 1
ATOM 2809 N N . ALA A 1 363 ? 0.612 37.965 -7.955 1.00 38.91 344 ALA A N 1
ATOM 2810 C CA . ALA A 1 363 ? 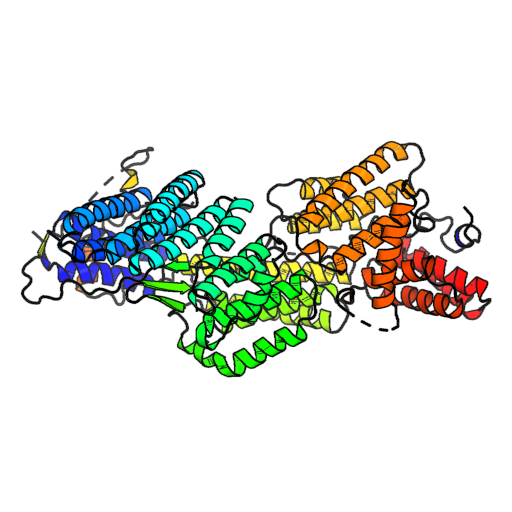0.609 36.816 -8.856 1.00 41.34 344 ALA A CA 1
ATOM 2811 C C . ALA A 1 363 ? 0.565 35.482 -8.122 1.00 37.21 344 ALA A C 1
ATOM 2812 O O . ALA A 1 363 ? 0.822 35.403 -6.922 1.00 32.99 344 ALA A O 1
ATOM 2814 N N . ALA A 1 364 ? 0.209 34.440 -8.866 1.00 40.06 345 ALA A N 1
ATOM 2815 C CA . ALA A 1 364 ? 0.476 33.067 -8.465 1.00 40.02 345 ALA A CA 1
ATOM 2816 C C . ALA A 1 364 ? 1.891 32.760 -8.946 1.00 42.59 345 ALA A C 1
ATOM 2817 O O . ALA A 1 364 ? 2.392 33.463 -9.823 1.00 45.13 345 ALA A O 1
ATOM 2819 N N . GLY A 1 365 ? 2.559 31.745 -8.402 1.00 46.87 346 GLY A N 1
ATOM 2820 C CA . GLY A 1 365 ? 2.030 30.837 -7.401 1.00 48.99 346 GLY A CA 1
ATOM 2821 C C . GLY A 1 365 ? 3.204 29.958 -6.991 1.00 52.44 346 GLY A C 1
ATOM 2822 O O . GLY A 1 365 ? 4.332 30.447 -7.001 1.00 58.92 346 GLY A O 1
ATOM 2823 N N . GLY A 1 366 ? 2.996 28.692 -6.626 1.00 51.48 347 GLY A N 1
ATOM 2824 C CA . GLY A 1 366 ? 1.694 28.091 -6.398 1.00 45.08 347 GLY A CA 1
ATOM 2825 C C . GLY A 1 366 ? 1.449 28.077 -4.905 1.00 37.95 347 GLY A C 1
ATOM 2826 O O . GLY A 1 366 ? 1.809 27.127 -4.210 1.00 32.38 347 GLY A O 1
ATOM 2827 N N . VAL A 1 367 ? 0.857 29.160 -4.417 1.00 34.53 348 VAL A N 1
ATOM 2828 C CA . VAL A 1 367 ? 0.599 29.332 -2.996 1.00 31.80 348 VAL A CA 1
ATOM 2829 C C . VAL A 1 367 ? -0.886 29.528 -2.758 1.00 30.81 348 VAL A C 1
ATOM 2830 O O . VAL A 1 367 ? -1.626 29.914 -3.664 1.00 33.21 348 VAL A O 1
ATOM 2834 N N . SER A 1 368 ? -1.314 29.257 -1.533 1.00 29.05 349 SER A N 1
ATOM 2835 C CA . SER A 1 368 ? -2.711 29.402 -1.165 1.00 27.76 349 SER A CA 1
ATOM 2836 C C . SER A 1 368 ? -3.209 30.811 -1.445 1.00 30.52 349 SER A C 1
ATOM 2837 O O . SER A 1 368 ? -2.459 31.785 -1.329 1.00 29.11 349 SER A O 1
ATOM 2840 N N . MET A 1 369 ? -4.475 30.913 -1.834 1.00 32.43 350 MET A N 1
ATOM 2841 C CA . MET A 1 369 ? -5.137 32.203 -1.924 1.00 31.32 350 MET A CA 1
ATOM 2842 C C . MET A 1 369 ? -4.978 32.938 -0.597 1.00 28.67 350 MET A C 1
ATOM 2843 O O . MET A 1 369 ? -4.821 34.156 -0.561 1.00 26.05 350 MET A O 1
ATOM 2848 N N . ASN A 1 370 ? -5.012 32.180 0.494 1.00 25.58 351 ASN A N 1
ATOM 2849 C CA . ASN A 1 370 ? -4.938 32.756 1.828 1.00 26.92 351 ASN A CA 1
ATOM 2850 C C . ASN A 1 370 ? -3.554 33.322 2.146 1.00 28.52 351 ASN A C 1
ATOM 2851 O O . ASN A 1 370 ? -3.424 34.222 2.973 1.00 28.57 351 ASN A O 1
ATOM 2856 N N . GLU A 1 371 ? -2.524 32.799 1.489 1.00 28.84 352 GLU A N 1
ATOM 2857 C CA . GLU A 1 371 ? -1.192 33.381 1.594 1.00 29.68 352 GLU A CA 1
ATOM 2858 C C . GLU A 1 371 ? -1.174 34.736 0.895 1.00 29.48 352 GLU A C 1
ATOM 2859 O O . GLU A 1 371 ? -0.641 35.710 1.425 1.00 25.65 352 GLU A O 1
ATOM 2865 N N . LEU A 1 372 ? -1.761 34.796 -0.296 1.00 29.00 353 LEU A N 1
ATOM 2866 C CA . LEU A 1 372 ? -1.854 36.052 -1.025 1.00 31.29 353 LEU A CA 1
ATOM 2867 C C . LEU A 1 372 ? -2.713 37.040 -0.245 1.00 29.21 353 LEU A C 1
ATOM 2868 O O . LEU A 1 372 ? -2.457 38.242 -0.258 1.00 27.73 353 LEU A O 1
ATOM 2873 N N . ASP A 1 373 ? -3.726 36.518 0.440 1.00 27.33 354 ASP A N 1
ATOM 2874 C CA . ASP A 1 373 ? -4.622 37.343 1.241 1.00 27.36 354 ASP A CA 1
ATOM 2875 C C . ASP A 1 373 ? -3.864 38.049 2.364 1.00 29.72 354 ASP A C 1
ATOM 2876 O O . ASP A 1 373 ? -4.083 39.231 2.623 1.00 27.97 354 ASP A O 1
ATOM 2881 N N . SER A 1 374 ? -2.969 37.320 3.023 1.00 29.28 355 SER A N 1
ATOM 2882 C CA . SER A 1 374 ? -2.200 37.879 4.129 1.00 31.19 355 SER A CA 1
ATOM 2883 C C . SER A 1 374 ? -1.181 38.895 3.624 1.00 29.30 355 SER A C 1
ATOM 2884 O O . SER A 1 374 ? -0.894 39.885 4.299 1.00 27.64 355 SER A O 1
ATOM 2887 N N . ARG A 1 375 ? -0.634 38.646 2.437 1.00 30.16 356 ARG A N 1
ATOM 2888 C CA . ARG A 1 375 ? 0.318 39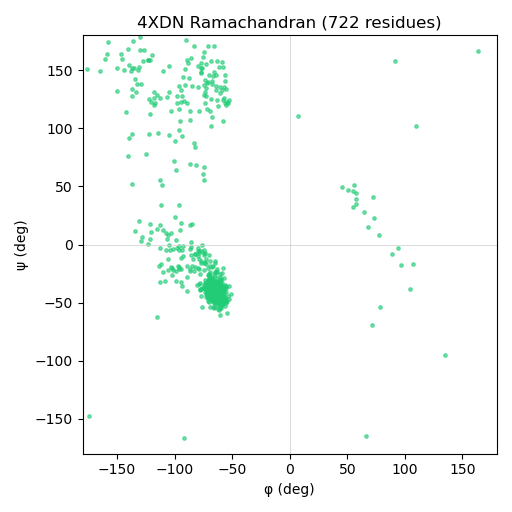.570 1.832 1.00 32.79 356 ARG A CA 1
ATOM 2889 C C . ARG A 1 375 ? -0.371 40.883 1.468 1.00 32.23 356 ARG A C 1
ATOM 2890 O O . ARG A 1 375 ? 0.213 41.957 1.600 1.00 32.87 356 ARG A O 1
ATOM 2898 N N . ILE A 1 376 ? -1.615 40.787 1.012 1.00 30.79 357 ILE A N 1
ATOM 2899 C CA . ILE A 1 376 ? -2.402 41.968 0.676 1.00 31.49 357 ILE A CA 1
ATOM 2900 C C . ILE A 1 376 ? -2.721 42.764 1.938 1.00 31.91 357 ILE A C 1
ATOM 2901 O O . ILE A 1 376 ? -2.755 43.993 1.917 1.00 32.16 357 ILE A O 1
ATOM 2906 N N . GLN A 1 377 ? -2.955 42.051 3.034 1.00 29.22 358 GLN A N 1
ATOM 2907 C CA . GLN A 1 377 ? -3.284 42.681 4.303 1.00 31.14 358 GLN A CA 1
ATOM 2908 C C . GLN A 1 377 ? -2.095 43.503 4.802 1.00 30.81 358 GLN A C 1
ATOM 2909 O O . GLN A 1 377 ? -2.264 44.599 5.343 1.00 30.95 358 GLN A O 1
ATOM 2915 N N . THR A 1 378 ? -0.893 42.970 4.603 1.00 28.57 359 THR A N 1
ATOM 2916 C CA . THR A 1 378 ? 0.335 43.674 4.954 1.00 29.36 359 THR A CA 1
ATOM 2917 C C . THR A 1 378 ? 0.545 44.872 4.033 1.00 29.58 359 THR A C 1
ATOM 2918 O O . THR A 1 378 ? 0.986 45.934 4.475 1.00 27.45 359 THR A O 1
ATOM 2922 N N . TYR A 1 379 ? 0.236 44.693 2.752 1.00 29.83 360 TYR A N 1
ATOM 2923 C CA . TYR A 1 379 ? 0.308 45.785 1.789 1.00 31.05 360 TYR A CA 1
ATOM 2924 C C . TYR A 1 379 ? -0.609 46.924 2.217 1.00 31.38 360 TYR A C 1
ATOM 2925 O O . TYR A 1 379 ? -0.247 48.094 2.112 1.00 29.94 360 TYR A O 1
ATOM 2934 N N . LYS A 1 380 ? -1.795 46.577 2.705 1.00 29.92 361 LYS A N 1
ATOM 2935 C CA . LYS A 1 380 ? -2.760 47.581 3.136 1.00 31.95 361 LYS A CA 1
ATOM 2936 C C . LYS A 1 380 ? -2.258 48.330 4.367 1.00 30.38 361 LYS A C 1
ATOM 2937 O O . LYS A 1 380 ? -2.525 49.520 4.526 1.00 29.47 361 LYS A O 1
ATOM 2943 N N . SER A 1 381 ? -1.521 47.638 5.229 1.00 29.39 362 SER A N 1
ATOM 2944 C CA . SER A 1 381 ? -0.951 48.275 6.412 1.00 32.29 362 SER A CA 1
ATOM 2945 C C . SER A 1 381 ? 0.097 49.299 5.994 1.00 31.31 362 SER A C 1
ATOM 2946 O O . SER A 1 381 ? 0.238 50.345 6.624 1.00 34.08 362 SER A O 1
ATOM 2949 N N . ILE A 1 382 ? 0.831 48.992 4.928 1.00 30.70 363 ILE A N 1
ATOM 2950 C CA . ILE A 1 382 ? 1.821 49.920 4.395 1.00 30.60 363 ILE A CA 1
ATOM 2951 C C . ILE A 1 382 ? 1.122 51.176 3.889 1.00 32.77 363 ILE A C 1
ATOM 2952 O O . ILE A 1 382 ? 1.602 52.287 4.113 1.00 30.72 363 ILE A O 1
ATOM 2957 N N . LEU A 1 383 ? -0.009 51.003 3.211 1.00 33.23 364 LEU A N 1
ATOM 2958 C CA . LEU A 1 383 ? -0.812 52.144 2.779 1.00 33.79 364 LEU A CA 1
ATOM 2959 C C . LEU A 1 383 ? -1.218 52.974 3.993 1.00 33.49 364 LEU A C 1
ATOM 2960 O O . LEU A 1 383 ? -1.213 54.204 3.948 1.00 34.05 364 LEU A O 1
ATOM 2965 N N . GLU A 1 384 ? -1.565 52.2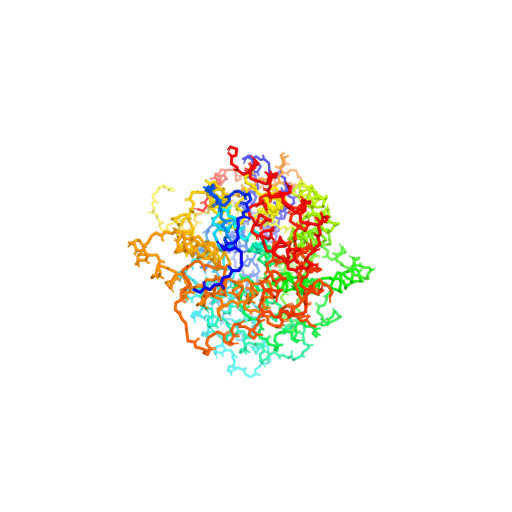90 5.078 1.00 33.60 365 GLU A N 1
ATOM 2966 C CA . GLU A 1 384 ? -1.995 52.963 6.296 1.00 35.94 365 GLU A CA 1
ATOM 2967 C C . GLU A 1 384 ? -0.835 53.711 6.949 1.00 34.88 365 GLU A C 1
ATOM 2968 O O . GLU A 1 384 ? -1.033 54.769 7.546 1.00 32.83 365 GLU A O 1
ATOM 2974 N N . PHE A 1 385 ? 0.373 53.165 6.830 1.00 34.58 366 PHE A N 1
ATOM 2975 C CA . PHE A 1 385 ? 1.563 53.840 7.337 1.00 31.92 366 PHE A CA 1
ATOM 2976 C C . PHE A 1 385 ? 1.832 55.123 6.552 1.00 32.96 366 PHE A C 1
ATOM 2977 O O . PHE A 1 385 ? 2.209 56.142 7.129 1.00 32.62 366 PHE A O 1
ATOM 2985 N N . CYS A 1 386 ? 1.633 55.066 5.238 1.00 32.76 367 CYS A N 1
ATOM 2986 C CA . CYS A 1 386 ? 1.875 56.217 4.374 1.00 33.96 367 CYS A CA 1
ATOM 2987 C C . CYS A 1 386 ? 0.976 57.389 4.745 1.00 36.44 367 CYS A C 1
ATOM 2988 O O . CYS A 1 386 ? 1.433 58.528 4.829 1.00 37.17 367 CYS A O 1
ATOM 2991 N N . GLU A 1 387 ? -0.279 57.100 5.004 1.00 36.29 368 GLU A N 1
ATOM 2992 C CA . GLU A 1 387 ? -1.242 58.095 5.376 1.00 38.55 368 GLU A CA 1
ATOM 2993 C C . GLU A 1 387 ? -0.967 58.630 6.744 1.00 36.71 368 GLU A C 1
ATOM 2994 O O . GLU A 1 387 ? -1.103 59.777 7.004 1.00 35.08 368 GLU A O 1
ATOM 3000 N N . PHE A 1 388 ? -0.613 57.751 7.630 1.00 33.28 369 PHE A N 1
ATOM 3001 C CA . PHE A 1 388 ? -0.364 58.140 9.015 1.00 31.80 369 PHE A CA 1
ATOM 3002 C C . PHE A 1 388 ? 0.806 59.114 9.109 1.00 32.54 369 PHE A C 1
ATOM 3003 O O . PHE A 1 388 ? 0.711 60.146 9.770 1.00 31.59 369 PHE A O 1
ATOM 3011 N N . TYR A 1 389 ? 1.909 58.779 8.449 1.00 32.31 370 TYR A N 1
ATOM 3012 C CA . TYR A 1 389 ? 3.107 59.605 8.514 1.00 32.98 370 TYR A CA 1
ATOM 3013 C C . TYR A 1 389 ? 2.958 60.882 7.694 1.00 34.34 370 TYR A C 1
ATOM 3014 O O . TYR A 1 389 ? 3.663 61.859 7.935 1.00 32.69 370 TYR A O 1
ATOM 3023 N N . LYS A 1 390 ? 2.046 60.870 6.726 1.00 35.38 371 LYS A N 1
ATOM 3024 C CA . LYS A 1 390 ? 1.707 62.083 5.989 1.00 36.41 371 LYS A CA 1
ATOM 3025 C C . LYS A 1 390 ? 1.067 63.081 6.947 1.00 36.23 371 LYS A C 1
ATOM 3026 O O . LYS A 1 390 ? 1.446 64.253 6.994 1.00 36.93 371 LYS A O 1
ATOM 3032 N N . VAL A 1 391 ? 0.093 62.597 7.709 1.00 33.71 372 VAL A N 1
ATOM 3033 C CA . VAL A 1 391 ? -0.582 63.406 8.712 1.00 34.53 372 VAL A CA 1
ATOM 3034 C C . VAL A 1 391 ? 0.401 63.845 9.794 1.00 33.96 372 VAL A C 1
ATOM 3035 O O . VAL A 1 391 ? 0.372 64.994 10.233 1.00 31.81 372 VAL A O 1
ATOM 3039 N N . TRP A 1 392 ? 1.278 62.939 10.214 1.00 31.83 373 TRP A N 1
ATOM 3040 C CA . TRP A 1 392 ? 2.215 63.261 11.280 1.00 30.25 373 TRP A CA 1
ATOM 3041 C C . TRP A 1 392 ? 3.179 64.360 10.852 1.00 30.33 373 TRP A C 1
ATOM 3042 O O . TRP A 1 392 ? 3.443 65.291 11.614 1.00 29.97 373 TRP A O 1
ATOM 3053 N N . GLU A 1 393 ? 3.703 64.257 9.635 1.00 29.10 374 GLU A N 1
ATOM 3054 C CA . GLU A 1 393 ? 4.660 65.245 9.158 1.00 32.76 374 GLU A CA 1
ATOM 3055 C C . GLU A 1 393 ? 3.993 66.611 9.001 1.00 33.39 374 GLU A C 1
ATOM 3056 O O . GLU A 1 393 ? 4.616 67.641 9.247 1.00 32.69 374 GLU A O 1
ATOM 3062 N N . GLN A 1 394 ? 2.727 66.613 8.593 1.00 37.22 375 GLN A N 1
ATOM 3063 C CA . GLN A 1 394 ? 1.968 67.853 8.465 1.00 40.70 375 GLN A CA 1
ATOM 3064 C C . GLN A 1 394 ? 1.738 68.487 9.830 1.00 36.70 375 GLN A C 1
ATOM 3065 O O . GLN A 1 394 ? 1.806 69.709 9.974 1.00 33.88 375 GLN A O 1
ATOM 3071 N N . THR A 1 395 ? 1.465 67.651 10.827 1.00 34.71 376 THR A N 1
ATOM 3072 C CA . THR A 1 395 ? 1.253 68.124 12.189 1.00 34.92 376 THR A CA 1
ATOM 3073 C C . THR A 1 395 ? 2.511 68.796 12.723 1.00 34.67 376 THR A C 1
ATOM 3074 O O . THR A 1 395 ? 2.440 69.850 13.359 1.00 34.80 376 THR A O 1
ATOM 3078 N N . LEU A 1 396 ? 3.660 68.184 12.461 1.00 34.65 377 LEU A N 1
ATOM 3079 C CA . LEU A 1 396 ? 4.941 68.771 12.835 1.00 35.71 377 LEU A CA 1
ATOM 3080 C C . LEU A 1 396 ? 5.155 70.103 12.127 1.00 35.26 377 LEU A C 1
ATOM 3081 O O . LEU A 1 396 ? 5.631 71.068 12.724 1.00 36.13 377 LEU A O 1
ATOM 3086 N N . LEU A 1 397 ? 4.799 70.146 10.847 1.00 34.51 378 LEU A N 1
ATOM 3087 C CA . LEU A 1 397 ? 5.042 71.324 10.024 1.00 35.78 378 LEU A CA 1
ATOM 3088 C C . LEU A 1 397 ? 4.123 72.483 10.395 1.00 35.02 378 LEU A C 1
ATOM 3089 O O . LEU A 1 397 ? 4.569 73.625 10.484 1.00 36.19 378 LEU A O 1
ATOM 3094 N N . LYS A 1 398 ? 2.846 72.183 10.621 1.00 32.68 379 LYS A N 1
ATOM 3095 C CA . LYS A 1 398 ? 1.825 73.221 10.762 1.00 35.96 379 LYS A CA 1
ATOM 3096 C C . LYS A 1 398 ? 1.424 73.502 12.210 1.00 36.18 379 LYS A C 1
ATOM 3097 O O . LYS A 1 398 ? 0.896 74.572 12.515 1.00 36.80 379 LYS A O 1
ATOM 3103 N N . GLY A 1 399 ? 1.666 72.546 13.100 1.00 34.46 380 GLY A N 1
ATOM 3104 C CA . GLY A 1 399 ? 1.268 72.697 14.487 1.00 34.12 380 GLY A CA 1
ATOM 3105 C C . GLY A 1 399 ? -0.235 72.571 14.651 1.00 35.19 380 GLY A C 1
ATOM 3106 O O . GLY A 1 399 ? -0.857 73.318 15.407 1.00 38.12 380 GLY A O 1
ATOM 3107 N N . ALA A 1 400 ? -0.817 71.622 13.926 1.00 35.35 381 ALA A N 1
ATOM 3108 C CA . ALA A 1 400 ? -2.245 71.337 14.004 1.00 38.84 381 ALA A CA 1
ATOM 3109 C C . ALA A 1 400 ? -2.512 69.938 13.466 1.00 41.88 381 ALA A C 1
ATOM 3110 O O . ALA A 1 400 ? -1.694 69.390 12.731 1.00 39.72 381 ALA A O 1
ATOM 3112 N N . VAL A 1 401 ? -3.655 69.366 13.835 1.00 47.43 382 VAL A N 1
ATOM 3113 C CA . VAL A 1 401 ? -4.044 68.035 13.370 1.00 50.98 382 VAL A CA 1
ATOM 3114 C C . VAL A 1 401 ? -5.332 68.110 12.556 1.00 56.29 382 VAL A C 1
ATOM 3115 O O . VAL A 1 401 ? -6.366 68.546 13.061 1.00 58.07 382 VAL A O 1
ATOM 3119 N N . VAL A 1 402 ? -5.256 67.684 11.297 1.00 59.86 383 VAL A N 1
ATOM 3120 C CA . VAL A 1 402 ? -6.418 67.658 10.411 1.00 64.73 383 VAL A CA 1
ATOM 3121 C C . VAL A 1 402 ? -6.456 66.360 9.608 1.00 63.66 383 VAL A C 1
ATOM 3122 O O . VAL A 1 402 ? -5.483 65.605 9.585 1.00 61.82 383 VAL A O 1
ATOM 3126 N N . LEU A 1 409 ? -6.230 55.879 9.120 1.00 80.34 390 LEU A N 1
ATOM 3127 C CA . LEU A 1 409 ? -4.885 55.346 9.286 1.00 76.57 390 LEU A CA 1
ATOM 3128 C C . LEU A 1 409 ? -4.934 54.157 10.257 1.00 74.31 390 LEU A C 1
ATOM 3129 O O . LEU A 1 409 ? -5.237 53.038 9.841 1.00 75.45 390 LEU A O 1
ATOM 3134 N N . GLY A 1 410 ? -4.674 54.400 11.540 1.00 70.87 391 GLY A N 1
ATOM 3135 C CA . GLY A 1 410 ? -4.600 53.339 12.531 1.00 68.39 391 GLY A CA 1
ATOM 3136 C C . GLY A 1 410 ? -3.802 52.117 12.104 1.00 64.80 391 GLY A C 1
ATOM 3137 O O . GLY A 1 410 ? -4.287 50.993 12.235 1.00 67.96 391 GLY A O 1
ATOM 3138 N N . PRO A 1 411 ? -2.578 52.321 11.588 1.00 58.02 392 PRO A N 1
ATOM 3139 C CA . PRO A 1 411 ? -1.761 51.162 11.215 1.00 54.92 392 PRO A CA 1
ATOM 3140 C C . PRO A 1 411 ? -1.252 50.403 12.436 1.00 52.57 392 PRO A C 1
ATOM 3141 O O . PRO A 1 411 ? -1.053 49.191 12.364 1.00 51.41 392 PRO A O 1
ATOM 3145 N N . SER A 1 412 ? -1.045 51.122 13.536 1.00 50.85 393 SER A N 1
ATOM 3146 C CA . SER A 1 412 ? -0.605 50.524 14.791 1.00 50.80 393 SER A CA 1
ATOM 3147 C C . SER A 1 412 ? -1.593 50.858 15.906 1.00 49.36 393 SER A C 1
ATOM 3148 O O . SER A 1 412 ? -2.346 51.826 15.796 1.00 47.53 393 SER A O 1
ATOM 3151 N N . PRO A 1 413 ? -1.597 50.057 16.984 1.00 50.13 394 PRO A N 1
ATOM 3152 C CA . PRO A 1 413 ? -2.520 50.307 18.099 1.00 50.65 394 PRO A CA 1
ATOM 3153 C C . PRO A 1 413 ? -2.279 51.644 18.795 1.00 48.75 394 PRO A C 1
ATOM 3154 O O . PRO A 1 413 ? -1.167 51.913 19.251 1.00 48.24 394 PRO A O 1
ATOM 3158 N N . GLY A 1 414 ? -3.318 52.470 18.870 1.00 48.35 395 GLY A N 1
ATOM 3159 C CA . GLY A 1 414 ? -3.252 53.722 19.604 1.00 46.78 395 GLY A CA 1
ATOM 3160 C C . GLY A 1 414 ? -2.889 54.937 18.770 1.00 43.80 395 GLY A C 1
ATOM 3161 O O . GLY A 1 414 ? -2.866 56.053 19.284 1.00 41.01 395 GLY A O 1
ATOM 3162 N N . TYR A 1 415 ? -2.611 54.730 17.487 1.00 43.31 396 TYR A N 1
ATOM 3163 C CA . TYR A 1 415 ? -2.192 55.826 16.616 1.00 43.02 396 TYR A CA 1
ATOM 3164 C C . TYR A 1 415 ? -3.312 56.838 16.371 1.00 42.89 396 TYR A C 1
ATOM 3165 O O . TYR A 1 415 ? -3.073 58.047 16.383 1.00 42.34 396 TYR A O 1
ATOM 3174 N N . VAL A 1 416 ? -4.527 56.346 16.147 1.00 43.88 397 VAL A N 1
ATOM 3175 C CA . VAL A 1 416 ? -5.658 57.220 15.849 1.00 45.07 397 VAL A CA 1
ATOM 3176 C C . VAL A 1 416 ? -5.996 58.114 17.034 1.00 44.22 397 VAL A C 1
ATOM 3177 O O . VAL A 1 416 ? -6.149 59.324 16.880 1.00 43.47 397 VAL A O 1
ATOM 3181 N N . ARG A 1 417 ? -6.119 57.517 18.213 1.00 44.38 398 ARG A N 1
ATOM 3182 C CA . ARG A 1 417 ? -6.493 58.276 19.402 1.00 46.03 398 ARG A CA 1
ATOM 3183 C C . ARG A 1 417 ? -5.314 59.077 19.959 1.00 43.16 398 ARG A C 1
ATOM 3184 O O . ARG A 1 417 ? -5.506 59.978 20.775 1.00 41.72 398 ARG A O 1
ATOM 3192 N N . LEU A 1 418 ? -4.102 58.762 19.510 1.00 41.53 399 LEU A N 1
ATOM 3193 C CA . LEU A 1 418 ? -2.947 59.588 19.832 1.00 39.29 399 LEU A CA 1
ATOM 3194 C C . LEU A 1 418 ? -3.060 60.909 19.083 1.00 38.88 399 LEU A C 1
ATOM 3195 O O . LEU A 1 418 ? -2.917 61.983 19.670 1.00 37.04 399 LEU A O 1
ATOM 3200 N N . LEU A 1 419 ? -3.321 60.819 17.782 1.00 38.99 400 LEU A N 1
ATOM 3201 C CA . LEU A 1 419 ? -3.512 62.006 16.957 1.00 40.28 400 LEU A CA 1
ATOM 3202 C C . LEU A 1 419 ? -4.703 62.819 17.444 1.00 42.27 400 LEU A C 1
ATOM 3203 O O . LEU A 1 419 ? -4.712 64.046 17.340 1.00 42.56 400 LEU A O 1
ATOM 3208 N N . GLN A 1 420 ? -5.706 62.130 17.978 1.00 43.41 401 GLN A N 1
ATOM 3209 C CA . GLN A 1 420 ? -6.881 62.798 18.521 1.00 45.87 401 GLN A CA 1
ATOM 3210 C C . GLN A 1 420 ? -6.543 63.497 19.836 1.00 44.13 401 GLN A C 1
ATOM 3211 O O . GLN A 1 420 ? -7.027 64.594 20.106 1.00 41.80 401 GLN A O 1
ATOM 3217 N N . ALA A 1 421 ? -5.707 62.857 20.649 1.00 43.19 402 ALA A N 1
ATOM 3218 C CA . ALA A 1 421 ? -5.290 63.429 21.923 1.00 42.31 402 ALA A CA 1
ATOM 3219 C C . ALA A 1 421 ? -4.455 64.683 21.696 1.00 38.34 402 ALA A C 1
ATOM 3220 O O . ALA A 1 421 ? -4.610 65.684 22.397 1.00 39.21 402 ALA A O 1
ATOM 3222 N N . MET A 1 422 ? -3.565 64.615 20.711 1.00 34.80 403 MET A N 1
ATOM 3223 C CA . MET A 1 422 ? -2.724 65.747 20.354 1.00 35.03 403 MET A CA 1
ATOM 3224 C C . MET A 1 422 ? -3.577 66.896 19.835 1.00 37.79 403 MET A C 1
ATOM 3225 O O . MET A 1 422 ? -3.257 68.066 20.051 1.00 38.68 403 MET A O 1
ATOM 3230 N N . LYS A 1 423 ? -4.666 66.556 19.154 1.00 39.60 404 LYS A N 1
ATOM 3231 C CA . LYS A 1 423 ? -5.579 67.564 18.632 1.00 42.97 404 LYS A CA 1
ATOM 3232 C C . LYS A 1 423 ? -6.228 68.327 19.780 1.00 42.84 404 LYS A C 1
ATOM 3233 O O . LYS A 1 423 ? -6.396 69.544 19.711 1.00 41.86 404 LYS A O 1
ATOM 3239 N N . VAL A 1 424 ? -6.582 67.606 20.839 1.00 43.44 405 VAL A N 1
ATOM 3240 C CA . VAL A 1 424 ? -7.176 68.229 22.014 1.00 44.13 405 VAL A CA 1
ATOM 3241 C C . VAL A 1 424 ? -6.158 69.126 22.709 1.00 43.81 405 VAL A C 1
ATOM 3242 O O . VAL A 1 424 ? -6.488 70.238 23.123 1.00 45.59 405 VAL A O 1
ATOM 3246 N N . GLN A 1 425 ? -4.923 68.645 22.833 1.00 41.19 406 GLN A N 1
ATOM 3247 C CA . GLN A 1 425 ? -3.875 69.418 23.490 1.00 38.09 406 GLN A CA 1
ATOM 3248 C C . GLN A 1 425 ? -3.594 70.698 22.711 1.00 37.20 406 GLN A C 1
ATOM 3249 O O . GLN A 1 425 ? -3.456 71.766 23.299 1.00 35.79 406 GLN A O 1
ATOM 3255 N N . PHE A 1 426 ? -3.514 70.581 21.388 1.00 35.87 407 PHE A N 1
ATOM 3256 C CA . PHE A 1 426 ? -3.329 71.742 20.522 1.00 34.64 407 PHE A CA 1
ATOM 3257 C C . PHE A 1 426 ? -4.408 72.795 20.765 1.00 37.38 407 PHE A C 1
ATOM 3258 O O . PHE A 1 426 ? -4.143 73.994 20.683 1.00 38.52 407 PHE A O 1
ATOM 3266 N N . GLU A 1 427 ? -5.623 72.339 21.055 1.00 39.18 408 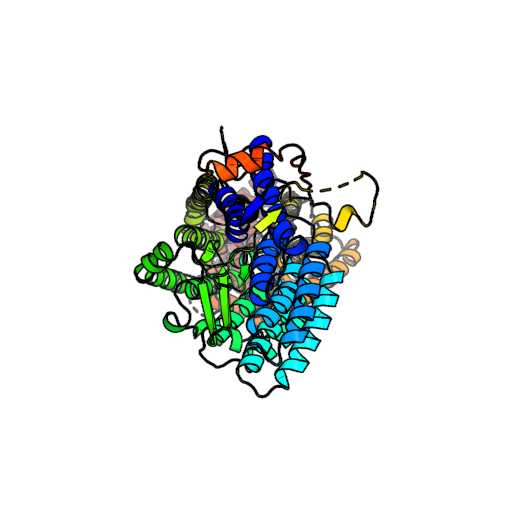GLU A N 1
ATOM 3267 C CA . GLU A 1 427 ? -6.754 73.235 21.278 1.00 43.13 408 GLU A CA 1
ATOM 3268 C C . GLU A 1 427 ? -6.842 73.712 22.723 1.00 46.06 408 GLU A C 1
ATOM 3269 O O . GLU A 1 427 ? -7.873 74.222 23.156 1.00 48.44 408 GLU A O 1
ATOM 3275 N N . GLY A 1 428 ? -5.753 73.550 23.464 1.00 47.79 409 GLY A N 1
ATOM 3276 C CA . GLY A 1 428 ? -5.702 74.004 24.839 1.00 52.01 409 GLY A CA 1
ATOM 3277 C C . GLY A 1 428 ? -6.614 73.212 25.758 1.00 56.01 409 GLY A C 1
ATOM 3278 O O . GLY A 1 428 ? -6.897 73.639 26.876 1.00 59.65 409 GLY A O 1
ATOM 3279 N N . GLY A 1 429 ? -7.076 72.057 25.287 1.00 54.74 410 GLY A N 1
ATOM 3280 C CA . GLY A 1 429 ? -7.950 71.207 26.075 1.00 54.38 410 GLY A CA 1
ATOM 3281 C C . GLY A 1 429 ? -7.198 70.378 27.100 1.00 51.84 410 GLY A C 1
ATOM 3282 O O . GLY A 1 429 ? -7.807 69.646 27.881 1.00 53.76 410 GLY A O 1
ATOM 3283 N N . GLY A 1 430 ? -5.873 70.485 27.096 1.00 49.21 411 GLY A N 1
ATOM 3284 C CA . GLY A 1 430 ? -5.043 69.750 28.035 1.00 49.61 411 GLY A CA 1
ATOM 3285 C C . GLY A 1 430 ? -4.869 68.297 27.640 1.00 50.39 411 GLY A C 1
ATOM 3286 O O . GLY A 1 430 ? -3.748 67.803 27.542 1.00 50.94 411 GLY A O 1
ATOM 3287 N N . ALA A 1 431 ? -5.989 67.614 27.432 1.00 50.21 412 ALA A N 1
ATOM 3288 C CA . ALA A 1 431 ? -5.995 66.236 26.953 1.00 49.19 412 ALA A CA 1
ATOM 3289 C C . ALA A 1 431 ? -5.350 65.270 27.944 1.00 48.27 412 ALA A C 1
ATOM 3290 O O . ALA A 1 431 ? -4.821 64.231 27.548 1.00 46.82 412 ALA A O 1
ATOM 3292 N N . VAL A 1 432 ? -5.399 65.607 29.229 1.00 48.75 413 VAL A N 1
ATOM 3293 C CA . VAL A 1 432 ? -4.873 64.724 30.264 1.00 49.44 413 VAL A CA 1
ATOM 3294 C C . VAL A 1 432 ? -5.623 63.394 30.245 1.00 50.65 413 VAL A C 1
ATOM 3295 O O . VAL A 1 432 ? -5.007 62.330 30.228 1.00 49.19 413 VAL A O 1
ATOM 3299 N N . GLU A 1 433 ? -6.951 63.460 30.234 1.00 53.15 414 GLU A N 1
ATOM 3300 C CA . GLU A 1 433 ? -7.774 62.255 30.262 1.00 57.82 414 GLU A CA 1
ATOM 3301 C C . GLU A 1 433 ? -7.579 61.413 29.004 1.00 57.19 414 GLU A C 1
ATOM 3302 O O . GLU A 1 433 ? -7.655 60.187 29.055 1.00 58.39 414 GLU A O 1
ATOM 3308 N N . GLU A 1 434 ? -7.321 62.072 27.878 1.00 55.60 415 GLU A N 1
ATOM 3309 C CA . GLU A 1 434 ? -7.132 61.367 26.612 1.00 53.53 415 GLU A CA 1
ATOM 3310 C C . GLU A 1 434 ? -5.802 60.627 26.654 1.00 49.22 415 GLU A C 1
ATOM 3311 O O . GLU A 1 434 ? -5.723 59.442 26.328 1.00 49.44 415 GLU A O 1
ATOM 3317 N N . TYR A 1 435 ? -4.756 61.344 27.057 1.00 45.61 416 TYR A N 1
ATOM 3318 C CA . TYR A 1 435 ? -3.422 60.769 27.172 1.00 43.02 416 TYR A CA 1
ATOM 3319 C C . TYR A 1 435 ? -3.385 59.667 28.223 1.00 44.50 416 TYR A C 1
ATOM 3320 O O . TYR A 1 435 ? -2.763 58.627 28.018 1.00 43.76 416 TYR A O 1
ATOM 3329 N N . THR A 1 436 ? -4.050 59.908 29.350 1.00 47.28 417 THR A N 1
ATOM 3330 C CA . THR A 1 436 ? -4.060 58.956 30.453 1.00 48.77 417 THR A CA 1
ATOM 3331 C C . THR A 1 436 ? -4.694 57.635 30.030 1.00 50.38 417 THR A C 1
ATOM 3332 O O . THR A 1 436 ? -4.149 56.567 30.300 1.00 48.66 417 THR A O 1
ATOM 3336 N N . ARG A 1 437 ? -5.845 57.714 29.368 1.00 53.33 418 ARG A N 1
ATOM 3337 C CA . ARG A 1 437 ? -6.545 56.518 28.911 1.00 56.95 418 ARG A CA 1
ATOM 3338 C C . ARG A 1 437 ? -5.731 55.767 27.867 1.00 53.03 418 ARG A C 1
ATOM 3339 O O . ARG A 1 437 ? -5.779 54.541 27.796 1.00 54.14 418 ARG A O 1
ATOM 3347 N N . LEU A 1 438 ? -4.984 56.503 27.052 1.00 50.42 419 LEU A N 1
ATOM 3348 C CA . LEU A 1 438 ? -4.178 55.880 26.012 1.00 49.09 419 LEU A CA 1
ATOM 3349 C C . LEU A 1 438 ? -2.967 55.187 26.625 1.00 49.20 419 LEU A C 1
ATOM 3350 O O . LEU A 1 438 ? -2.563 54.109 26.183 1.00 50.51 419 LEU A O 1
ATOM 3355 N N . ALA A 1 439 ? -2.400 55.803 27.656 1.00 47.17 420 ALA A N 1
ATOM 3356 C CA . ALA A 1 439 ? -1.244 55.237 28.340 1.00 47.14 420 ALA A CA 1
ATOM 3357 C C . ALA A 1 439 ? -1.625 54.026 29.191 1.00 51.63 420 ALA A C 1
ATOM 3358 O O . ALA A 1 439 ? -0.750 53.294 29.654 1.00 53.90 420 ALA A O 1
ATOM 3360 N N . GLN A 1 440 ? -2.925 53.817 29.391 1.00 54.16 421 GLN A N 1
ATOM 3361 C CA . GLN A 1 440 ? -3.406 52.755 30.274 1.00 58.21 421 GLN A CA 1
ATOM 3362 C C . GLN A 1 440 ? -3.905 51.536 29.498 1.00 57.12 421 GLN A C 1
ATOM 3363 O O . GLN A 1 440 ? -3.991 50.442 30.052 1.00 56.22 421 GLN A O 1
ATOM 3369 N N . SER A 1 441 ? -4.238 51.723 28.223 1.00 55.99 422 SER A N 1
ATOM 3370 C CA . SER A 1 441 ? -4.756 50.630 27.402 1.00 60.13 422 SER A CA 1
ATOM 3371 C C . SER A 1 441 ? -3.678 49.577 27.151 1.00 60.13 422 SER A C 1
ATOM 3372 O O . SER A 1 441 ? -2.514 49.906 26.932 1.00 58.20 422 SER A O 1
ATOM 3375 N N . GLY A 1 442 ? -4.079 48.310 27.178 1.00 64.28 423 GLY A N 1
ATOM 3376 C CA . GLY A 1 442 ? -3.137 47.204 27.131 1.00 64.85 423 GLY A CA 1
ATOM 3377 C C . GLY A 1 442 ? -2.613 46.861 25.749 1.00 64.03 423 GLY A C 1
ATOM 3378 O O . GLY A 1 442 ? -1.566 46.225 25.623 1.00 64.99 423 GLY A O 1
ATOM 3379 N N . GLY A 1 443 ? -3.332 47.279 24.712 1.00 62.18 424 GLY A N 1
ATOM 3380 C CA . GLY A 1 443 ? -2.977 46.923 23.349 1.00 61.63 424 GLY A CA 1
ATOM 3381 C C . GLY A 1 443 ? -1.930 47.825 22.722 1.00 58.87 424 GLY A C 1
ATOM 3382 O O . GLY A 1 443 ? -1.370 47.501 21.675 1.00 59.30 424 GLY A O 1
ATOM 3383 N N . THR A 1 444 ? -1.656 48.955 23.365 1.00 57.63 425 THR A N 1
ATOM 3384 C CA . THR A 1 444 ? -0.776 49.964 22.790 1.00 54.80 425 THR A CA 1
ATOM 3385 C C . THR A 1 444 ? 0.687 49.719 23.133 1.00 52.11 425 THR A C 1
ATOM 3386 O O . THR A 1 444 ? 1.013 49.284 24.236 1.00 53.92 425 THR A O 1
ATOM 3390 N N . SER A 1 445 ? 1.564 50.009 22.177 1.00 48.79 426 SER A N 1
ATOM 3391 C CA . SER A 1 445 ? 2.999 49.868 22.380 1.00 47.55 426 SER A CA 1
ATOM 3392 C C . SER A 1 445 ? 3.479 50.812 23.474 1.00 46.75 426 SER A C 1
ATOM 3393 O O . SER A 1 445 ? 2.831 51.818 23.769 1.00 43.21 426 SER A O 1
ATOM 3396 N N . SER A 1 446 ? 4.620 50.486 24.069 1.00 47.88 427 SER A N 1
ATOM 3397 C CA . SER A 1 446 ? 5.185 51.300 25.135 1.00 48.50 427 SER A CA 1
ATOM 3398 C C . SER A 1 446 ? 5.572 52.681 24.616 1.00 46.66 427 SER A C 1
ATOM 3399 O O . SER A 1 446 ? 5.486 53.669 25.340 1.00 45.11 427 SER A O 1
ATOM 3402 N N . GLU A 1 447 ? 5.989 52.743 23.355 1.00 46.03 428 GLU A N 1
ATOM 3403 C CA . GLU A 1 447 ? 6.389 54.003 22.740 1.00 42.40 428 GLU A CA 1
ATOM 3404 C C . GLU A 1 447 ? 5.236 55.005 22.736 1.00 38.99 428 GLU A C 1
ATOM 3405 O O . GLU A 1 447 ? 5.419 56.174 23.076 1.00 36.63 428 GLU A O 1
ATOM 3411 N N . VAL A 1 448 ? 4.052 54.541 22.350 1.00 37.28 429 VAL A N 1
ATOM 3412 C CA . VAL A 1 448 ? 2.864 55.384 22.335 1.00 36.56 429 VAL A CA 1
ATOM 3413 C C . VAL A 1 448 ? 2.468 55.756 23.757 1.00 37.86 429 VAL A C 1
ATOM 3414 O O . VAL A 1 448 ? 2.121 56.907 24.033 1.00 36.60 429 VAL A O 1
ATOM 3418 N N . LYS A 1 449 ? 2.520 54.777 24.656 1.00 39.20 430 LYS A N 1
ATOM 3419 C CA . LYS A 1 449 ? 2.233 55.014 26.065 1.00 40.41 430 LYS A CA 1
ATOM 3420 C C . LYS A 1 449 ? 3.121 56.116 26.619 1.00 36.76 430 LYS A C 1
ATOM 3421 O O . LYS A 1 449 ? 2.671 56.966 27.385 1.00 38.53 430 LYS A O 1
ATOM 3427 N N . MET A 1 450 ? 4.386 56.099 26.219 1.00 34.03 431 MET A N 1
ATOM 3428 C CA . MET A 1 450 ? 5.362 57.032 26.757 1.00 36.11 431 MET A CA 1
ATOM 3429 C C . MET A 1 450 ? 5.208 58.430 26.165 1.00 34.95 431 MET A C 1
ATOM 3430 O O . MET A 1 450 ? 5.380 59.424 26.870 1.00 36.53 431 MET A O 1
ATOM 3435 N N . ILE A 1 451 ? 4.889 58.508 24.877 1.00 33.70 432 ILE A N 1
ATOM 3436 C CA . ILE A 1 451 ? 4.565 59.787 24.258 1.00 33.58 432 ILE A CA 1
ATOM 3437 C C . ILE A 1 451 ? 3.378 60.399 24.992 1.00 35.22 432 ILE A C 1
ATOM 3438 O O . ILE A 1 451 ? 3.360 61.598 25.279 1.00 35.19 432 ILE A O 1
ATOM 3443 N N . SER A 1 452 ? 2.393 59.561 25.300 1.00 35.45 433 SER A N 1
ATOM 3444 C CA . SER A 1 452 ? 1.203 60.005 26.013 1.00 37.45 433 SER A CA 1
ATOM 3445 C C . SER A 1 452 ? 1.554 60.497 27.417 1.00 40.10 433 SER A C 1
ATOM 3446 O O . SER A 1 452 ? 1.022 61.505 27.878 1.00 40.41 433 SER A O 1
ATOM 3449 N N . LEU A 1 453 ? 2.456 59.789 28.089 1.00 39.10 434 LEU A N 1
ATOM 3450 C CA . LEU A 1 453 ? 2.836 60.141 29.453 1.00 41.10 434 LEU A CA 1
ATOM 3451 C C . LEU A 1 453 ? 3.669 61.417 29.491 1.00 38.03 434 LEU A C 1
ATOM 3452 O O . LEU A 1 453 ? 3.547 62.212 30.422 1.00 38.10 434 LEU A O 1
ATOM 3457 N N . LEU A 1 454 ? 4.513 61.607 28.482 1.00 35.36 435 LEU A N 1
ATOM 3458 C CA . LEU A 1 454 ? 5.386 62.774 28.431 1.00 36.25 435 LEU A CA 1
ATOM 3459 C C . LEU A 1 454 ? 4.595 64.040 28.123 1.00 36.00 435 LEU A C 1
ATOM 3460 O O . LEU A 1 454 ? 4.817 65.085 28.742 1.00 36.10 435 LEU A O 1
ATOM 3465 N N . ASN A 1 455 ? 3.676 63.951 27.165 1.00 35.85 436 ASN A N 1
ATOM 3466 C CA . ASN A 1 455 ? 2.776 65.064 26.886 1.00 37.30 436 ASN A CA 1
ATOM 3467 C C . ASN A 1 455 ? 1.922 65.358 28.110 1.00 38.48 436 ASN A C 1
ATOM 3468 O O . ASN A 1 455 ? 1.681 66.515 28.445 1.00 36.71 436 ASN A O 1
ATOM 3473 N N . CYS A 1 456 ? 1.474 64.298 28.777 1.00 41.00 437 CYS A N 1
ATOM 3474 C CA . CYS A 1 456 ? 0.655 64.435 29.974 1.00 44.71 437 CYS A CA 1
ATOM 3475 C C . CYS A 1 456 ? 1.441 65.119 31.088 1.00 43.18 437 CYS A C 1
ATOM 3476 O O . CYS A 1 456 ? 0.898 65.942 31.823 1.00 42.07 437 CYS A O 1
ATOM 3479 N N . TYR A 1 457 ? 2.720 64.775 31.205 1.00 41.27 438 TYR A N 1
ATOM 3480 C CA . TYR A 1 457 ? 3.588 65.385 32.204 1.00 40.24 438 TYR A CA 1
ATOM 3481 C C . TYR A 1 457 ? 3.795 66.865 31.898 1.00 40.58 438 TYR A C 1
ATOM 3482 O O . TYR A 1 457 ? 3.757 67.707 32.795 1.00 41.67 438 TYR A O 1
ATOM 3491 N N . THR A 1 458 ? 4.016 67.168 30.622 1.00 39.01 439 THR A N 1
ATOM 3492 C CA . THR A 1 458 ? 4.238 68.536 30.170 1.00 36.81 439 THR A CA 1
ATOM 3493 C C . THR A 1 458 ? 3.046 69.419 30.511 1.00 37.67 439 THR A C 1
ATOM 3494 O O . THR A 1 458 ? 3.208 70.529 31.017 1.00 37.80 439 THR A O 1
ATOM 3498 N N . VAL A 1 459 ? 1.848 68.917 30.232 1.00 37.02 440 VAL A N 1
ATOM 3499 C CA . VAL A 1 459 ? 0.621 69.640 30.537 1.00 37.85 440 VAL A CA 1
ATOM 3500 C C . VAL A 1 459 ? 0.492 69.878 32.037 1.00 40.69 440 VAL A C 1
ATOM 3501 O O . VAL A 1 459 ? 0.241 71.000 32.472 1.00 41.90 440 VAL A O 1
ATOM 3505 N N . GLN A 1 460 ? 0.668 68.822 32.824 1.00 41.22 441 GLN A N 1
ATOM 3506 C CA . GLN A 1 460 ? 0.522 68.919 34.272 1.00 44.38 441 GLN A CA 1
ATOM 3507 C C . GLN A 1 460 ? 1.577 69.845 34.869 1.00 43.17 441 GLN A C 1
ATOM 3508 O O . GLN A 1 460 ? 1.293 70.597 35.798 1.00 43.06 441 GLN A O 1
ATOM 3514 N N . ALA A 1 461 ? 2.791 69.789 34.328 1.00 41.22 442 ALA A N 1
ATOM 3515 C CA . ALA A 1 461 ? 3.881 70.629 34.813 1.00 41.63 442 ALA A CA 1
ATOM 3516 C C . ALA A 1 461 ? 3.621 72.091 34.467 1.00 42.86 442 ALA A C 1
ATOM 3517 O O . ALA A 1 461 ? 3.951 72.992 35.238 1.00 44.21 442 ALA A O 1
ATOM 3519 N N . ALA A 1 462 ? 3.028 72.318 33.299 1.00 42.09 443 ALA A N 1
ATOM 3520 C CA . ALA A 1 462 ? 2.649 73.661 32.885 1.00 42.74 443 ALA A CA 1
ATOM 3521 C C . ALA A 1 462 ? 1.588 74.219 33.824 1.00 45.43 443 ALA A C 1
ATOM 3522 O O . ALA A 1 462 ? 1.579 75.409 34.130 1.00 46.23 443 ALA A O 1
ATOM 3524 N N . ARG A 1 463 ? 0.695 73.349 34.283 1.00 45.79 444 ARG A N 1
ATOM 3525 C CA . ARG A 1 463 ? -0.384 73.764 35.168 1.00 48.68 444 ARG A CA 1
ATOM 3526 C C . ARG A 1 463 ? 0.132 74.029 36.579 1.00 49.66 444 ARG A C 1
ATOM 3527 O O . ARG A 1 463 ? -0.330 74.952 37.245 1.00 49.54 444 ARG A O 1
ATOM 3535 N N . VAL A 1 464 ? 1.091 73.226 37.030 1.00 48.90 445 VAL A N 1
ATOM 3536 C CA . VAL A 1 464 ? 1.746 73.475 38.310 1.00 51.25 445 VAL A CA 1
ATOM 3537 C C . VAL A 1 464 ? 2.338 74.877 38.317 1.00 51.62 445 VAL A C 1
ATOM 3538 O O . VAL A 1 464 ? 2.331 75.565 39.337 1.00 53.97 445 VAL A O 1
ATOM 3542 N N . SER A 1 465 ? 2.845 75.294 37.162 1.00 49.00 446 SER A N 1
ATOM 3543 C CA . SER A 1 465 ? 3.504 76.585 37.036 1.00 51.03 446 SER A CA 1
ATOM 3544 C C . SER A 1 465 ? 2.520 77.750 37.124 1.00 51.98 446 SER A C 1
ATOM 3545 O O . SER A 1 465 ? 2.774 78.721 37.833 1.00 51.81 446 SER A O 1
ATOM 3548 N N . ARG A 1 466 ? 1.397 77.649 36.417 1.00 53.56 447 ARG A N 1
ATOM 3549 C CA . ARG A 1 466 ? 0.477 78.779 36.290 1.00 57.78 447 ARG A CA 1
ATOM 3550 C C . ARG A 1 466 ? -0.687 78.746 37.280 1.00 63.56 447 ARG A C 1
ATOM 3551 O O . ARG A 1 466 ? -1.294 79.781 37.549 1.00 65.83 447 ARG A O 1
ATOM 3559 N N . CYS A 1 467 ? -1.006 77.574 37.819 1.00 66.69 448 CYS A N 1
ATOM 3560 C CA . CYS A 1 467 ? -2.138 77.460 38.737 1.00 72.33 448 CYS A CA 1
ATOM 3561 C C . CYS A 1 467 ? -1.780 77.981 40.122 1.00 78.50 448 CYS A C 1
ATOM 3562 O O . CYS A 1 467 ? -0.620 77.941 40.533 1.00 78.50 448 CYS A O 1
ATOM 3565 N N . SER A 1 468 ? -2.789 78.472 40.835 1.00 84.61 449 SER A N 1
ATOM 3566 C CA . SER A 1 468 ? -2.602 78.990 42.185 1.00 91.05 449 SER A CA 1
ATOM 3567 C C . SER A 1 468 ? -2.201 77.876 43.148 1.00 94.99 449 SER A C 1
ATOM 3568 O O . SER A 1 468 ? -2.236 76.696 42.798 1.00 96.09 449 SER A O 1
ATOM 3571 N N . GLY A 1 469 ? -1.827 78.260 44.364 1.00 96.65 450 GLY A N 1
ATOM 3572 C CA . GLY A 1 469 ? -1.367 77.311 45.360 1.00 97.15 450 GLY A CA 1
ATOM 3573 C C . GLY A 1 469 ? -2.428 76.319 45.805 1.00 98.12 450 GLY A C 1
ATOM 3574 O O . GLY A 1 469 ? -2.111 75.307 46.432 1.00 97.80 450 GLY A O 1
ATOM 3575 N N . ASP A 1 470 ? -3.686 76.603 45.483 1.00 99.74 451 ASP A N 1
ATOM 3576 C CA . ASP A 1 470 ? -4.794 75.743 45.890 1.00 103.12 451 ASP A CA 1
ATOM 3577 C C . ASP A 1 470 ? -4.777 74.406 45.155 1.00 99.22 451 ASP A C 1
ATOM 3578 O O . ASP A 1 470 ? -4.795 73.347 45.780 1.00 100.81 451 ASP A O 1
ATOM 3583 N N . LYS A 1 471 ? -4.730 74.463 43.829 1.00 93.92 452 LYS A N 1
ATOM 3584 C CA . LYS A 1 471 ? -4.761 73.253 43.011 1.00 89.96 452 LYS A CA 1
ATOM 3585 C C . LYS A 1 471 ? -3.358 72.679 42.855 1.00 85.37 452 LYS A C 1
ATOM 3586 O O . LYS A 1 471 ? -3.160 71.682 42.160 1.00 83.22 452 LYS A O 1
ATOM 3592 N N . GLN A 1 472 ? -2.386 73.317 43.500 1.00 83.39 453 GLN A N 1
ATOM 3593 C CA . GLN A 1 472 ? -0.997 72.884 43.416 1.00 79.48 453 GLN A CA 1
ATOM 3594 C C . GLN A 1 472 ? -0.832 71.487 43.997 1.00 76.14 453 GLN A C 1
ATOM 3595 O O . GLN A 1 472 ? -0.006 70.703 43.531 1.00 74.27 453 GLN A O 1
ATOM 3601 N N . GLY A 1 473 ? -1.624 71.183 45.020 1.00 77.71 454 GLY A N 1
ATOM 3602 C CA . GLY A 1 473 ? -1.556 69.894 45.683 1.00 77.37 454 GLY A CA 1
ATOM 3603 C C . GLY A 1 473 ? -1.943 68.744 44.773 1.00 74.32 454 GLY A C 1
ATOM 3604 O O . GLY A 1 473 ? -1.283 67.709 44.760 1.00 71.69 454 GLY A O 1
ATOM 3605 N N . GLU A 1 474 ? -3.016 68.929 44.010 1.00 75.49 455 GLU A N 1
ATOM 3606 C CA . GLU A 1 474 ? -3.514 67.886 43.120 1.00 75.85 455 GLU A CA 1
ATOM 3607 C C . GLU A 1 474 ? -2.670 67.761 41.854 1.00 70.20 455 GLU A C 1
ATOM 3608 O O . GLU A 1 474 ? -2.728 66.745 41.162 1.00 70.01 455 GLU A O 1
ATOM 3614 N N . LEU A 1 475 ? -1.854 68.774 41.575 1.00 64.63 456 LEU A N 1
ATOM 3615 C CA . LEU A 1 475 ? -1.082 68.808 40.338 1.00 58.31 456 LEU A CA 1
ATOM 3616 C C . LEU A 1 475 ? 0.338 68.253 40.479 1.00 57.11 456 LEU A C 1
ATOM 3617 O O . LEU A 1 475 ? 0.869 67.678 39.531 1.00 56.33 456 LEU A O 1
ATOM 3622 N N . VAL A 1 476 ? 0.956 68.414 41.646 1.00 58.57 457 VAL A N 1
ATOM 3623 C CA . VAL A 1 476 ? 2.344 67.980 41.820 1.00 58.24 457 VAL A CA 1
ATOM 3624 C C . VAL A 1 476 ? 2.452 66.463 41.993 1.00 58.73 457 VAL A C 1
ATOM 3625 O O . VAL A 1 476 ? 3.331 65.834 41.410 1.00 56.46 457 VAL A O 1
ATOM 3629 N N . GLU A 1 477 ? 1.573 65.884 42.804 1.00 62.21 458 GLU A N 1
ATOM 3630 C CA . GLU A 1 477 ? 1.481 64.434 42.938 1.00 65.93 458 GLU A CA 1
ATOM 3631 C C . GLU A 1 477 ? 1.314 63.767 41.577 1.00 62.26 458 GLU A C 1
ATOM 3632 O O . GLU A 1 477 ? 1.956 62.755 41.294 1.00 62.19 458 GLU A O 1
ATOM 3638 N N . GLN A 1 478 ? 0.450 64.334 40.741 1.00 59.22 459 GLN A N 1
ATOM 3639 C CA . GLN A 1 478 ? 0.219 63.794 39.407 1.00 57.37 459 GLN A CA 1
ATOM 3640 C C . GLN A 1 478 ? 1.491 63.866 38.568 1.00 53.50 459 GLN A C 1
ATOM 3641 O O . GLN A 1 478 ? 1.792 62.943 37.809 1.00 52.74 459 GLN A O 1
ATOM 3647 N N . CYS A 1 479 ? 2.236 64.959 38.708 1.00 51.11 460 CYS A N 1
ATOM 3648 C CA . CYS A 1 479 ? 3.524 65.092 38.035 1.00 49.27 460 CYS A CA 1
ATOM 3649 C C . CYS A 1 479 ? 4.471 63.983 38.485 1.00 50.32 460 CYS A C 1
ATOM 3650 O O . CYS A 1 479 ? 5.093 63.313 37.661 1.00 49.04 460 CYS A O 1
ATOM 3653 N N . ASN A 1 480 ? 4.567 63.790 39.797 1.00 52.87 461 ASN A N 1
ATOM 3654 C CA . ASN A 1 480 ? 5.437 62.765 40.358 1.00 55.52 461 ASN A CA 1
ATOM 3655 C C . ASN A 1 480 ? 4.974 61.364 39.962 1.00 55.93 461 ASN A C 1
ATOM 3656 O O . ASN A 1 480 ? 5.790 60.494 39.660 1.00 56.30 461 ASN A O 1
ATOM 3661 N N . LYS A 1 481 ? 3.661 61.160 39.966 1.00 56.76 462 LYS A N 1
ATOM 3662 C CA . LYS A 1 481 ? 3.067 59.892 39.556 1.00 58.25 462 LYS A CA 1
ATOM 3663 C C . LYS A 1 481 ? 3.395 59.584 38.097 1.00 53.40 462 LYS A C 1
ATOM 3664 O O . LYS A 1 481 ? 3.947 58.528 37.782 1.00 53.23 462 LYS A O 1
ATOM 3670 N N . VAL A 1 482 ? 3.042 60.512 37.213 1.00 50.97 463 VAL A N 1
ATOM 3671 C CA . VAL A 1 482 ? 3.265 60.344 35.782 1.00 48.50 463 VAL A CA 1
ATOM 3672 C C . VAL A 1 482 ? 4.748 60.154 35.473 1.00 47.62 463 VAL A C 1
ATOM 3673 O O . VAL A 1 482 ? 5.104 59.386 34.580 1.00 46.51 463 VAL A O 1
ATOM 3677 N N . TRP A 1 483 ? 5.610 60.844 36.213 1.00 48.01 464 TRP A N 1
ATOM 3678 C CA . TRP A 1 483 ? 7.043 60.794 35.939 1.00 47.26 464 TRP A CA 1
ATOM 3679 C C . TRP A 1 483 ? 7.632 59.419 36.230 1.00 48.70 464 TRP A C 1
ATOM 3680 O O . TRP A 1 483 ? 8.424 58.903 35.444 1.00 48.37 464 TRP A O 1
ATOM 3691 N N . LEU A 1 484 ? 7.255 58.832 37.361 1.00 51.26 465 LEU A N 1
ATOM 3692 C CA . LEU A 1 484 ? 7.740 57.503 37.720 1.00 53.12 465 LEU A CA 1
ATOM 3693 C C . LEU A 1 484 ? 7.329 56.479 36.668 1.00 52.05 465 LEU A C 1
ATOM 3694 O O . LEU A 1 484 ? 8.075 55.546 36.374 1.00 52.31 465 LEU A O 1
ATOM 3699 N N . GLN A 1 485 ? 6.141 56.664 36.103 1.00 51.10 466 GLN A N 1
ATOM 3700 C CA . GLN A 1 485 ? 5.654 55.794 35.040 1.00 50.25 466 GLN A CA 1
ATOM 3701 C C . GLN A 1 485 ? 6.522 55.923 33.792 1.00 47.75 466 GLN A C 1
ATOM 3702 O O . GLN A 1 485 ? 6.778 54.936 33.102 1.00 47.52 466 GLN A O 1
ATOM 3708 N N . VAL A 1 486 ? 6.975 57.140 33.508 1.00 46.32 467 VAL A N 1
ATOM 3709 C CA . VAL A 1 486 ? 7.855 57.385 32.369 1.00 46.99 467 VAL A CA 1
ATOM 3710 C C . VAL A 1 486 ? 9.195 56.687 32.569 1.00 48.44 467 VAL A C 1
ATOM 3711 O O . VAL A 1 486 ? 9.723 56.068 31.647 1.00 49.80 467 VAL A O 1
ATOM 3715 N N . GLU A 1 487 ? 9.742 56.796 33.775 1.00 48.86 468 GLU A N 1
ATOM 3716 C CA . GLU A 1 487 ? 11.031 56.194 34.088 1.00 51.55 468 GLU A CA 1
ATOM 3717 C C . GLU A 1 487 ? 10.967 54.673 33.997 1.00 51.63 468 GLU A C 1
ATOM 3718 O O . GLU A 1 487 ? 11.895 54.032 33.505 1.00 51.40 468 GLU A O 1
ATOM 3724 N N . LYS A 1 488 ? 9.864 54.105 34.473 1.00 52.17 469 LYS A N 1
ATOM 3725 C CA . LYS A 1 488 ? 9.700 52.658 34.515 1.00 53.71 469 LYS A CA 1
ATOM 3726 C C . LYS A 1 488 ? 9.653 52.058 33.113 1.00 52.11 469 LYS A C 1
ATOM 3727 O O . LYS A 1 488 ? 10.344 51.082 32.828 1.00 52.32 469 LYS A O 1
ATOM 3733 N N . LEU A 1 489 ? 8.841 52.646 32.240 1.00 49.93 470 LEU A N 1
ATOM 3734 C CA . LEU A 1 489 ? 8.710 52.155 30.873 1.00 49.60 470 LEU A CA 1
ATOM 3735 C C . LEU A 1 489 ? 9.989 52.396 30.078 1.00 49.05 470 LEU A C 1
ATOM 3736 O O . LEU A 1 489 ? 10.406 51.548 29.292 1.00 47.86 470 LEU A O 1
ATOM 3741 N N . LEU A 1 490 ? 10.610 53.552 30.286 1.00 49.28 471 LEU A N 1
ATOM 3742 C CA . LEU A 1 490 ? 11.825 53.905 29.558 1.00 49.82 471 LEU A CA 1
ATOM 3743 C C . LEU A 1 490 ? 12.942 52.912 29.840 1.00 50.82 471 LEU A C 1
ATOM 3744 O O . LEU A 1 490 ? 13.746 52.601 28.963 1.00 51.10 471 LEU A O 1
ATOM 3749 N N . GLN A 1 491 ? 12.974 52.411 31.069 1.00 50.89 472 GLN A N 1
ATOM 3750 C CA . GLN A 1 491 ? 14.075 51.579 31.533 1.00 52.83 472 GLN A CA 1
ATOM 3751 C C . GLN A 1 491 ? 14.024 50.163 30.953 1.00 52.76 472 GLN A C 1
ATOM 3752 O O . GLN A 1 491 ? 15.019 49.442 30.991 1.00 54.04 472 GLN A O 1
ATOM 3758 N N . GLU A 1 492 ? 12.871 49.778 30.413 1.00 52.61 473 GLU A N 1
ATOM 3759 C CA . GLU A 1 492 ? 12.692 48.449 29.832 1.00 54.31 473 GLU A CA 1
ATOM 3760 C C . GLU A 1 492 ? 12.487 48.502 28.314 1.00 50.56 473 GLU A C 1
ATOM 3761 O O . GLU A 1 492 ? 12.035 47.529 27.710 1.00 51.80 473 GLU A O 1
ATOM 3767 N N . THR A 1 493 ? 12.831 49.638 27.709 1.00 47.15 474 THR A N 1
ATOM 3768 C CA . THR A 1 493 ? 12.794 49.798 26.255 1.00 44.58 474 THR A CA 1
ATOM 3769 C C . THR A 1 493 ? 14.146 50.285 25.742 1.00 43.40 474 THR A C 1
ATOM 3770 O O . THR A 1 493 ? 14.992 50.714 26.526 1.00 45.65 474 THR A O 1
ATOM 3774 N N . ASP A 1 494 ? 14.344 50.227 24.427 1.00 40.97 475 ASP A N 1
ATOM 3775 C CA . ASP A 1 494 ? 15.595 50.685 23.827 1.00 40.60 475 ASP A CA 1
ATOM 3776 C C . ASP A 1 494 ? 15.616 52.207 23.684 1.00 38.78 475 ASP A C 1
ATOM 3777 O O . ASP A 1 494 ? 16.629 52.784 23.293 1.00 38.89 475 ASP A O 1
ATOM 3782 N N . LEU A 1 495 ? 14.498 52.852 24.006 1.00 38.84 476 LEU A N 1
ATOM 3783 C CA . LEU A 1 495 ? 14.394 54.304 23.907 1.00 39.10 476 LEU A CA 1
ATOM 3784 C C . LEU A 1 495 ? 15.342 55.005 24.874 1.00 39.65 476 LEU A C 1
ATOM 3785 O O . LEU A 1 495 ? 15.705 56.162 24.666 1.00 36.63 476 LEU A O 1
ATOM 3790 N N . GLN A 1 496 ? 15.741 54.305 25.931 1.00 41.95 477 GLN A N 1
ATOM 3791 C CA . GLN A 1 496 ? 16.684 54.859 26.896 1.00 45.92 477 GLN A CA 1
ATOM 3792 C C . GLN A 1 496 ? 18.039 55.107 26.243 1.00 46.74 477 GLN A C 1
ATOM 3793 O O . GLN A 1 496 ? 18.873 55.827 26.787 1.00 48.70 477 GLN A O 1
ATOM 3799 N N . PHE A 1 497 ? 18.252 54.498 25.079 1.00 44.61 478 PHE A N 1
ATOM 3800 C CA . PHE A 1 497 ? 19.485 54.680 24.322 1.00 44.63 478 PHE A CA 1
ATOM 3801 C C . PHE A 1 497 ? 19.259 55.573 23.106 1.00 42.99 478 PHE A C 1
ATOM 3802 O O . PHE A 1 497 ? 20.141 55.711 22.259 1.00 43.56 478 PHE A O 1
ATOM 3810 N N . ASN A 1 498 ? 18.073 56.171 23.028 1.00 40.71 479 ASN A N 1
ATOM 3811 C CA . ASN A 1 498 ? 17.742 57.108 21.962 1.00 41.03 479 ASN A CA 1
ATOM 3812 C C . ASN A 1 498 ? 17.984 58.539 22.451 1.00 40.72 479 ASN A C 1
ATOM 3813 O O . ASN A 1 498 ? 17.322 58.989 23.387 1.00 42.16 479 ASN A O 1
ATOM 3818 N N . PRO A 1 499 ? 18.935 59.260 21.826 1.00 39.49 480 PRO A N 1
ATOM 3819 C CA . PRO A 1 499 ? 19.307 60.585 22.343 1.00 40.39 480 PRO A CA 1
ATOM 3820 C C . PRO A 1 499 ? 18.165 61.602 22.312 1.00 38.40 480 PRO A C 1
ATOM 3821 O O . PRO A 1 499 ? 18.068 62.416 23.230 1.00 38.44 480 PRO A O 1
ATOM 3825 N N . ILE A 1 500 ? 17.321 61.558 21.285 1.00 36.74 481 ILE A N 1
ATOM 3826 C CA . ILE A 1 500 ? 16.154 62.433 21.225 1.00 37.41 481 ILE A CA 1
ATOM 3827 C C . ILE A 1 500 ? 15.277 62.210 22.452 1.00 35.49 481 ILE A C 1
ATOM 3828 O O . ILE A 1 500 ? 14.819 63.164 23.079 1.00 34.64 481 ILE A O 1
ATOM 3833 N N . TRP A 1 501 ? 15.058 60.948 22.797 1.00 33.18 482 TRP A N 1
ATOM 3834 C CA . TRP A 1 501 ? 14.222 60.606 23.938 1.00 35.68 482 TRP A CA 1
ATOM 3835 C C . TRP A 1 501 ? 14.900 60.954 25.256 1.00 36.54 482 TRP A C 1
ATOM 3836 O O . TRP A 1 501 ? 14.276 61.533 26.140 1.00 35.36 482 TRP A O 1
ATOM 3847 N N . GLU A 1 502 ? 16.176 60.601 25.382 1.00 37.58 483 GLU A N 1
ATOM 3848 C CA . GLU A 1 502 ? 16.930 60.877 26.601 1.00 40.01 483 GLU A CA 1
ATOM 3849 C C . GLU A 1 502 ? 17.034 62.373 26.861 1.00 38.57 483 GLU A C 1
ATOM 3850 O O . GLU A 1 502 ? 16.983 62.818 28.009 1.00 38.55 483 GLU A O 1
ATOM 3856 N N . CYS A 1 503 ? 17.183 63.144 25.789 1.00 36.86 484 CYS A N 1
ATOM 3857 C CA . CYS A 1 503 ? 17.303 64.589 25.907 1.00 36.96 484 CYS A CA 1
ATOM 3858 C C . CYS A 1 503 ? 15.964 65.199 26.300 1.00 35.20 484 CYS A C 1
ATOM 3859 O O . CYS A 1 503 ? 15.911 66.137 27.095 1.00 35.08 484 CYS A O 1
ATOM 3862 N N . THR A 1 504 ? 14.883 64.664 25.742 1.00 33.05 485 THR A N 1
ATOM 3863 C CA . THR A 1 504 ? 13.545 65.148 26.065 1.00 33.89 485 THR A CA 1
ATOM 3864 C C . THR A 1 504 ? 13.276 64.983 27.559 1.00 35.91 485 THR A C 1
ATOM 3865 O O . THR A 1 504 ? 12.721 65.877 28.200 1.00 34.36 485 THR A O 1
ATOM 3869 N N . VAL A 1 505 ? 13.684 63.843 28.107 1.00 36.35 486 VAL A N 1
ATOM 3870 C CA . VAL A 1 505 ? 13.502 63.565 29.528 1.00 36.95 486 VAL A CA 1
ATOM 3871 C C . VAL A 1 505 ? 14.262 64.587 30.371 1.00 37.81 486 VAL A C 1
ATOM 3872 O O . VAL A 1 505 ? 13.713 65.148 31.318 1.00 38.60 486 VAL A O 1
ATOM 3876 N N . THR A 1 506 ? 15.523 64.823 30.018 1.00 37.84 487 THR A N 1
ATOM 3877 C CA . THR A 1 506 ? 16.361 65.784 30.730 1.00 42.99 487 THR A CA 1
ATOM 3878 C C . THR A 1 506 ? 15.764 67.189 30.673 1.00 42.65 487 THR A C 1
ATOM 3879 O O . THR A 1 506 ? 15.652 67.872 31.692 1.00 44.85 487 THR A O 1
ATOM 3883 N N . ILE A 1 507 ? 15.395 67.609 29.467 1.00 39.19 488 ILE A N 1
ATOM 3884 C CA . ILE A 1 507 ? 14.815 68.926 29.234 1.00 36.06 488 ILE A CA 1
ATOM 3885 C C . ILE A 1 507 ? 13.553 69.144 30.068 1.00 35.98 488 ILE A C 1
ATOM 3886 O O . ILE A 1 507 ? 13.394 70.188 30.707 1.00 36.54 488 ILE A O 1
ATOM 3891 N N . LEU A 1 508 ? 12.660 68.159 30.059 1.00 35.85 489 LEU A N 1
ATOM 3892 C CA . LEU A 1 508 ? 11.389 68.274 30.768 1.00 37.22 489 LEU A CA 1
ATOM 3893 C C . LEU A 1 508 ? 11.585 68.282 32.280 1.00 39.00 489 LEU A C 1
ATOM 3894 O O . LEU A 1 508 ? 10.865 68.977 32.999 1.00 39.80 489 LEU A O 1
ATOM 3899 N N . TRP A 1 509 ? 12.554 67.511 32.762 1.00 39.48 490 TRP A N 1
ATOM 3900 C CA . TRP A 1 509 ? 12.856 67.485 34.189 1.00 42.06 490 TRP A CA 1
ATOM 3901 C C . TRP A 1 509 ? 13.402 68.836 34.638 1.00 42.00 490 TRP A C 1
ATOM 3902 O O . TRP A 1 509 ? 12.966 69.387 35.647 1.00 43.25 490 TRP A O 1
ATOM 3913 N N . LEU A 1 510 ? 14.354 69.369 33.879 1.00 41.16 491 LEU A N 1
ATOM 3914 C CA . LEU A 1 510 ? 14.981 70.636 34.225 1.00 43.58 491 LEU A CA 1
ATOM 3915 C C . LEU A 1 510 ? 13.991 71.794 34.118 1.00 45.53 491 LEU A C 1
ATOM 3916 O O . LEU A 1 510 ? 14.004 72.706 34.945 1.00 46.12 491 LEU A O 1
ATOM 3921 N N . PHE A 1 511 ? 13.129 71.753 33.105 1.00 44.73 492 PHE A N 1
ATOM 3922 C CA . PHE A 1 511 ? 12.095 72.771 32.948 1.00 42.22 492 PHE A CA 1
ATOM 3923 C C . PHE A 1 511 ? 11.150 72.793 34.146 1.00 42.64 492 PHE A C 1
ATOM 3924 O O . PHE A 1 511 ? 10.660 73.852 34.538 1.00 44.47 492 PHE A O 1
ATOM 3932 N N . SER A 1 512 ? 10.902 71.622 34.725 1.00 41.63 493 SER A N 1
ATOM 3933 C CA . SER A 1 512 ? 9.925 71.491 35.801 1.00 42.42 493 SER A CA 1
ATOM 3934 C C . SER A 1 512 ? 10.540 71.600 37.200 1.00 44.68 493 SER A C 1
ATOM 3935 O O . SER A 1 512 ? 9.813 71.601 38.196 1.00 46.23 493 SER A O 1
ATOM 3938 N N . HIS A 1 513 ? 11.867 71.702 37.273 1.00 45.07 494 HIS A N 1
ATOM 3939 C CA . HIS A 1 513 ? 12.569 71.743 38.558 1.00 47.43 494 HIS A CA 1
ATOM 3940 C C . HIS A 1 513 ? 13.437 72.991 38.748 1.00 47.93 494 HIS A C 1
ATOM 3941 O O . HIS A 1 513 ? 14.078 73.143 39.787 1.00 49.98 494 HIS A O 1
ATOM 3948 N N . PHE A 1 514 ? 13.450 73.879 37.757 1.00 46.18 495 PHE A N 1
ATOM 3949 C CA . PHE A 1 514 ? 14.298 75.072 37.802 1.00 47.57 495 PHE A CA 1
ATOM 3950 C C . PHE A 1 514 ? 13.583 76.331 37.330 1.00 46.00 495 PHE A C 1
ATOM 3951 O O . PHE A 1 514 ? 12.917 76.331 36.296 1.00 43.79 495 PHE A O 1
ATOM 3959 N N . GLU A 1 515 ? 13.735 77.408 38.092 1.00 49.09 496 GLU A N 1
ATOM 3960 C CA . GLU A 1 515 ? 13.414 78.734 37.589 1.00 48.45 496 GLU A CA 1
ATOM 3961 C C . GLU A 1 515 ? 14.553 79.144 36.661 1.00 48.82 496 GLU A C 1
ATOM 3962 O O . GLU A 1 515 ? 15.686 78.696 36.842 1.00 50.34 496 GLU A O 1
ATOM 3968 N N . PRO A 1 516 ? 14.272 79.994 35.663 1.00 47.20 497 PRO A N 1
ATOM 3969 C CA . PRO A 1 516 ? 13.001 80.642 35.338 1.00 48.55 497 PRO A CA 1
ATOM 3970 C C . PRO A 1 516 ? 12.223 79.890 34.259 1.00 43.98 497 PRO A C 1
ATOM 3971 O O . PRO A 1 516 ? 11.539 80.508 33.444 1.00 42.21 497 PRO A O 1
ATOM 3975 N N . PHE A 1 517 ? 12.335 78.566 34.255 1.00 41.62 498 PHE A N 1
ATOM 3976 C CA . PHE A 1 517 ? 11.635 77.745 33.274 1.00 40.15 498 PHE A CA 1
ATOM 3977 C C . PHE A 1 517 ? 10.247 77.369 33.789 1.00 41.25 498 PHE A C 1
ATOM 3978 O O . PHE A 1 517 ? 9.370 76.982 33.015 1.00 40.43 498 PHE A O 1
ATOM 3986 N N . SER A 1 518 ? 10.061 77.498 35.101 1.00 43.07 499 SER A N 1
ATOM 3987 C CA . SER A 1 518 ? 8.760 77.311 35.734 1.00 43.23 499 SER A CA 1
ATOM 3988 C C . SER A 1 518 ? 8.611 78.301 36.880 1.00 44.40 499 SER A C 1
ATOM 3989 O O . SER A 1 518 ? 9.603 78.693 37.490 1.00 45.13 499 SER A O 1
ATOM 3992 N N . TRP A 1 519 ? 7.379 78.711 37.170 1.00 45.73 500 TRP A N 1
ATOM 3993 C CA . TRP A 1 519 ? 7.131 79.612 38.294 1.00 51.92 500 TRP A CA 1
ATOM 3994 C C . TRP A 1 519 ? 7.147 78.845 39.615 1.00 52.42 500 TRP A C 1
ATOM 3995 O O . TRP A 1 519 ? 7.576 79.374 40.642 1.00 51.73 500 TRP A O 1
ATOM 4006 N N . ASN A 1 520 ? 6.675 77.600 39.578 1.00 50.82 501 ASN A N 1
ATOM 4007 C CA . ASN A 1 520 ? 6.651 76.740 40.759 1.00 52.38 501 ASN A CA 1
ATOM 4008 C C . ASN A 1 520 ? 7.380 75.423 40.506 1.00 50.96 501 ASN A C 1
ATOM 4009 O O . ASN A 1 520 ? 6.746 74.392 40.289 1.00 49.49 501 ASN A O 1
ATOM 4014 N N . PRO A 1 521 ? 8.723 75.455 40.538 1.00 51.36 502 PRO A N 1
ATOM 4015 C CA . PRO A 1 521 ? 9.516 74.250 40.276 1.00 50.49 502 PRO A CA 1
ATOM 4016 C C . PRO A 1 521 ? 9.289 73.166 41.325 1.00 53.69 502 PRO A C 1
ATOM 4017 O O . PRO A 1 521 ? 9.079 73.482 42.496 1.00 54.87 502 PRO A O 1
ATOM 4021 N N . LEU A 1 522 ? 9.329 71.906 40.902 1.00 51.38 503 LEU A N 1
ATOM 4022 C CA . LEU A 1 522 ? 9.128 70.786 41.814 1.00 53.47 503 LEU A CA 1
ATOM 4023 C C . LEU A 1 522 ? 10.344 70.601 42.716 1.00 54.99 503 LEU A C 1
ATOM 4024 O O . LEU A 1 522 ? 11.449 71.004 42.354 1.00 54.37 503 LEU A O 1
ATOM 4029 N N . PRO A 1 523 ? 10.145 69.991 43.899 1.00 59.43 504 PRO A N 1
ATOM 4030 C CA . PRO A 1 523 ? 11.273 69.720 44.800 1.00 63.43 504 PRO A CA 1
ATOM 4031 C C . PRO A 1 523 ? 12.260 68.705 44.226 1.00 64.34 504 PRO A C 1
ATOM 4032 O O . PRO A 1 523 ? 11.863 67.805 43.489 1.00 61.91 504 PRO A O 1
ATOM 4036 N N . CYS A 1 524 ? 13.534 68.851 44.576 1.00 67.04 505 CYS A N 1
ATOM 4037 C CA . CYS A 1 524 ? 14.565 67.920 44.134 1.00 67.32 505 CYS A CA 1
ATOM 4038 C C . CYS A 1 524 ? 15.832 68.089 44.962 1.00 72.17 505 CYS A C 1
ATOM 4039 O O . CYS A 1 524 ? 16.134 69.185 45.435 1.00 73.78 505 CYS A O 1
ATOM 4042 N N . SER A 1 525 ? 16.571 66.998 45.135 1.00 74.57 506 SER A N 1
ATOM 4043 C CA . SER A 1 525 ? 17.828 67.034 45.871 1.00 76.70 506 SER A CA 1
ATOM 4044 C C . SER A 1 525 ? 18.923 67.671 45.024 1.00 75.88 506 SER A C 1
ATOM 4045 O O . SER A 1 525 ? 18.804 67.758 43.802 1.00 74.35 506 SER A O 1
ATOM 4048 N N . ASP A 1 526 ? 19.988 68.118 45.679 1.00 78.84 507 ASP A N 1
ATOM 4049 C CA . ASP A 1 526 ? 21.115 68.726 44.984 1.00 80.03 507 ASP A CA 1
ATOM 4050 C C . ASP A 1 526 ? 21.813 67.705 44.091 1.00 77.20 507 ASP A C 1
ATOM 4051 O O . ASP A 1 526 ? 22.429 68.066 43.088 1.00 73.53 507 ASP A O 1
ATOM 4056 N N . LYS A 1 527 ? 21.714 66.432 44.462 1.00 78.60 508 LYS A N 1
ATOM 4057 C CA . LYS A 1 527 ? 22.293 65.354 43.668 1.00 77.59 508 LYS A CA 1
ATOM 4058 C C . LYS A 1 527 ? 21.539 65.194 42.353 1.00 73.90 508 LYS A C 1
ATOM 4059 O O . LYS A 1 527 ? 22.140 64.943 41.308 1.00 72.51 508 LYS A O 1
ATOM 4065 N N . GLN A 1 528 ? 20.220 65.343 42.414 1.00 72.47 509 GLN A N 1
ATOM 4066 C CA . GLN A 1 528 ? 19.374 65.215 41.234 1.00 69.11 509 GLN A CA 1
ATOM 4067 C C . GLN A 1 528 ? 19.626 66.346 40.246 1.00 66.48 509 GLN A C 1
ATOM 4068 O O . GLN A 1 528 ? 19.650 66.129 39.036 1.00 64.41 509 GLN A O 1
ATOM 4074 N N . ARG A 1 529 ? 19.806 67.555 40.766 1.00 66.92 510 ARG A N 1
ATOM 4075 C CA . ARG A 1 529 ? 20.078 68.713 39.925 1.00 63.75 510 ARG A CA 1
ATOM 4076 C C . ARG A 1 529 ? 21.379 68.522 39.153 1.00 62.81 510 ARG A C 1
ATOM 4077 O O . ARG A 1 529 ? 21.412 68.674 37.933 1.00 61.00 510 ARG A O 1
ATOM 4085 N N . ALA A 1 530 ? 22.443 68.175 39.869 1.00 65.01 511 ALA A N 1
ATOM 4086 C CA . ALA A 1 530 ? 23.745 67.947 39.252 1.00 65.68 511 ALA A CA 1
ATOM 4087 C C . ALA A 1 530 ? 23.675 66.816 38.231 1.00 64.14 511 ALA A C 1
ATOM 4088 O O . ALA A 1 530 ? 24.326 66.867 37.187 1.00 63.29 511 ALA A O 1
ATOM 4090 N N . GLU A 1 531 ? 22.882 65.797 38.544 1.00 64.20 512 GLU A N 1
ATOM 4091 C CA . GLU A 1 531 ? 22.700 64.660 37.652 1.00 64.26 512 GLU A CA 1
ATOM 4092 C C . GLU A 1 531 ? 22.142 65.116 36.307 1.00 58.65 512 GLU A C 1
ATOM 4093 O O . GLU A 1 531 ? 22.724 64.842 35.260 1.00 57.19 512 GLU A O 1
ATOM 4099 N N . TYR A 1 532 ? 21.021 65.826 36.343 1.00 56.91 513 TYR A N 1
ATOM 4100 C CA . TYR A 1 532 ? 20.351 66.248 35.120 1.00 53.85 513 TYR A CA 1
ATOM 4101 C C . TYR A 1 532 ? 21.090 67.388 34.425 1.00 51.50 513 TYR A C 1
ATOM 4102 O O . TYR A 1 532 ? 21.109 67.458 33.196 1.00 50.65 513 TYR A O 1
ATOM 4111 N N . VAL A 1 533 ? 21.695 68.277 35.205 1.00 51.01 514 VAL A N 1
ATOM 4112 C CA . VAL A 1 533 ? 22.514 69.343 34.639 1.00 50.91 514 VAL A CA 1
ATOM 4113 C C . VAL A 1 533 ? 23.695 68.739 33.884 1.00 53.35 514 VAL A C 1
ATOM 4114 O O . VAL A 1 533 ? 24.120 69.263 32.855 1.00 54.06 514 VAL A O 1
ATOM 4118 N N . SER A 1 534 ? 24.218 67.632 34.397 1.00 54.45 515 SER A N 1
ATOM 4119 C CA . SER A 1 534 ? 25.336 66.953 33.755 1.00 54.67 515 SER A CA 1
ATOM 4120 C C . SER A 1 534 ? 24.907 66.290 32.447 1.00 49.86 515 SER A C 1
ATOM 4121 O O . SER A 1 534 ? 25.670 66.259 31.482 1.00 48.35 515 SER A O 1
ATOM 4124 N N . LYS A 1 535 ? 23.688 65.758 32.418 1.00 47.60 516 LYS A N 1
ATOM 4125 C CA . LYS A 1 535 ? 23.140 65.184 31.193 1.00 48.48 516 LYS A CA 1
ATOM 4126 C C . LYS A 1 535 ? 22.941 66.275 30.148 1.00 45.15 516 LYS A C 1
ATOM 4127 O O . LYS A 1 535 ? 23.214 66.076 28.962 1.00 43.95 516 LYS A O 1
ATOM 4133 N N . LEU A 1 536 ? 22.457 67.426 30.600 1.00 45.59 517 LEU A N 1
ATOM 4134 C CA . LEU A 1 536 ? 22.251 68.573 29.727 1.00 44.71 517 LEU A CA 1
ATOM 4135 C C . LEU A 1 536 ? 23.558 68.993 29.068 1.00 43.56 517 LEU A C 1
ATOM 4136 O O . LEU A 1 536 ? 23.603 69.248 27.865 1.00 41.10 517 LEU A O 1
ATOM 4141 N N . ARG A 1 537 ? 24.618 69.056 29.866 1.00 44.50 518 ARG A N 1
ATOM 4142 C CA . ARG A 1 537 ? 25.919 69.496 29.384 1.00 47.47 518 ARG A CA 1
ATOM 4143 C C . ARG A 1 537 ? 26.398 68.623 28.230 1.00 47.90 518 ARG A C 1
ATOM 4144 O O . ARG A 1 537 ? 27.013 69.110 27.283 1.00 47.51 518 ARG A O 1
ATOM 4152 N N . GLU A 1 538 ? 26.101 67.330 28.312 1.00 48.98 519 GLU A N 1
ATOM 4153 C CA . GLU A 1 538 ? 26.485 66.390 27.269 1.00 50.97 519 GLU A CA 1
ATOM 4154 C C . GLU A 1 538 ? 25.711 66.645 25.978 1.00 49.71 519 GLU A C 1
ATOM 4155 O O . GLU A 1 538 ? 26.297 66.686 24.896 1.00 51.90 519 GLU A O 1
ATOM 4161 N N . PHE A 1 539 ? 24.398 66.820 26.094 1.00 47.50 520 PHE A N 1
ATOM 4162 C CA . PHE A 1 539 ? 23.556 67.054 24.925 1.00 45.55 520 PHE A CA 1
ATOM 4163 C C . PHE A 1 539 ? 23.796 68.429 24.316 1.00 44.59 520 PHE A C 1
ATOM 4164 O O . PHE A 1 539 ? 23.794 68.583 23.095 1.00 42.94 520 PHE A O 1
ATOM 4172 N N . TYR A 1 540 ? 24.005 69.428 25.166 1.00 45.38 521 TYR A N 1
ATOM 4173 C CA . TYR A 1 540 ? 24.162 70.797 24.694 1.00 46.28 521 TYR A CA 1
ATOM 4174 C C . TYR A 1 540 ? 25.508 71.018 24.008 1.00 47.97 521 TYR A C 1
ATOM 4175 O O . TYR A 1 540 ? 25.579 71.679 22.972 1.00 47.51 521 TYR A O 1
ATOM 4184 N N . SER A 1 541 ? 26.572 70.469 24.584 1.00 50.40 522 SER A N 1
ATOM 4185 C CA . SER A 1 541 ? 27.908 70.638 24.019 1.00 53.19 522 SER A CA 1
ATOM 4186 C C . SER A 1 541 ? 28.029 69.908 22.685 1.00 53.15 522 SER A C 1
ATOM 4187 O O . SER A 1 541 ? 28.922 70.198 21.888 1.00 56.63 522 SER A O 1
ATOM 4190 N N . SER A 1 542 ? 27.124 68.964 22.448 1.00 49.46 523 SER A N 1
ATOM 4191 C CA . SER A 1 542 ? 27.143 68.163 21.231 1.00 50.49 523 SER A CA 1
ATOM 4192 C C . SER A 1 542 ? 26.187 68.702 20.168 1.00 47.48 523 SER A C 1
ATOM 4193 O O . SER A 1 542 ? 26.317 68.366 18.991 1.00 48.14 523 SER A O 1
ATOM 4196 N N . ASN A 1 543 ? 25.235 69.537 20.584 1.00 43.95 524 ASN A N 1
ATOM 4197 C CA . ASN A 1 543 ? 24.195 70.033 19.684 1.00 41.59 524 ASN A CA 1
ATOM 4198 C C . ASN A 1 543 ? 23.998 71.546 19.748 1.00 42.24 524 ASN A C 1
ATOM 4199 O O . ASN A 1 543 ? 22.955 72.059 19.345 1.00 39.70 524 ASN A O 1
ATOM 4204 N N . LYS A 1 544 ? 24.999 72.261 20.250 1.00 44.06 525 LYS A N 1
ATOM 4205 C CA . LYS A 1 544 ? 24.930 73.716 20.302 1.00 48.48 525 LYS A CA 1
ATOM 4206 C C . LYS A 1 544 ? 25.039 74.306 18.901 1.00 49.25 525 LYS A C 1
ATOM 4207 O O . LYS A 1 544 ? 25.776 73.793 18.059 1.00 49.27 525 LYS A O 1
ATOM 4213 N N . PHE A 1 545 ? 24.268 75.331 18.628 1.00 49.78 526 PHE A N 1
ATOM 4214 C CA . PHE A 1 545 ? 24.390 76.011 17.366 1.00 53.30 526 PHE A CA 1
ATOM 4215 C C . PHE A 1 545 ? 25.832 76.460 17.323 1.00 61.21 526 PHE A C 1
ATOM 4216 O O . PHE A 1 545 ? 26.193 77.370 18.029 1.00 64.13 526 PHE A O 1
ATOM 4224 N N . VAL A 1 546 ? 26.641 75.794 16.504 1.00 64.26 527 VAL A N 1
ATOM 4225 C CA . VAL A 1 546 ? 28.099 75.679 16.659 1.00 66.56 527 VAL A CA 1
ATOM 4226 C C . VAL A 1 546 ? 28.657 76.245 17.952 1.00 66.44 527 VAL A C 1
ATOM 4227 O O . VAL A 1 546 ? 29.632 75.721 18.494 1.00 68.64 527 VAL A O 1
ATOM 4231 N N . ASN A 1 554 ? 29.890 60.066 18.157 1.00 78.21 536 ASN A N 1
ATOM 4232 C CA . ASN A 1 554 ? 29.167 60.807 19.183 1.00 75.03 536 ASN A CA 1
ATOM 4233 C C . ASN A 1 554 ? 27.661 60.589 19.061 1.00 71.12 536 ASN A C 1
ATOM 4234 O O . ASN A 1 554 ? 27.009 61.182 18.202 1.00 69.40 536 ASN A O 1
ATOM 4239 N N . ARG A 1 555 ? 27.115 59.738 19.926 1.00 70.89 537 ARG A N 1
ATOM 4240 C CA . ARG A 1 555 ? 25.694 59.409 19.881 1.00 69.23 537 ARG A CA 1
ATOM 4241 C C . ARG A 1 555 ? 24.872 60.290 20.824 1.00 63.65 537 ARG A C 1
ATOM 4242 O O . ARG A 1 555 ? 23.747 59.941 21.182 1.00 62.96 537 ARG A O 1
ATOM 4250 N N . PHE A 1 556 ? 25.436 61.425 21.230 1.00 59.85 538 PHE A N 1
ATOM 4251 C CA . PHE A 1 556 ? 24.648 62.484 21.860 1.00 54.21 538 PHE A CA 1
ATOM 4252 C C . PHE A 1 556 ? 24.059 63.381 20.776 1.00 50.64 538 PHE A C 1
ATOM 4253 O O . PHE A 1 556 ? 23.305 64.311 21.064 1.00 47.17 538 PHE A O 1
ATOM 4261 N N . LYS A 1 557 ? 24.417 63.094 19.526 1.00 51.38 539 LYS A N 1
ATOM 4262 C CA . LYS A 1 557 ? 23.991 63.905 18.397 1.00 51.68 539 LYS A CA 1
ATOM 4263 C C . LYS A 1 557 ? 22.492 63.769 18.177 1.00 45.83 539 LYS A C 1
ATOM 4264 O O . LYS A 1 557 ? 21.971 62.664 18.036 1.00 44.19 539 LYS A O 1
ATOM 4270 N N . LEU A 1 558 ? 21.804 64.905 18.160 1.00 44.92 540 LEU A N 1
ATOM 4271 C CA . LEU A 1 558 ? 20.370 64.934 17.915 1.00 44.25 540 LEU A CA 1
ATOM 4272 C C . LEU A 1 558 ? 20.084 65.230 16.454 1.00 46.10 540 LEU A C 1
ATOM 4273 O O . LEU A 1 558 ? 20.712 66.106 15.857 1.00 45.19 540 LEU A O 1
ATOM 4278 N N . LYS A 1 559 ? 19.139 64.495 15.877 1.00 46.72 541 LYS A N 1
ATOM 4279 C CA . LYS A 1 559 ? 18.616 64.847 14.568 1.00 49.37 541 LYS A CA 1
ATOM 4280 C C . LYS A 1 559 ? 18.031 66.250 14.647 1.00 47.12 541 LYS A C 1
ATOM 4281 O O . LYS A 1 559 ? 17.670 66.717 15.728 1.00 46.35 541 LYS A O 1
ATOM 4287 N N . LYS A 1 560 ? 17.933 66.924 13.507 1.00 46.38 542 LYS A N 1
ATOM 4288 C CA . LYS A 1 560 ? 17.499 68.316 13.489 1.00 45.77 542 LYS A CA 1
ATOM 4289 C C . LYS A 1 560 ? 15.997 68.443 13.732 1.00 43.67 542 LYS A C 1
ATOM 4290 O O . LYS A 1 560 ? 15.276 69.034 12.929 1.00 45.61 542 LYS A O 1
ATOM 4296 N N . ALA A 1 561 ? 15.530 67.878 14.840 1.00 39.29 543 ALA A N 1
ATOM 4297 C CA . ALA A 1 561 ? 14.172 68.117 15.300 1.00 37.03 543 ALA A CA 1
ATOM 4298 C C . ALA A 1 561 ? 14.094 69.558 15.776 1.00 35.48 543 ALA A C 1
ATOM 4299 O O . ALA A 1 561 ? 14.751 69.925 16.749 1.00 35.35 543 ALA A O 1
ATOM 4301 N N . LEU A 1 562 ? 13.296 70.369 15.088 1.00 34.81 544 LEU A N 1
ATOM 4302 C CA . LEU A 1 562 ? 13.282 71.808 15.324 1.00 32.30 544 LEU A CA 1
ATOM 4303 C C . LEU A 1 562 ? 13.020 72.168 16.779 1.00 31.42 544 LEU A C 1
ATOM 4304 O O . LEU A 1 562 ? 13.839 72.837 17.407 1.00 30.23 544 LEU A O 1
ATOM 4309 N N . LEU A 1 563 ? 11.879 71.733 17.308 1.00 30.58 545 LEU A N 1
ATOM 4310 C CA . LEU A 1 563 ? 11.487 72.102 18.664 1.00 31.70 545 LEU A CA 1
ATOM 4311 C C . LEU A 1 563 ? 12.536 71.656 19.676 1.00 32.81 545 LEU A C 1
ATOM 4312 O O . LEU A 1 563 ? 12.869 72.395 20.602 1.00 31.82 545 LEU A O 1
ATOM 4317 N N . LEU A 1 564 ? 13.060 70.450 19.488 1.00 33.58 546 LEU A N 1
ATOM 4318 C CA . LEU A 1 564 ? 14.054 69.907 20.401 1.00 33.68 546 LEU A CA 1
ATOM 4319 C C . LEU A 1 564 ? 15.330 70.739 20.360 1.00 34.84 546 LEU A C 1
ATOM 4320 O O . LEU A 1 564 ? 15.863 71.119 21.402 1.00 32.12 546 LEU A O 1
ATOM 4325 N N . GLN A 1 565 ? 15.809 71.032 19.155 1.00 35.14 547 GLN A N 1
ATOM 4326 C CA . GLN A 1 565 ? 17.049 71.787 18.990 1.00 39.41 547 GLN A CA 1
ATOM 4327 C C . GLN A 1 565 ? 16.966 73.155 19.666 1.00 36.87 547 GLN A C 1
ATOM 4328 O O . GLN A 1 565 ? 17.937 73.622 20.263 1.00 38.51 547 GLN A O 1
ATOM 4334 N N . ILE A 1 566 ? 15.801 73.788 19.578 1.00 33.72 548 ILE A N 1
ATOM 4335 C CA . ILE A 1 566 ? 15.606 75.107 20.167 1.00 32.01 548 ILE A CA 1
ATOM 4336 C C . ILE A 1 566 ? 15.607 75.033 21.694 1.00 30.32 548 ILE A C 1
ATOM 4337 O O . ILE A 1 566 ? 16.222 75.865 22.361 1.00 28.47 548 ILE A O 1
ATOM 4342 N N . LEU A 1 567 ? 14.919 74.038 22.245 1.00 32.29 549 LEU A N 1
ATOM 4343 C CA . LEU A 1 567 ? 14.794 73.912 23.694 1.00 32.77 549 LEU A CA 1
ATOM 4344 C C . LEU A 1 567 ? 16.127 73.567 24.364 1.00 34.52 549 LEU A C 1
ATOM 4345 O O . LEU A 1 567 ? 16.428 74.070 25.447 1.00 34.27 549 LEU A O 1
ATOM 4350 N N . VAL A 1 568 ? 16.919 72.710 23.725 1.00 36.48 550 VAL A N 1
ATOM 4351 C CA . VAL A 1 568 ? 18.216 72.328 24.274 1.00 37.67 550 VAL A CA 1
ATOM 4352 C C . VAL A 1 568 ? 19.166 73.520 24.270 1.00 35.48 550 VAL A C 1
ATOM 4353 O O . VAL A 1 568 ? 19.892 73.749 25.238 1.00 34.21 550 VAL A O 1
ATOM 4357 N N . ASN A 1 569 ? 19.165 74.270 23.174 1.00 35.22 551 ASN A N 1
ATOM 4358 C CA . ASN A 1 569 ? 19.998 75.459 23.078 1.00 36.82 551 ASN A CA 1
ATOM 4359 C C . ASN A 1 569 ? 19.503 76.556 24.016 1.00 33.25 551 ASN A C 1
ATOM 4360 O O . ASN A 1 569 ? 20.305 77.259 24.630 1.00 32.96 551 ASN A O 1
ATOM 4365 N N . TYR A 1 570 ? 18.185 76.690 24.132 1.00 31.36 552 TYR A N 1
ATOM 4366 C CA . TYR A 1 570 ? 17.586 77.640 25.069 1.00 32.06 552 TYR A CA 1
ATOM 4367 C C . TYR A 1 570 ? 17.989 77.307 26.499 1.00 36.02 552 TYR A C 1
ATOM 4368 O O . TYR A 1 570 ? 18.407 78.180 27.260 1.00 35.31 552 TYR A O 1
ATOM 4377 N N . LEU A 1 571 ? 17.864 76.031 26.850 1.00 36.12 553 LEU A N 1
ATOM 4378 C CA . LEU A 1 571 ? 18.174 75.565 28.194 1.00 38.61 553 LEU A CA 1
ATOM 4379 C C . LEU A 1 571 ? 19.672 75.669 28.464 1.00 41.54 553 LEU A C 1
ATOM 4380 O O . LEU A 1 571 ? 20.093 76.155 29.515 1.00 42.92 553 LEU A O 1
ATOM 4385 N N . GLY A 1 572 ? 20.473 75.220 27.503 1.00 41.30 554 GLY A N 1
ATOM 4386 C CA . GLY A 1 572 ? 21.917 75.309 27.614 1.00 41.28 554 GLY A CA 1
ATOM 4387 C C . GLY A 1 572 ? 22.389 76.749 27.681 1.00 41.04 554 GLY A C 1
ATOM 4388 O O . GLY A 1 572 ? 23.264 77.088 28.476 1.00 42.24 554 GLY A O 1
ATOM 4389 N N . GLY A 1 573 ? 21.806 77.599 26.843 1.00 39.15 555 GLY A N 1
ATOM 4390 C CA . GLY A 1 573 ? 22.167 79.005 26.810 1.00 38.67 555 GLY A CA 1
ATOM 4391 C C . GLY A 1 573 ? 21.854 79.712 28.115 1.00 40.35 555 GLY A C 1
ATOM 4392 O O . GLY A 1 573 ? 22.588 80.601 28.543 1.00 43.63 555 GLY A O 1
ATOM 4393 N N . ARG A 1 574 ? 20.760 79.310 28.751 1.00 37.86 556 ARG A N 1
ATOM 4394 C CA . ARG A 1 574 ? 20.324 79.922 30.001 1.00 39.89 556 ARG A CA 1
ATOM 4395 C C . ARG A 1 574 ? 21.128 79.432 31.202 1.00 41.87 556 ARG A C 1
ATOM 4396 O O . ARG A 1 574 ? 21.440 80.211 32.106 1.00 43.78 556 ARG A O 1
ATOM 4404 N N . MET A 1 575 ? 21.463 78.144 31.207 1.00 40.68 557 MET A N 1
ATOM 4405 C CA . MET A 1 575 ? 22.075 77.510 32.375 1.00 43.71 557 MET A CA 1
ATOM 4406 C C . MET A 1 575 ? 23.595 77.378 32.298 1.00 44.98 557 MET A C 1
ATOM 4407 O O . MET A 1 575 ? 24.271 77.425 33.324 1.00 48.06 557 MET A O 1
ATOM 4412 N N . LEU A 1 576 ? 24.131 77.207 31.092 1.00 45.06 558 LEU A N 1
ATOM 4413 C CA . LEU A 1 576 ? 25.532 76.818 30.930 1.00 48.67 558 LEU A CA 1
ATOM 4414 C C . LEU A 1 576 ? 26.436 77.912 30.357 1.00 49.67 558 LEU A C 1
ATOM 4415 O O . LEU A 1 576 ? 27.646 77.883 30.578 1.00 53.10 558 LEU A O 1
ATOM 4420 N N . GLU A 1 577 ? 25.862 78.866 29.631 1.00 47.41 559 GLU A N 1
ATOM 4421 C CA . GLU A 1 577 ? 26.654 79.926 29.012 1.00 47.99 559 GLU A CA 1
ATOM 4422 C C . GLU A 1 577 ? 26.793 81.142 29.931 1.00 50.69 559 GLU A C 1
ATOM 4423 O O . GLU A 1 577 ? 25.823 81.562 30.559 1.00 50.71 559 GLU A O 1
ATOM 4429 N N . HIS A 1 578 ? 28.000 81.704 29.994 1.00 53.14 560 HIS A N 1
ATOM 4430 C CA . HIS A 1 578 ? 28.282 82.872 30.833 1.00 57.48 560 HIS A CA 1
ATOM 4431 C C . HIS A 1 578 ? 28.599 84.102 29.970 1.00 55.82 560 HIS A C 1
ATOM 4432 O O . HIS A 1 578 ? 28.321 85.239 30.363 1.00 55.97 560 HIS A O 1
ATOM 4439 N N . ASP A 1 579 ? 29.216 83.869 28.813 1.00 54.78 561 ASP A N 1
ATOM 4440 C CA . ASP A 1 579 ? 29.667 84.949 27.944 1.00 53.04 561 ASP A CA 1
ATOM 4441 C C . ASP A 1 579 ? 28.490 85.622 27.248 1.00 49.67 561 ASP A C 1
ATOM 4442 O O . ASP A 1 579 ? 27.668 84.951 26.628 1.00 47.98 561 ASP A O 1
ATOM 4447 N N . LEU A 1 580 ? 28.422 86.947 27.348 1.00 48.49 562 LEU A N 1
ATOM 4448 C CA . LEU A 1 580 ? 27.318 87.715 26.771 1.00 46.80 562 LEU A CA 1
ATOM 4449 C C . LEU A 1 580 ? 27.227 87.559 25.255 1.00 43.85 562 LEU A C 1
ATOM 4450 O O . LEU A 1 580 ? 26.136 87.445 24.704 1.00 41.09 562 LEU A O 1
ATOM 4455 N N . GLY A 1 581 ? 28.375 87.568 24.585 1.00 45.91 563 GLY A N 1
ATOM 4456 C CA . GLY A 1 581 ? 28.417 87.439 23.141 1.00 46.12 563 GLY A CA 1
ATOM 4457 C C . GLY A 1 581 ? 27.856 86.110 22.677 1.00 47.13 563 GLY A C 1
ATOM 4458 O O . GLY A 1 581 ? 27.136 86.044 21.682 1.00 47.02 563 GLY A O 1
ATOM 4459 N N . GLU A 1 582 ? 28.189 85.051 23.407 1.00 48.38 564 GLU A N 1
ATOM 4460 C CA . GLU A 1 582 ? 27.694 83.714 23.102 1.00 49.56 564 GLU A CA 1
ATOM 4461 C C . GLU A 1 582 ? 26.203 83.597 23.394 1.00 46.32 564 GLU A C 1
ATOM 4462 O O . GLU A 1 582 ? 25.455 83.014 22.611 1.00 47.83 564 GLU A O 1
ATOM 4468 N N . ILE A 1 583 ? 25.778 84.148 24.527 1.00 43.10 565 ILE A N 1
ATOM 4469 C CA . ILE A 1 583 ? 24.375 84.100 24.924 1.00 41.11 565 ILE A CA 1
ATOM 4470 C C . ILE A 1 583 ? 23.504 84.807 23.892 1.00 40.49 565 ILE A C 1
ATOM 4471 O O . ILE A 1 583 ? 22.438 84.310 23.528 1.00 38.71 565 ILE A O 1
ATOM 4476 N N . TYR A 1 584 ? 23.963 85.962 23.420 1.00 40.72 566 TYR A N 1
ATOM 4477 C CA . TYR A 1 584 ? 23.217 86.732 22.429 1.00 39.78 566 TYR A CA 1
ATOM 4478 C C . TYR A 1 584 ? 23.076 85.970 21.115 1.00 39.27 566 TYR A C 1
ATOM 4479 O O . TYR A 1 584 ? 21.999 85.936 20.520 1.00 39.48 566 TYR A O 1
ATOM 4488 N N . ALA A 1 585 ? 24.170 85.368 20.663 1.00 40.20 567 ALA A N 1
ATOM 4489 C CA . ALA A 1 585 ? 24.181 84.648 19.397 1.00 39.55 567 ALA A CA 1
ATOM 4490 C C . ALA A 1 585 ? 23.229 83.456 19.442 1.00 37.98 567 ALA A C 1
ATOM 4491 O O . ALA A 1 585 ? 22.525 83.175 18.474 1.00 37.39 567 ALA A O 1
ATOM 4493 N N . ILE A 1 586 ? 23.204 82.770 20.578 1.00 37.60 568 ILE A N 1
ATOM 4494 C CA . ILE A 1 586 ? 22.344 81.607 20.758 1.00 37.49 568 ILE A CA 1
ATOM 4495 C C . ILE A 1 586 ? 20.878 82.019 20.853 1.00 36.96 568 ILE A C 1
ATOM 4496 O O . ILE A 1 586 ? 20.010 81.397 20.238 1.00 34.93 568 ILE A O 1
ATOM 4501 N N . SER A 1 587 ? 20.603 83.063 21.629 1.00 36.52 569 SER A N 1
ATOM 4502 C CA . SER A 1 587 ? 19.236 83.537 21.801 1.00 34.03 569 SER A CA 1
ATOM 4503 C C . SER A 1 587 ? 18.677 84.033 20.472 1.00 33.38 569 SER A C 1
ATOM 4504 O O . SER A 1 587 ? 17.514 83.789 20.149 1.00 31.85 569 SER A O 1
ATOM 4507 N N . ALA A 1 588 ? 19.512 84.720 19.699 1.00 34.17 570 ALA A N 1
ATOM 4508 C CA . ALA A 1 588 ? 19.104 85.209 18.386 1.00 34.09 570 ALA A CA 1
ATOM 4509 C C . ALA A 1 588 ? 18.734 84.042 17.480 1.00 34.39 570 ALA A C 1
ATOM 4510 O O . ALA A 1 588 ? 17.730 84.086 16.773 1.00 32.32 570 ALA A O 1
ATOM 4512 N N . LYS A 1 589 ? 19.552 82.996 17.513 1.00 36.79 571 LYS A N 1
ATOM 4513 C CA . LYS A 1 589 ? 19.343 81.834 16.660 1.00 37.00 571 LYS A CA 1
ATOM 4514 C C . LYS A 1 589 ? 18.079 81.088 17.067 1.00 34.25 571 LYS A C 1
ATOM 4515 O O . LYS A 1 589 ? 17.275 80.714 16.216 1.00 31.80 571 LYS A O 1
ATOM 4521 N N . CYS A 1 590 ? 17.911 80.876 18.370 1.00 33.02 572 CYS A N 1
ATOM 4522 C CA . CYS A 1 590 ? 16.707 80.243 18.898 1.00 32.10 572 CYS A CA 1
ATOM 4523 C C . CYS A 1 590 ? 15.470 81.007 18.460 1.00 32.01 572 CYS A C 1
ATOM 4524 O O . CYS A 1 590 ? 14.498 80.420 17.987 1.00 34.01 572 CYS A O 1
ATOM 4527 N N . PHE A 1 591 ? 15.528 82.325 18.622 1.00 30.68 573 PHE A N 1
ATOM 4528 C CA . PHE A 1 591 ? 14.414 83.211 18.310 1.00 29.47 573 PHE A CA 1
ATOM 4529 C C . PHE A 1 591 ? 13.984 83.042 16.860 1.00 30.30 573 PHE A C 1
ATOM 4530 O O . PHE A 1 591 ? 12.802 82.854 16.566 1.00 30.56 573 PHE A O 1
ATOM 4538 N N . ASP A 1 592 ? 14.958 83.091 15.957 1.00 29.58 574 ASP A N 1
ATOM 4539 C CA . ASP A 1 592 ? 14.677 83.033 14.531 1.00 33.73 574 ASP A CA 1
ATOM 4540 C C . ASP A 1 592 ? 14.264 81.632 14.081 1.00 31.94 574 ASP A C 1
ATOM 4541 O O . ASP A 1 592 ? 13.464 81.489 13.162 1.00 31.03 574 ASP A O 1
ATOM 4546 N N . MET A 1 593 ? 14.803 80.605 14.734 1.00 33.18 575 MET A N 1
ATOM 4547 C CA . MET A 1 593 ? 14.549 79.218 14.341 1.00 33.08 575 MET A CA 1
ATOM 4548 C C . MET A 1 593 ? 13.068 78.848 14.427 1.00 32.25 575 MET A C 1
ATOM 4549 O O . MET A 1 593 ? 12.581 78.036 13.644 1.00 33.85 575 MET A O 1
ATOM 4554 N N . CYS A 1 594 ? 12.361 79.454 15.377 1.00 32.03 576 CYS A N 1
ATOM 4555 C CA . CYS A 1 594 ? 10.961 79.127 15.642 1.00 31.63 576 CYS A CA 1
ATOM 4556 C C . CYS A 1 594 ? 10.042 79.300 14.432 1.00 33.20 576 CYS A C 1
ATOM 4557 O O . CYS A 1 594 ? 8.952 78.729 14.394 1.00 34.23 576 CYS A O 1
ATOM 4560 N N . ARG A 1 595 ? 10.473 80.082 13.449 1.00 31.76 577 ARG A N 1
ATOM 4561 C CA . ARG A 1 595 ? 9.615 80.404 12.310 1.00 34.87 577 ARG A CA 1
ATOM 4562 C C . ARG A 1 595 ? 9.450 79.230 11.347 1.00 34.59 577 ARG A C 1
ATOM 4563 O O . ARG A 1 595 ? 8.555 79.235 10.502 1.00 35.67 577 ARG A O 1
ATOM 4571 N N . GLN A 1 596 ? 10.311 78.227 11.479 1.00 33.13 578 GLN A N 1
ATOM 4572 C CA . GLN A 1 596 ? 10.379 77.140 10.505 1.00 36.88 578 GLN A CA 1
ATOM 4573 C C . GLN A 1 596 ? 9.169 76.204 10.561 1.00 35.07 578 GLN A C 1
ATOM 4574 O O . GLN A 1 596 ? 8.891 75.496 9.594 1.00 37.35 578 GLN A O 1
ATOM 4580 N N . GLN A 1 597 ? 8.456 76.203 11.685 1.00 32.25 579 GLN A N 1
ATOM 4581 C CA . GLN A 1 597 ? 7.269 75.364 11.847 1.00 33.65 579 GLN A CA 1
ATOM 4582 C C . GLN A 1 597 ? 6.139 76.130 12.524 1.00 35.13 579 GLN A C 1
ATOM 4583 O O . GLN A 1 597 ? 6.383 77.047 13.307 1.00 34.29 579 GLN A O 1
ATOM 4589 N N . GLY A 1 598 ? 4.903 75.744 12.220 1.00 35.43 580 GLY A N 1
ATOM 4590 C CA . GLY A 1 598 ? 3.741 76.334 12.859 1.00 35.36 580 GLY A CA 1
ATOM 4591 C C . GLY A 1 598 ? 3.589 75.838 14.285 1.00 33.29 580 GLY A C 1
ATOM 4592 O O . GLY A 1 598 ? 4.229 74.865 14.678 1.00 32.24 580 GLY A O 1
ATOM 4593 N N . GLY A 1 599 ? 2.745 76.509 15.064 1.00 32.23 581 GLY A N 1
ATOM 4594 C CA . GLY A 1 599 ? 2.504 76.121 16.445 1.00 33.63 581 GLY A CA 1
ATOM 4595 C C . GLY A 1 599 ? 3.611 76.535 17.403 1.00 31.53 581 GLY A C 1
ATOM 4596 O O . GLY A 1 599 ? 3.594 76.157 18.573 1.00 32.33 581 GLY A O 1
ATOM 4597 N N . MET A 1 600 ? 4.562 77.323 16.912 1.00 29.45 582 MET A N 1
ATOM 4598 C CA . MET A 1 600 ? 5.752 77.687 17.682 1.00 30.22 582 MET A CA 1
ATOM 4599 C C . MET A 1 600 ? 5.712 79.111 18.247 1.00 29.81 582 MET A C 1
ATOM 4600 O O . MET A 1 600 ? 6.713 79.600 18.764 1.00 28.64 582 MET A O 1
ATOM 4605 N N . ARG A 1 601 ? 4.564 79.773 18.157 1.00 31.80 583 ARG A N 1
ATOM 4606 C CA . ARG A 1 601 ? 4.481 81.191 18.503 1.00 34.07 583 ARG A CA 1
ATOM 4607 C C . ARG A 1 601 ? 4.658 81.466 19.996 1.00 33.51 583 ARG A C 1
ATOM 4608 O O . ARG A 1 601 ? 5.296 82.451 20.376 1.00 33.08 583 ARG A O 1
ATOM 4616 N N . LYS A 1 602 ? 4.096 80.609 20.842 1.00 32.85 584 LYS A N 1
ATOM 4617 C CA . LYS A 1 602 ? 4.205 80.806 22.283 1.00 32.86 584 LYS A CA 1
ATOM 4618 C C . LYS A 1 602 ? 5.610 80.455 22.761 1.00 31.49 584 LYS A C 1
ATOM 4619 O O . LYS A 1 602 ? 6.137 81.092 23.672 1.00 32.23 584 LYS A O 1
ATOM 4625 N N . VAL A 1 603 ? 6.216 79.450 22.138 1.00 30.38 585 VAL A N 1
ATOM 4626 C CA . VAL A 1 603 ? 7.610 79.118 22.409 1.00 29.92 585 VAL A CA 1
ATOM 4627 C C . VAL A 1 603 ? 8.501 80.288 21.992 1.00 28.08 585 VAL A C 1
ATOM 4628 O O . VAL A 1 603 ? 9.388 80.705 22.740 1.00 25.02 585 VAL A O 1
ATOM 4632 N N . GLN A 1 604 ? 8.248 80.820 20.797 1.00 28.75 586 GLN A N 1
ATOM 4633 C CA . GLN A 1 604 ? 9.034 81.928 20.260 1.00 30.97 586 GLN A CA 1
ATOM 4634 C C . GLN A 1 604 ? 8.908 83.165 21.142 1.00 29.31 586 GLN A C 1
ATOM 4635 O O . GLN A 1 604 ? 9.867 83.918 21.314 1.00 29.47 586 GLN A O 1
ATOM 4641 N N . TYR A 1 605 ? 7.718 83.369 21.698 1.00 28.58 587 TYR A N 1
ATOM 4642 C CA . TYR A 1 605 ? 7.465 84.502 22.581 1.00 30.04 587 TYR A CA 1
ATOM 4643 C C . TYR A 1 605 ? 8.335 84.415 23.836 1.00 30.96 587 TYR A C 1
ATOM 4644 O O . TYR A 1 605 ? 8.989 85.386 24.213 1.00 30.54 587 TYR A O 1
ATOM 4653 N N . VAL A 1 606 ? 8.345 83.249 24.474 1.00 29.63 588 VAL A N 1
ATOM 4654 C CA . VAL A 1 606 ? 9.163 83.034 25.663 1.00 30.52 588 VAL A CA 1
ATOM 4655 C C . VAL A 1 606 ? 10.643 83.207 25.318 1.00 30.07 588 VAL A C 1
ATOM 4656 O O . VAL A 1 606 ? 11.389 83.847 26.060 1.00 28.39 588 VAL A O 1
ATOM 4660 N N . ILE A 1 607 ? 11.058 82.641 24.189 1.00 30.16 589 ILE A N 1
ATOM 4661 C CA . ILE A 1 607 ? 12.417 82.827 23.692 1.00 29.55 589 ILE A CA 1
ATOM 4662 C C . ILE A 1 607 ? 12.669 84.308 23.439 1.00 30.03 589 ILE A C 1
ATOM 4663 O O . ILE A 1 607 ? 13.771 84.809 23.658 1.00 29.97 589 ILE A O 1
ATOM 4668 N N . GLY A 1 608 ? 11.638 85.002 22.970 1.00 27.45 590 GLY A N 1
ATOM 4669 C CA . GLY A 1 608 ? 11.739 86.420 22.682 1.00 29.54 590 GLY A CA 1
ATOM 4670 C C . GLY A 1 608 ? 11.998 87.243 23.929 1.00 30.21 590 GLY A C 1
ATOM 4671 O O . GLY A 1 608 ? 12.766 88.204 23.892 1.00 31.55 590 GLY A O 1
ATOM 4672 N N . ILE A 1 609 ? 11.355 86.872 25.033 1.00 30.24 591 ILE A N 1
ATOM 4673 C CA . ILE A 1 609 ? 11.572 87.557 26.303 1.00 32.94 591 ILE A CA 1
ATOM 4674 C C . ILE A 1 609 ? 13.039 87.435 26.696 1.00 32.69 591 ILE A C 1
ATOM 4675 O O . ILE A 1 609 ? 13.660 88.404 27.124 1.00 32.78 591 ILE A O 1
ATOM 4680 N N . TRP A 1 610 ? 13.581 86.232 26.542 1.00 33.24 592 TRP A N 1
ATOM 4681 C CA . TRP A 1 610 ? 14.970 85.962 26.883 1.00 35.15 592 TRP A CA 1
ATOM 4682 C C . TRP A 1 610 ? 15.911 86.784 26.014 1.00 32.51 592 TRP A C 1
ATOM 4683 O O . TRP A 1 610 ? 16.859 87.392 26.507 1.00 32.29 592 TRP A O 1
ATOM 4694 N N . HIS A 1 611 ? 15.642 86.800 24.715 1.00 28.99 593 HIS A N 1
ATOM 4695 C CA . HIS A 1 611 ? 16.485 87.526 23.779 1.00 27.85 593 HIS A CA 1
ATOM 4696 C C . HIS A 1 611 ? 16.432 89.032 24.035 1.00 25.55 593 HIS A C 1
ATOM 4697 O O . HIS A 1 611 ? 17.440 89.722 23.895 1.00 26.07 593 HIS A O 1
ATOM 4704 N N . LEU A 1 612 ? 15.260 89.536 24.414 1.00 25.35 594 LEU A N 1
ATOM 4705 C CA . LEU A 1 612 ? 15.106 90.953 24.733 1.00 28.39 594 LEU A CA 1
ATOM 4706 C C . LEU A 1 612 ? 16.001 91.353 25.903 1.00 30.14 594 LEU A C 1
ATOM 4707 O O . LEU A 1 612 ? 16.587 92.436 25.895 1.00 31.96 594 LEU A O 1
ATOM 4712 N N . MET A 1 613 ? 16.100 90.483 26.906 1.00 31.39 595 MET A N 1
ATOM 4713 C CA . MET A 1 613 ? 16.966 90.742 28.052 1.00 33.06 595 MET A CA 1
ATOM 4714 C C . MET A 1 613 ? 18.405 90.876 27.587 1.00 31.81 595 MET A C 1
ATOM 4715 O O . MET A 1 613 ? 19.090 91.840 27.923 1.00 32.10 595 MET A O 1
ATOM 4720 N N . ASN A 1 614 ? 18.853 89.902 26.805 1.00 31.39 596 ASN A N 1
ATOM 4721 C CA . ASN A 1 614 ? 20.216 89.892 26.298 1.00 34.37 596 ASN A CA 1
ATOM 4722 C C . ASN A 1 614 ? 20.509 91.143 25.468 1.00 33.92 596 ASN A C 1
ATOM 4723 O O . ASN A 1 614 ? 21.615 91.677 25.505 1.00 34.29 596 ASN A O 1
ATOM 4728 N N . CYS A 1 615 ? 19.510 91.611 24.729 1.00 34.22 597 CYS A N 1
ATOM 4729 C CA . CYS A 1 615 ? 19.626 92.870 24.004 1.00 33.32 597 CYS A CA 1
ATOM 4730 C C . CYS A 1 615 ? 19.728 94.033 24.982 1.00 34.08 597 CYS A C 1
ATOM 4731 O O . CYS A 1 615 ? 20.566 94.919 24.824 1.00 34.02 597 CYS A O 1
ATOM 4734 N N . THR A 1 616 ? 18.867 94.015 25.995 1.00 35.90 598 THR A N 1
ATOM 4735 C CA . THR A 1 616 ? 18.838 95.060 27.014 1.00 38.43 598 THR A CA 1
ATOM 4736 C C . THR A 1 616 ? 20.162 95.152 27.774 1.00 38.86 598 THR A C 1
ATOM 4737 O O . THR A 1 616 ? 20.686 96.243 27.995 1.00 38.61 598 THR A O 1
ATOM 4741 N N . VAL A 1 617 ? 20.696 94.004 28.174 1.00 37.77 599 VAL A N 1
ATOM 4742 C CA . VAL A 1 617 ? 21.963 93.961 28.894 1.00 40.07 599 VAL A CA 1
ATOM 4743 C C . VAL A 1 617 ? 23.100 94.449 28.001 1.00 39.44 599 VAL A C 1
ATOM 4744 O O . VAL A 1 617 ? 23.954 95.222 28.435 1.00 42.81 599 VAL A O 1
ATOM 4748 N N . ALA A 1 618 ? 23.102 94.002 26.750 1.00 35.06 600 ALA A N 1
ATOM 4749 C CA . ALA A 1 618 ? 24.157 94.362 25.810 1.00 37.37 600 ALA A CA 1
ATOM 4750 C C . ALA A 1 618 ? 24.027 95.808 25.323 1.00 38.11 600 ALA A C 1
ATOM 4751 O O . ALA A 1 618 ? 24.910 96.314 24.631 1.00 38.79 600 ALA A O 1
ATOM 4753 N N . MET A 1 619 ? 22.928 96.465 25.690 1.00 37.77 601 MET A N 1
ATOM 4754 C CA . MET A 1 619 ? 22.656 97.845 25.281 1.00 39.08 601 MET A CA 1
ATOM 4755 C C . MET A 1 619 ? 22.645 97.993 23.757 1.00 39.82 601 MET A C 1
ATOM 4756 O O . MET A 1 619 ? 23.130 98.987 23.215 1.00 39.04 601 MET A O 1
ATOM 4761 N N . ARG A 1 620 ? 22.077 97.002 23.076 1.00 38.11 602 ARG A N 1
ATOM 4762 C CA . ARG A 1 620 ? 21.977 97.019 21.619 1.00 40.12 602 ARG A CA 1
ATOM 4763 C C . ARG A 1 620 ? 20.634 97.608 21.187 1.00 37.05 602 ARG A C 1
ATOM 4764 O O . ARG A 1 620 ? 19.637 96.896 21.081 1.00 34.11 602 ARG A O 1
ATOM 4772 N N . GLY A 1 621 ? 20.625 98.914 20.940 1.00 35.50 603 GLY A N 1
ATOM 4773 C CA . GLY A 1 621 ? 19.401 99.650 20.667 1.00 36.52 603 GLY A CA 1
ATOM 4774 C C . GLY A 1 621 ? 18.567 99.132 19.509 1.00 35.99 603 GLY A C 1
ATOM 4775 O O . GLY A 1 621 ? 17.356 98.959 19.642 1.00 34.42 603 GLY A O 1
ATOM 4776 N N . LYS A 1 622 ? 19.206 98.900 18.367 1.00 37.43 604 LYS A N 1
ATOM 4777 C CA . LYS A 1 622 ? 18.502 98.401 17.191 1.00 38.39 604 LYS A CA 1
ATOM 4778 C C . LYS A 1 622 ? 17.841 97.056 17.474 1.00 35.12 604 LYS A C 1
ATOM 4779 O O . LYS A 1 622 ? 16.709 96.809 17.056 1.00 32.14 604 LYS A O 1
ATOM 4785 N N . ASP A 1 623 ? 18.549 96.192 18.194 1.00 34.20 605 ASP A N 1
ATOM 4786 C CA . ASP A 1 623 ? 18.058 94.848 18.464 1.00 33.74 605 ASP A CA 1
ATOM 4787 C C . ASP A 1 623 ? 16.926 94.853 19.490 1.00 31.38 605 ASP A C 1
ATOM 4788 O O . ASP A 1 623 ? 16.044 93.998 19.447 1.00 28.98 605 ASP A O 1
ATOM 4793 N N . VAL A 1 624 ? 16.945 95.816 20.406 1.00 32.03 606 VAL A N 1
ATOM 4794 C CA . VAL A 1 624 ? 15.844 95.978 21.351 1.00 32.77 606 VAL A CA 1
ATOM 4795 C C . VAL A 1 624 ? 14.574 96.381 20.607 1.00 33.44 606 VAL A C 1
ATOM 4796 O O . VAL A 1 624 ? 13.490 95.868 20.884 1.00 31.31 606 VAL A O 1
ATOM 4800 N N . ALA A 1 625 ? 14.719 97.306 19.665 1.00 33.37 607 ALA A N 1
ATOM 4801 C CA . ALA A 1 625 ? 13.586 97.807 18.899 1.00 31.86 607 ALA A CA 1
ATOM 4802 C C . ALA A 1 625 ? 12.929 96.686 18.097 1.00 31.07 607 ALA A C 1
ATOM 4803 O O . ALA A 1 625 ? 11.714 96.499 18.156 1.00 30.41 607 ALA A O 1
ATOM 4805 N N . LEU A 1 626 ? 13.739 95.939 17.355 1.00 30.03 608 LEU A N 1
ATOM 4806 C CA . LEU A 1 626 ? 13.223 94.860 16.521 1.00 32.98 608 LEU A CA 1
ATOM 4807 C C . LEU A 1 626 ? 12.626 93.739 17.362 1.00 31.40 608 LEU A C 1
ATOM 4808 O O . LEU A 1 626 ? 11.614 93.150 16.985 1.00 28.92 608 LEU A O 1
ATOM 4813 N N . THR A 1 627 ? 13.246 93.448 18.503 1.00 29.74 609 THR A N 1
ATOM 4814 C CA . THR A 1 627 ? 12.773 92.369 19.364 1.00 28.96 609 THR A CA 1
ATOM 4815 C C . THR A 1 627 ? 11.449 92.739 20.034 1.00 29.46 609 THR A C 1
ATOM 4816 O O . THR A 1 627 ? 10.536 91.917 20.107 1.00 27.48 609 THR A O 1
ATOM 4820 N N . ASN A 1 628 ? 11.344 93.971 20.525 1.00 31.45 610 ASN A N 1
ATOM 4821 C CA . ASN A 1 628 ? 10.085 94.454 21.083 1.00 31.89 610 ASN A CA 1
ATOM 4822 C C . ASN A 1 628 ? 8.982 94.398 20.034 1.00 30.80 610 ASN A C 1
ATOM 4823 O O . ASN A 1 628 ? 7.853 94.003 20.324 1.00 26.46 610 ASN A O 1
ATOM 4828 N N . ALA A 1 629 ? 9.322 94.798 18.813 1.00 31.31 611 ALA A N 1
ATOM 4829 C CA . ALA A 1 629 ? 8.377 94.773 17.705 1.00 31.06 611 ALA A CA 1
ATOM 4830 C C . ALA A 1 629 ? 7.901 93.351 17.437 1.00 29.85 611 ALA A C 1
ATOM 4831 O O . ALA A 1 629 ? 6.712 93.116 17.219 1.00 29.50 611 ALA A O 1
ATOM 4833 N N . LYS A 1 630 ? 8.831 92.404 17.460 1.00 31.25 612 LYS A N 1
ATOM 4834 C CA . LYS A 1 630 ? 8.495 91.010 17.201 1.00 30.43 612 LYS A CA 1
ATOM 4835 C C . LYS A 1 630 ? 7.597 90.463 18.303 1.00 29.36 612 LYS A C 1
ATOM 4836 O O . LYS A 1 630 ? 6.677 89.688 18.037 1.00 29.08 612 LYS A O 1
ATOM 4842 N N . LEU A 1 631 ? 7.864 90.872 19.540 1.00 25.44 613 LEU A N 1
ATOM 4843 C CA . LEU A 1 631 ? 7.040 90.456 20.666 1.00 29.07 613 LEU A CA 1
ATOM 4844 C C . LEU A 1 631 ? 5.637 91.026 20.529 1.00 32.65 613 LEU A C 1
ATOM 4845 O O . LEU A 1 631 ? 4.654 90.336 20.789 1.00 33.17 613 LEU A O 1
ATOM 4850 N N . GLU A 1 632 ? 5.548 92.286 20.114 1.00 34.20 614 GLU A N 1
ATOM 4851 C CA . GLU A 1 632 ? 4.255 92.912 19.866 1.00 36.44 614 GLU A CA 1
ATOM 4852 C C . GLU A 1 632 ? 3.501 92.168 18.768 1.00 34.28 614 GLU A C 1
ATOM 4853 O O . GLU A 1 632 ? 2.291 91.969 18.861 1.00 34.34 614 GLU A O 1
ATOM 4859 N N . ALA A 1 633 ? 4.223 91.755 17.732 1.00 32.37 615 ALA A N 1
ATOM 4860 C CA . ALA A 1 633 ? 3.615 91.030 16.623 1.00 34.01 615 ALA A CA 1
ATOM 4861 C C . ALA A 1 633 ? 3.097 89.673 17.090 1.00 31.77 615 ALA A C 1
ATOM 4862 O O . ALA A 1 633 ? 2.034 89.224 16.664 1.00 31.11 615 ALA A O 1
ATOM 4864 N N . LEU A 1 634 ? 3.850 89.027 17.975 1.00 32.55 616 LEU A N 1
ATOM 4865 C CA . LEU A 1 634 ? 3.466 87.716 18.488 1.00 33.99 616 LEU A CA 1
ATOM 4866 C C . LEU A 1 634 ? 2.237 87.806 19.385 1.00 36.03 616 LEU A C 1
ATOM 4867 O O . LEU A 1 634 ? 1.370 86.935 19.344 1.00 36.51 616 LEU A O 1
ATOM 4872 N N . VAL A 1 635 ? 2.162 88.861 20.190 1.00 35.72 617 VAL A N 1
ATOM 4873 C CA . VAL A 1 635 ? 1.012 89.068 21.062 1.00 37.94 617 VAL A CA 1
ATOM 4874 C C . VAL A 1 635 ? -0.272 89.215 20.245 1.00 39.32 617 VAL A C 1
ATOM 4875 O O . VAL A 1 635 ? -1.319 88.694 20.628 1.00 40.35 617 VAL A O 1
ATOM 4879 N N . LYS A 1 636 ? -0.192 89.917 19.118 1.00 40.32 618 LYS A N 1
ATOM 4880 C CA . LYS A 1 636 ? -1.372 90.152 18.292 1.00 42.87 618 LYS A CA 1
ATOM 4881 C C . LYS A 1 636 ? -1.869 88.854 17.661 1.00 42.84 618 LYS A C 1
ATOM 4882 O O . LYS A 1 636 ? -3.073 88.616 17.583 1.00 45.06 618 LYS A O 1
ATOM 4888 N N . GLN A 1 637 ? -0.938 88.016 17.218 1.00 41.08 619 GLN A N 1
ATOM 4889 C CA . GLN A 1 637 ? -1.284 86.726 16.627 1.00 42.21 619 GLN A CA 1
ATOM 4890 C C . GLN A 1 637 ? -1.882 85.777 17.661 1.00 43.05 619 GLN A C 1
ATOM 4891 O O . GLN A 1 637 ? -2.928 85.169 17.429 1.00 44.23 619 GLN A O 1
ATOM 4897 N N . ILE A 1 638 ? -1.206 85.659 18.799 1.00 41.39 620 ILE A N 1
ATOM 4898 C CA . ILE A 1 638 ? -1.598 84.727 19.853 1.00 40.93 620 ILE A CA 1
ATOM 4899 C C . ILE A 1 638 ? -2.967 85.058 20.444 1.00 43.42 620 ILE A C 1
ATOM 4900 O O . ILE A 1 638 ? -3.789 84.166 20.649 1.00 42.73 620 ILE A O 1
ATOM 4905 N N . THR A 1 639 ? -3.208 86.338 20.716 1.00 46.97 621 THR A N 1
ATOM 4906 C CA . THR A 1 639 ? -4.432 86.761 21.394 1.00 50.48 621 THR A CA 1
ATOM 4907 C C . THR A 1 639 ? -5.606 86.963 20.433 1.00 54.95 621 THR A C 1
ATOM 4908 O O . THR A 1 639 ? -6.592 87.614 20.781 1.00 56.60 621 THR A O 1
ATOM 4912 N N . SER A 1 640 ? -5.504 86.404 19.230 1.00 57.98 622 SER A N 1
ATOM 4913 C CA . SER A 1 640 ? -6.592 86.481 18.260 1.00 63.60 622 SER A CA 1
ATOM 4914 C C . SER A 1 640 ? -7.857 85.828 18.805 1.00 66.09 622 SER A C 1
ATOM 4915 O O . SER A 1 640 ? -7.862 84.642 19.134 1.00 67.03 622 SER A O 1
ATOM 4918 N N . LEU B 2 13 ? 12.934 84.299 43.822 1.00 70.86 -6 LEU B N 1
ATOM 4919 C CA . LEU B 2 13 ? 14.200 84.582 43.183 1.00 70.92 -6 LEU B CA 1
ATOM 4920 C C . LEU B 2 13 ? 14.036 85.686 42.188 1.00 71.04 -6 LEU B C 1
ATOM 4921 O O . LEU B 2 13 ? 12.968 85.920 41.700 1.00 70.91 -6 LEU B O 1
ATOM 4926 N N . TYR B 2 14 ? 15.122 86.346 41.870 1.00 71.55 -5 TYR B N 1
ATOM 4927 C CA . TYR B 2 14 ? 15.065 87.498 40.977 1.00 72.70 -5 TYR B CA 1
ATOM 4928 C C . TYR B 2 14 ? 15.596 87.155 39.591 1.00 72.08 -5 TYR B C 1
ATOM 4929 O O . TYR B 2 14 ? 16.670 86.569 39.451 1.00 68.90 -5 TYR B O 1
ATOM 4938 N N . PHE B 2 15 ? 14.828 87.526 38.572 1.00 74.73 -4 PHE B N 1
ATOM 4939 C CA . PHE B 2 15 ? 15.285 87.473 37.189 1.00 77.13 -4 PHE B CA 1
ATOM 4940 C C . PHE B 2 15 ? 14.898 88.774 36.496 1.00 80.22 -4 PHE B C 1
ATOM 4941 O O . PHE B 2 15 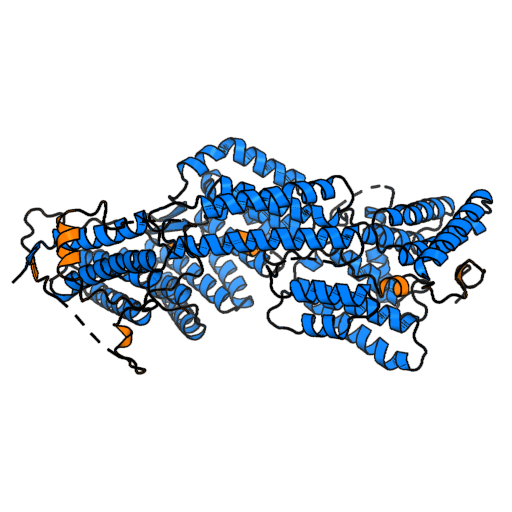? 13.833 89.332 36.757 1.00 79.97 -4 PHE B O 1
ATOM 4949 N N . GLN B 2 16 ? 15.774 89.256 35.621 1.00 83.18 -3 GLN B N 1
ATOM 4950 C CA . GLN B 2 16 ? 15.559 90.523 34.931 1.00 85.91 -3 GLN B CA 1
ATOM 4951 C C . GLN B 2 16 ? 14.288 90.496 34.085 1.00 88.68 -3 GLN B C 1
ATOM 4952 O O . GLN B 2 16 ? 13.623 91.519 33.921 1.00 88.59 -3 GLN B O 1
ATOM 4958 N N . SER B 2 17 ? 13.954 89.322 33.558 1.00 91.59 -2 SER B N 1
ATOM 4959 C CA . SER B 2 17 ? 12.813 89.174 32.660 1.00 95.01 -2 SER B CA 1
ATOM 4960 C C . SER B 2 17 ? 11.493 89.566 33.320 1.00 97.99 -2 SER B C 1
ATOM 4961 O O . SER B 2 17 ? 10.816 90.486 32.860 1.00 99.06 -2 SER B O 1
ATOM 4964 N N . ASN B 2 18 ? 11.129 88.873 34.393 1.00 99.46 -1 ASN B N 1
ATOM 4965 C CA . ASN B 2 18 ? 9.871 89.148 35.079 1.00 100.32 -1 ASN B CA 1
ATOM 4966 C C . ASN B 2 18 ? 9.865 90.520 35.747 1.00 99.31 -1 ASN B C 1
ATOM 4967 O O . ASN B 2 18 ? 8.805 91.055 36.071 1.00 99.31 -1 ASN B O 1
ATOM 4972 N N . ALA B 2 19 ? 11.051 91.082 35.954 1.00 97.75 0 ALA B N 1
ATOM 4973 C CA . ALA B 2 19 ? 11.176 92.392 36.581 1.00 95.18 0 ALA B CA 1
ATOM 4974 C C . ALA B 2 19 ? 10.820 93.501 35.597 1.00 89.82 0 ALA B C 1
ATOM 4975 O O . ALA B 2 19 ? 9.971 94.346 35.880 1.00 90.31 0 ALA B O 1
ATOM 4977 N N . MET B 2 20 ? 11.472 93.492 34.438 1.00 82.66 1 MET B N 1
ATOM 4978 C CA . MET B 2 20 ? 11.240 94.509 33.419 1.00 74.50 1 MET B CA 1
ATOM 4979 C C . MET B 2 20 ? 9.944 94.244 32.663 1.00 67.47 1 MET B C 1
ATOM 4980 O O . MET B 2 20 ? 9.471 93.109 32.598 1.00 67.72 1 MET B O 1
ATOM 4985 N N . SER B 2 21 ? 9.378 95.301 32.091 1.00 61.15 2 SER B N 1
ATOM 4986 C CA . SER B 2 21 ? 8.131 95.203 31.344 1.00 57.60 2 SER B CA 1
ATOM 4987 C C . SER B 2 21 ? 8.388 94.939 29.862 1.00 51.27 2 SER B C 1
ATOM 4988 O O . SER B 2 21 ? 9.414 95.341 29.315 1.00 51.90 2 SER B O 1
ATOM 4991 N N . TYR B 2 22 ? 7.443 94.259 29.223 1.00 45.15 3 TYR B N 1
ATOM 4992 C CA . TYR B 2 22 ? 7.541 93.939 27.805 1.00 40.23 3 TYR B CA 1
ATOM 4993 C C . TYR B 2 22 ? 6.146 93.640 27.253 1.00 36.47 3 TYR B C 1
ATOM 4994 O O . TYR B 2 22 ? 5.215 93.415 28.025 1.00 35.89 3 TYR B O 1
ATOM 5003 N N . PRO B 2 23 ? 5.994 93.645 25.917 1.00 36.29 4 PRO B N 1
ATOM 5004 C CA . PRO B 2 23 ? 4.672 93.417 25.316 1.00 36.46 4 PRO B CA 1
ATOM 5005 C C . PRO B 2 23 ? 4.050 92.077 25.704 1.00 37.02 4 PRO B C 1
ATOM 5006 O O . PRO B 2 23 ? 4.719 91.046 25.646 1.00 37.36 4 PRO B O 1
ATOM 5010 N N . GLY B 2 24 ? 2.781 92.105 26.099 1.00 36.62 5 GLY B N 1
ATOM 5011 C CA . GLY B 2 24 ? 2.046 90.894 26.416 1.00 38.12 5 GLY B CA 1
ATOM 5012 C C . GLY B 2 24 ? 2.173 90.456 27.863 1.00 43.74 5 GLY B C 1
ATOM 5013 O O . GLY B 2 24 ? 1.480 89.534 28.293 1.00 45.01 5 GLY B O 1
ATOM 5014 N N . LYS B 2 25 ? 3.050 91.115 28.615 1.00 46.50 6 LYS B N 1
ATOM 5015 C CA . LYS B 2 25 ? 3.311 90.734 30.002 1.00 49.68 6 LYS B CA 1
ATOM 5016 C C . LYS B 2 25 ? 2.050 90.800 30.861 1.00 56.46 6 LYS B C 1
ATOM 5017 O O . LYS B 2 25 ? 1.914 90.052 31.829 1.00 54.95 6 LYS B O 1
ATOM 5023 N N . ASP B 2 26 ? 1.135 91.698 30.505 1.00 65.66 7 ASP B N 1
ATOM 5024 C CA . ASP B 2 26 ? -0.130 91.834 31.224 1.00 75.79 7 ASP B CA 1
ATOM 5025 C C . ASP B 2 26 ? -1.227 90.984 30.584 1.00 70.94 7 ASP B C 1
ATOM 5026 O O . ASP B 2 26 ? -2.309 90.827 31.150 1.00 71.65 7 ASP B O 1
ATOM 5031 N N . LYS B 2 27 ? -0.944 90.444 29.402 1.00 64.30 8 LYS B N 1
ATOM 5032 C CA . LYS B 2 27 ? -1.894 89.585 28.706 1.00 59.08 8 LYS B CA 1
ATOM 5033 C C . LYS B 2 27 ? -1.800 88.159 29.225 1.00 58.02 8 LYS B C 1
ATOM 5034 O O . LYS B 2 27 ? -0.893 87.823 29.987 1.00 58.51 8 LYS B O 1
ATOM 5040 N N . ASN B 2 28 ? -2.742 87.322 28.804 1.00 57.59 9 ASN B N 1
ATOM 5041 C CA . ASN B 2 28 ? -2.759 85.924 29.206 1.00 58.97 9 ASN B CA 1
ATOM 5042 C C . ASN B 2 28 ? -1.892 85.084 28.266 1.00 51.55 9 ASN B C 1
ATOM 5043 O O . ASN B 2 28 ? -2.399 84.280 27.483 1.00 50.72 9 ASN B O 1
ATOM 5048 N N . ILE B 2 29 ? -0.580 85.292 28.348 1.00 46.41 10 ILE B N 1
ATOM 5049 C CA . ILE B 2 29 ? 0.381 84.594 27.497 1.00 44.71 10 ILE B CA 1
ATOM 5050 C C . ILE B 2 29 ? 1.493 83.987 28.357 1.00 40.20 10 ILE B C 1
ATOM 5051 O O . ILE B 2 29 ? 1.964 84.627 29.297 1.00 40.06 10 ILE B O 1
ATOM 5056 N N . PRO B 2 30 ? 1.915 82.747 28.043 1.00 37.74 11 PRO B N 1
ATOM 5057 C CA . PRO B 2 30 ? 2.987 82.123 28.832 1.00 35.38 11 PRO B CA 1
ATOM 5058 C C . PRO B 2 30 ? 4.271 82.948 28.866 1.00 34.43 11 PRO B C 1
ATOM 5059 O O . PRO B 2 30 ? 4.796 83.320 27.816 1.00 33.94 11 PRO B O 1
ATOM 5063 N N . GLY B 2 31 ? 4.759 83.227 30.072 1.00 34.56 12 GLY B N 1
ATOM 5064 C CA . GLY B 2 31 ? 5.984 83.985 30.257 1.00 33.72 12 GLY B CA 1
ATOM 5065 C C . GLY B 2 31 ? 7.166 83.095 30.586 1.00 34.67 12 GLY B C 1
ATOM 5066 O O . GLY B 2 31 ? 8.297 83.571 30.704 1.00 33.11 12 GLY B O 1
ATOM 5067 N N . ARG B 2 32 ? 6.902 81.799 30.740 1.00 36.94 13 ARG B N 1
ATOM 5068 C CA . ARG B 2 32 ? 7.953 80.826 31.022 1.00 38.70 13 ARG B CA 1
ATOM 5069 C C . ARG B 2 32 ? 7.735 79.564 30.191 1.00 35.01 13 ARG B C 1
ATOM 5070 O O . ARG B 2 32 ? 6.602 79.200 29.877 1.00 34.40 13 ARG B O 1
ATOM 5078 N N . ILE B 2 33 ? 8.836 78.907 29.840 1.00 30.78 14 ILE B N 1
ATOM 5079 C CA . ILE B 2 33 ? 8.846 77.935 28.752 1.00 30.56 14 ILE B CA 1
ATOM 5080 C C . ILE B 2 33 ? 7.925 76.729 28.962 1.00 29.88 14 ILE B C 1
ATOM 5081 O O . ILE B 2 33 ? 7.358 76.216 27.997 1.00 28.45 14 ILE B O 1
ATOM 5086 N N . ILE B 2 34 ? 7.769 76.272 30.200 1.00 30.20 15 ILE B N 1
ATOM 5087 C CA . ILE B 2 34 ? 6.954 75.087 30.443 1.00 30.89 15 ILE B CA 1
ATOM 5088 C C . ILE B 2 34 ? 5.484 75.380 30.154 1.00 30.58 15 ILE B C 1
ATOM 5089 O O . ILE B 2 34 ? 4.753 74.516 29.669 1.00 29.38 15 ILE B O 1
ATOM 5094 N N . GLU B 2 35 ? 5.056 76.603 30.444 1.00 31.09 16 GLU B N 1
ATOM 5095 C CA . GLU B 2 35 ? 3.678 77.002 30.189 1.00 33.18 16 GLU B CA 1
ATOM 5096 C C . GLU B 2 35 ? 3.411 77.121 28.692 1.00 33.40 16 GLU B C 1
ATOM 5097 O O . GLU B 2 35 ? 2.276 76.972 28.239 1.00 35.20 16 GLU B O 1
ATOM 5103 N N . ALA B 2 36 ? 4.465 77.387 27.927 1.00 32.43 17 ALA B N 1
ATOM 5104 C CA . ALA B 2 36 ? 4.350 77.505 26.479 1.00 32.64 17 ALA B CA 1
ATOM 5105 C C . ALA B 2 36 ? 4.137 76.141 25.824 1.00 34.47 17 ALA B C 1
ATOM 5106 O O . ALA B 2 36 ? 3.706 76.062 24.674 1.00 37.36 17 ALA B O 1
ATOM 5108 N N . LEU B 2 37 ? 4.432 75.074 26.562 1.00 32.11 18 LEU B N 1
ATOM 5109 C CA . LEU B 2 37 ? 4.338 73.717 26.028 1.00 32.41 18 LEU B CA 1
ATOM 5110 C C . LEU B 2 37 ? 3.015 73.034 26.375 1.00 33.72 18 LEU B C 1
ATOM 5111 O O . LEU B 2 37 ? 2.783 71.890 25.975 1.00 36.02 18 LEU B O 1
ATOM 5116 N N . GLU B 2 38 ? 2.152 73.727 27.114 1.00 33.40 19 GLU B N 1
ATOM 5117 C CA . GLU B 2 38 ? 0.894 73.132 27.558 1.00 35.72 19 GLU B CA 1
ATOM 5118 C C . GLU B 2 38 ? 0.012 72.740 26.380 1.00 36.19 19 GLU B C 1
ATOM 5119 O O . GLU B 2 38 ? -0.649 71.701 26.415 1.00 34.43 19 GLU B O 1
ATOM 5125 N N . ASP B 2 39 ? 0.005 73.575 25.344 1.00 36.17 20 ASP B N 1
ATOM 5126 C CA . ASP B 2 39 ? -0.793 73.311 24.151 1.00 35.64 20 ASP B CA 1
ATOM 5127 C C . ASP B 2 39 ? 0.099 72.997 22.955 1.00 34.51 20 ASP B C 1
ATOM 5128 O O . ASP B 2 39 ? -0.223 73.344 21.818 1.00 36.75 20 ASP B O 1
ATOM 5133 N N . LEU B 2 40 ? 1.220 72.334 23.223 1.00 33.62 21 LEU B N 1
ATOM 5134 C CA . LEU B 2 40 ? 2.153 71.930 22.178 1.00 35.24 21 LEU B CA 1
ATOM 5135 C C . LEU B 2 40 ? 2.658 70.503 22.406 1.00 33.95 21 LEU B C 1
ATOM 5136 O O . LEU B 2 40 ? 3.611 70.295 23.158 1.00 33.60 21 LEU B O 1
ATOM 5141 N N . PRO B 2 41 ? 2.014 69.514 21.765 1.00 32.09 22 PRO B N 1
ATOM 5142 C CA . PRO B 2 41 ? 2.496 68.128 21.831 1.00 32.86 22 PRO B CA 1
ATOM 5143 C C . PRO B 2 41 ? 3.946 68.000 21.373 1.00 29.54 22 PRO B C 1
ATOM 5144 O O . PRO B 2 41 ? 4.347 68.669 20.421 1.00 25.57 22 PRO B O 1
ATOM 5148 N N . LEU B 2 42 ? 4.721 67.157 22.046 1.00 28.42 23 LEU B N 1
ATOM 5149 C CA . LEU B 2 42 ? 6.110 66.934 21.659 1.00 29.12 23 LEU B CA 1
ATOM 5150 C C . LEU B 2 42 ? 6.141 66.069 20.401 1.00 29.84 23 LEU B C 1
ATOM 5151 O O . LEU B 2 42 ? 6.599 64.927 20.422 1.00 28.49 23 LEU B O 1
ATOM 5156 N N . SER B 2 43 ? 5.655 66.644 19.304 1.00 29.21 24 SER B N 1
ATOM 5157 C CA . SER B 2 43 ? 5.405 65.911 18.066 1.00 31.24 24 SER B CA 1
ATOM 5158 C C . SER B 2 43 ? 6.667 65.460 17.333 1.00 30.47 24 SER B C 1
ATOM 5159 O O . SER B 2 43 ? 6.582 64.696 16.371 1.00 31.35 24 SER B O 1
ATOM 5162 N N . TYR B 2 44 ? 7.832 65.924 17.772 1.00 28.03 25 TYR B N 1
ATOM 5163 C CA . TYR B 2 44 ? 9.080 65.490 17.151 1.00 26.86 25 TYR B CA 1
ATOM 5164 C C . TYR B 2 44 ? 9.419 64.061 17.572 1.00 29.72 25 TYR B C 1
ATOM 5165 O O . TYR B 2 44 ? 10.349 63.451 17.039 1.00 30.89 25 TYR B O 1
ATOM 5174 N N . LEU B 2 45 ? 8.667 63.536 18.537 1.00 29.20 26 LEU B N 1
ATOM 5175 C CA . LEU B 2 45 ? 8.756 62.127 18.902 1.00 31.06 26 LEU B CA 1
ATOM 5176 C C . LEU B 2 45 ? 7.909 61.309 17.934 1.00 28.93 26 LEU B C 1
ATOM 5177 O O . LEU B 2 45 ? 6.753 60.998 18.213 1.00 31.28 26 LEU B O 1
ATOM 5182 N N . VAL B 2 46 ? 8.489 60.974 16.788 1.00 28.23 27 VAL B N 1
ATOM 5183 C CA . VAL B 2 46 ? 7.766 60.255 15.743 1.00 28.25 27 VAL B CA 1
ATOM 5184 C C . VAL B 2 46 ? 7.688 58.771 16.090 1.00 27.05 27 VAL B C 1
ATOM 5185 O O . VAL B 2 46 ? 8.717 58.095 16.137 1.00 27.35 27 VAL B O 1
ATOM 5189 N N . PRO B 2 47 ? 6.471 58.252 16.338 1.00 29.32 28 PRO B N 1
ATOM 5190 C CA . PRO B 2 47 ? 6.369 56.835 16.712 1.00 31.51 28 PRO B CA 1
ATOM 5191 C C . PRO B 2 47 ? 6.767 55.904 15.569 1.00 32.14 28 PRO B C 1
ATOM 5192 O O . PRO B 2 47 ? 6.505 56.224 14.407 1.00 27.34 28 PRO B O 1
ATOM 5196 N N . LYS B 2 48 ? 7.387 54.774 15.909 1.00 33.88 29 LYS B N 1
ATOM 5197 C CA . LYS B 2 48 ? 7.909 53.829 14.922 1.00 34.38 29 LYS B CA 1
ATOM 5198 C C . LYS B 2 48 ? 7.277 52.445 15.062 1.00 34.80 29 LYS B C 1
ATOM 5199 O O . LYS B 2 48 ? 7.738 51.482 14.447 1.00 33.19 29 LYS B O 1
ATOM 5205 N N . ASP B 2 49 ? 6.228 52.342 15.871 1.00 36.03 30 ASP B N 1
ATOM 5206 C CA . ASP B 2 49 ? 5.606 51.052 16.143 1.00 36.54 30 ASP B CA 1
ATOM 5207 C C . ASP B 2 49 ? 5.078 50.406 14.865 1.00 33.40 30 ASP B C 1
ATOM 5208 O O . ASP B 2 49 ? 4.462 51.071 14.032 1.00 31.50 30 ASP B O 1
ATOM 5213 N N . GLY B 2 50 ? 5.337 49.109 14.716 1.00 29.04 31 GLY B N 1
ATOM 5214 C CA . GLY B 2 50 ? 4.824 48.342 13.593 1.00 28.47 31 GLY B CA 1
ATOM 5215 C C . GLY B 2 50 ? 5.804 48.183 12.445 1.00 27.41 31 GLY B C 1
ATOM 5216 O O . GLY B 2 50 ? 5.634 47.309 11.596 1.00 27.31 31 GLY B O 1
ATOM 5217 N N . LEU B 2 51 ? 6.836 49.019 12.415 1.00 27.52 32 LEU B N 1
ATOM 5218 C CA . LEU B 2 51 ? 7.782 49.005 11.306 1.00 29.39 32 LEU B CA 1
ATOM 5219 C C . LEU B 2 51 ? 8.701 47.787 11.365 1.00 28.19 32 LEU B C 1
ATOM 5220 O O . LEU B 2 51 ? 8.990 47.172 10.338 1.00 28.24 32 LEU B O 1
ATOM 5225 N N . ALA B 2 52 ? 9.154 47.437 12.563 1.00 26.72 33 ALA B N 1
ATOM 5226 C CA . ALA B 2 52 ? 9.970 46.245 12.738 1.00 25.86 33 ALA B CA 1
ATOM 5227 C C . ALA B 2 52 ? 9.149 45.000 12.421 1.00 25.52 33 ALA B C 1
ATOM 5228 O O . ALA B 2 52 ? 9.648 44.054 11.816 1.00 26.11 33 ALA B O 1
ATOM 5230 N N . ALA B 2 53 ? 7.884 45.012 12.833 1.00 27.09 34 ALA B N 1
ATOM 5231 C CA . ALA B 2 53 ? 6.990 43.882 12.607 1.00 25.20 34 ALA B CA 1
ATOM 5232 C C . ALA B 2 53 ? 6.697 43.715 11.121 1.00 28.27 34 ALA B C 1
ATOM 5233 O O . ALA B 2 53 ? 6.437 42.610 10.648 1.00 26.56 34 ALA B O 1
ATOM 5235 N N . LEU B 2 54 ? 6.741 44.826 10.393 1.00 31.53 35 LEU B N 1
ATOM 5236 C CA . LEU B 2 54 ? 6.514 44.822 8.954 1.00 33.19 35 LEU B CA 1
ATOM 5237 C C . LEU B 2 54 ? 7.619 44.042 8.249 1.00 31.28 35 LEU B C 1
ATOM 5238 O O . LEU B 2 54 ? 7.371 43.341 7.269 1.00 28.44 35 LEU B O 1
ATOM 5243 N N . VAL B 2 55 ? 8.840 44.175 8.757 1.00 30.06 36 VAL B N 1
ATOM 5244 C CA . VAL B 2 55 ? 9.979 43.432 8.235 1.00 33.22 36 VAL B CA 1
ATOM 5245 C C . VAL B 2 55 ? 9.849 41.957 8.593 1.00 31.89 36 VAL B C 1
ATOM 5246 O O . VAL B 2 55 ? 10.266 41.082 7.832 1.00 35.78 36 VAL B O 1
ATOM 5250 N N . ASN B 2 56 ? 9.250 41.690 9.749 1.00 30.50 37 ASN B N 1
ATOM 5251 C CA . ASN B 2 56 ? 9.187 40.339 10.295 1.00 33.41 37 ASN B CA 1
ATOM 5252 C C . ASN B 2 56 ? 8.011 39.521 9.768 1.00 37.79 37 ASN B C 1
ATOM 5253 O O . ASN B 2 56 ? 7.929 38.317 10.028 1.00 35.46 37 ASN B O 1
ATOM 5258 N N . ALA B 2 57 ? 7.101 40.167 9.041 1.00 44.41 38 ALA B N 1
ATOM 5259 C CA . ALA B 2 57 ? 5.884 39.503 8.576 1.00 50.77 38 ALA B CA 1
ATOM 5260 C C . ALA B 2 57 ? 5.381 40.096 7.257 1.00 55.43 38 ALA B C 1
ATOM 5261 O O . ALA B 2 57 ? 5.607 41.272 6.981 1.00 54.14 38 ALA B O 1
ATOM 5263 N N . PRO B 2 58 ? 4.686 39.286 6.437 1.00 60.29 39 PRO B N 1
ATOM 5264 C CA . PRO B 2 58 ? 4.339 37.882 6.687 1.00 58.40 39 PRO B CA 1
ATOM 5265 C C . PRO B 2 58 ? 5.537 36.961 6.514 1.00 48.77 39 PRO B C 1
ATOM 5266 O O . PRO B 2 58 ? 6.309 37.137 5.572 1.00 46.73 39 PRO B O 1
ATOM 5270 N N . MET B 2 59 ? 5.689 36.001 7.420 1.00 42.79 40 MET B N 1
ATOM 5271 C CA . MET B 2 59 ? 6.824 35.088 7.389 1.00 38.01 40 MET B CA 1
ATOM 5272 C C . MET B 2 59 ? 6.367 33.645 7.552 1.00 33.71 40 MET B C 1
ATOM 5273 O O . MET B 2 59 ? 5.496 33.347 8.368 1.00 33.49 40 MET B O 1
ATOM 5278 N N . ARG B 2 60 ? 6.961 32.755 6.766 1.00 31.01 41 ARG B N 1
ATOM 5279 C CA . ARG B 2 60 ? 6.670 31.336 6.874 1.00 31.75 41 ARG B CA 1
ATOM 5280 C C . ARG B 2 60 ? 7.953 30.517 6.886 1.00 32.34 41 ARG B C 1
ATOM 5281 O O . ARG B 2 60 ? 8.842 30.708 6.055 1.00 32.66 41 ARG B O 1
ATOM 5289 N N . VAL B 2 61 ? 8.035 29.615 7.855 1.00 30.62 42 VAL B N 1
ATOM 5290 C CA . VAL B 2 61 ? 9.108 28.639 7.927 1.00 31.55 42 VAL B CA 1
ATOM 5291 C C . VAL B 2 61 ? 8.472 27.258 7.814 1.00 32.39 42 VAL B C 1
ATOM 5292 O O . VAL B 2 61 ? 7.543 26.936 8.553 1.00 33.70 42 VAL B O 1
ATOM 5296 N N . SER B 2 62 ? 8.958 26.458 6.870 1.00 31.75 43 SER B N 1
ATOM 5297 C CA . SER B 2 62 ? 8.355 25.159 6.586 1.00 30.26 43 SER B CA 1
ATOM 5298 C C . SER B 2 62 ? 9.396 24.080 6.308 1.00 30.92 43 SER B C 1
ATOM 5299 O O . SER B 2 62 ? 10.579 24.371 6.118 1.00 29.90 43 SER B O 1
ATOM 5302 N N . LEU B 2 63 ? 8.928 22.835 6.293 1.00 35.19 44 LEU B N 1
ATOM 5303 C CA . LEU B 2 63 ? 9.769 21.665 6.064 1.00 41.89 44 LEU B CA 1
ATOM 5304 C C . LEU B 2 63 ? 9.378 20.998 4.744 1.00 43.28 44 LEU B C 1
ATOM 5305 O O . LEU B 2 63 ? 8.435 20.210 4.702 1.00 45.30 44 LEU B O 1
ATOM 5310 N N . PRO B 2 64 ? 10.089 21.325 3.652 1.00 42.58 45 PRO B N 1
ATOM 5311 C CA . PRO B 2 64 ? 9.740 20.710 2.366 1.00 43.71 45 PRO B CA 1
ATOM 5312 C C . PRO B 2 64 ? 9.946 19.199 2.378 1.00 45.44 45 PRO B C 1
ATOM 5313 O O . PRO B 2 64 ? 10.986 18.732 2.842 1.00 47.54 45 PRO B O 1
ATOM 5317 N N . PHE B 2 65 ? 8.962 18.455 1.882 1.00 46.74 46 PHE B N 1
ATOM 5318 C CA . PHE B 2 65 ? 9.050 16.999 1.808 1.00 47.68 46 PHE B CA 1
ATOM 5319 C C . PHE B 2 65 ? 8.885 16.549 0.361 1.00 49.44 46 PHE B C 1
ATOM 5320 O O . PHE B 2 65 ? 7.767 16.391 -0.129 1.00 45.73 46 PHE B O 1
ATOM 5328 N N . ASP B 2 66 ? 10.014 16.351 -0.315 1.00 56.99 47 ASP B N 1
ATOM 5329 C CA . ASP B 2 66 ? 10.024 15.973 -1.723 1.00 68.01 47 ASP B CA 1
ATOM 5330 C C . ASP B 2 66 ? 10.378 14.500 -1.890 1.00 72.70 47 ASP B C 1
ATOM 5331 O O . ASP B 2 66 ? 11.553 14.136 -1.945 1.00 76.57 47 ASP B O 1
ATOM 5336 N N . LYS B 2 67 ? 9.352 13.658 -1.966 1.00 72.86 48 LYS B N 1
ATOM 5337 C CA . LYS B 2 67 ? 9.538 12.225 -2.164 1.00 75.25 48 LYS B CA 1
ATOM 5338 C C . LYS B 2 67 ? 8.459 11.677 -3.089 1.00 77.31 48 LYS B C 1
ATOM 5339 O O . LYS B 2 67 ? 7.279 11.664 -2.746 1.00 83.22 48 LYS B O 1
ATOM 5345 N N . THR B 2 68 ? 8.874 11.224 -4.266 1.00 71.49 49 THR B N 1
ATOM 5346 C CA . THR B 2 68 ? 7.936 10.732 -5.267 1.00 64.14 49 THR B CA 1
ATOM 5347 C C . THR B 2 68 ? 7.341 9.389 -4.848 1.00 59.12 49 THR B C 1
ATOM 5348 O O . THR B 2 68 ? 8.047 8.526 -4.329 1.00 59.86 49 THR B O 1
ATOM 5352 N N . ILE B 2 69 ? 6.041 9.226 -5.077 1.00 52.64 50 ILE B N 1
ATOM 5353 C CA . ILE B 2 69 ? 5.345 7.983 -4.759 1.00 46.14 50 ILE B CA 1
ATOM 5354 C C . ILE B 2 69 ? 4.520 7.509 -5.949 1.00 42.27 50 ILE B C 1
ATOM 5355 O O . ILE B 2 69 ? 4.309 8.260 -6.901 1.00 39.62 50 ILE B O 1
ATOM 5360 N N . PHE B 2 70 ? 4.056 6.263 -5.881 1.00 43.16 51 PHE B N 1
ATOM 5361 C CA . PHE B 2 70 ? 3.238 5.674 -6.937 1.00 43.73 51 PHE B CA 1
ATOM 5362 C C . PHE B 2 70 ? 3.941 5.749 -8.289 1.00 47.69 51 PHE B C 1
ATOM 5363 O O . PHE B 2 70 ? 3.365 6.216 -9.270 1.00 47.95 51 PHE B O 1
ATOM 5371 N N . THR B 2 71 ? 5.188 5.289 -8.326 1.00 52.77 52 THR B N 1
ATOM 5372 C CA . THR B 2 71 ? 5.996 5.333 -9.540 1.00 58.49 52 THR B CA 1
ATOM 5373 C C . THR B 2 71 ? 6.083 3.960 -10.209 1.00 54.86 52 THR B C 1
ATOM 5374 O O . THR B 2 71 ? 6.403 3.862 -11.394 1.00 55.36 52 THR B O 1
ATOM 5378 N N . SER B 2 72 ? 5.798 2.904 -9.452 1.00 50.16 53 SER B N 1
ATOM 5379 C CA . SER B 2 72 ? 5.873 1.545 -9.981 1.00 47.03 53 SER B CA 1
ATOM 5380 C C . SER B 2 72 ? 4.795 1.307 -11.034 1.00 42.96 53 SER B C 1
ATOM 5381 O O . SER B 2 72 ? 3.608 1.229 -10.718 1.00 41.36 53 SER B O 1
ATOM 5384 N N . ALA B 2 73 ? 5.221 1.187 -12.287 1.00 41.46 54 ALA B N 1
ATOM 5385 C CA . ALA B 2 73 ? 4.298 1.020 -13.402 1.00 44.10 54 ALA B CA 1
ATOM 5386 C C . ALA B 2 73 ? 3.462 -0.249 -13.264 1.00 47.16 54 ALA B C 1
ATOM 5387 O O . ALA B 2 73 ? 2.360 -0.331 -13.805 1.00 47.62 54 ALA B O 1
ATOM 5389 N N . ASP B 2 74 ? 3.984 -1.231 -12.532 1.00 48.25 55 ASP B N 1
ATOM 5390 C CA . ASP B 2 74 ? 3.303 -2.512 -12.371 1.00 46.98 55 ASP B CA 1
ATOM 5391 C C . ASP B 2 74 ? 2.225 -2.469 -11.287 1.00 43.15 55 ASP B C 1
ATOM 5392 O O . ASP B 2 74 ? 1.461 -3.423 -11.127 1.00 41.34 55 ASP B O 1
ATOM 5397 N N . ASP B 2 75 ? 2.166 -1.363 -10.549 1.00 38.53 56 ASP B N 1
ATOM 5398 C CA . ASP B 2 75 ? 1.180 -1.189 -9.483 1.00 36.64 56 ASP B CA 1
ATOM 5399 C C . ASP B 2 75 ? -0.240 -1.449 -9.988 1.00 35.91 56 ASP B C 1
ATOM 5400 O O . ASP B 2 75 ? -0.697 -0.820 -10.945 1.00 35.72 56 ASP B O 1
ATOM 5405 N N . GLY B 2 76 ? -0.930 -2.375 -9.328 1.00 36.25 57 GLY B N 1
ATOM 5406 C CA . GLY B 2 76 ? -2.247 -2.809 -9.759 1.00 35.35 57 GLY B CA 1
ATOM 5407 C C . GLY B 2 76 ? -3.382 -2.266 -8.913 1.00 34.40 57 GLY B C 1
ATOM 5408 O O . GLY B 2 76 ? -4.551 -2.544 -9.180 1.00 36.62 57 GLY B O 1
ATOM 5409 N N . ARG B 2 77 ? -3.044 -1.486 -7.894 1.00 30.74 58 ARG B N 1
ATOM 5410 C CA . ARG B 2 77 ? -4.051 -0.944 -6.994 1.00 29.70 58 ARG B CA 1
ATOM 5411 C C . ARG B 2 77 ? -4.936 0.075 -7.702 1.00 30.70 58 ARG B C 1
ATOM 5412 O O . ARG B 2 77 ? -4.455 0.896 -8.486 1.00 29.31 58 ARG B O 1
ATOM 5420 N N . ASP B 2 78 ? -6.234 0.005 -7.423 1.00 31.16 59 ASP B N 1
ATOM 5421 C CA . ASP B 2 78 ? -7.195 0.964 -7.953 1.00 32.72 59 ASP B CA 1
ATOM 5422 C C . ASP B 2 78 ? -8.154 1.379 -6.844 1.00 34.39 59 ASP B C 1
ATOM 5423 O O . ASP B 2 78 ? -8.097 0.844 -5.738 1.00 35.75 59 ASP B O 1
ATOM 5428 N N . VAL B 2 79 ? -9.035 2.325 -7.147 1.00 35.67 60 VAL B N 1
ATOM 5429 C CA . VAL B 2 79 ? -9.830 2.986 -6.121 1.00 36.71 60 VAL B CA 1
ATOM 5430 C C . VAL B 2 79 ? -11.288 3.159 -6.526 1.00 37.11 60 VAL B C 1
ATOM 5431 O O . VAL B 2 79 ? -11.585 3.695 -7.589 1.00 35.41 60 VAL B O 1
ATOM 5435 N N . ASN B 2 80 ? -12.192 2.710 -5.664 1.00 38.91 61 ASN B N 1
ATOM 5436 C CA . ASN B 2 80 ? -13.609 3.017 -5.798 1.00 43.39 61 ASN B CA 1
ATOM 5437 C C . ASN B 2 80 ? -13.844 4.487 -5.456 1.00 42.02 61 ASN B C 1
ATOM 5438 O O . ASN B 2 80 ? -13.624 4.896 -4.317 1.00 42.50 61 ASN B O 1
ATOM 5443 N N . ILE B 2 81 ? -14.296 5.274 -6.432 1.00 41.87 62 ILE B N 1
ATOM 5444 C CA . ILE B 2 81 ? -14.381 6.725 -6.262 1.00 45.92 62 ILE B CA 1
ATOM 5445 C C . ILE B 2 81 ? -15.792 7.264 -6.030 1.00 56.88 62 ILE B C 1
ATOM 5446 O O . ILE B 2 81 ? -15.962 8.458 -5.788 1.00 55.86 62 ILE B O 1
ATOM 5451 N N . ASN B 2 82 ? -16.805 6.408 -6.105 1.00 71.95 63 ASN B N 1
ATOM 5452 C CA . ASN B 2 82 ? -18.178 6.879 -5.939 1.00 88.50 63 ASN B CA 1
ATOM 5453 C C . ASN B 2 82 ? -18.506 7.175 -4.474 1.00 93.63 63 ASN B C 1
ATOM 5454 O O . ASN B 2 82 ? -19.413 6.579 -3.895 1.00 98.78 63 ASN B O 1
ATOM 5459 N N . VAL B 2 83 ? -17.757 8.109 -3.890 1.00 90.98 64 VAL B N 1
ATOM 5460 C CA . VAL B 2 83 ? -17.988 8.568 -2.523 1.00 85.89 64 VAL B CA 1
ATOM 5461 C C . VAL B 2 83 ? -17.027 9.710 -2.198 1.00 84.65 64 VAL B C 1
ATOM 5462 O O . VAL B 2 83 ? -17.448 10.797 -1.802 1.00 83.79 64 VAL B O 1
ATOM 5466 N N . SER B 2 92 ? -24.977 19.649 9.440 1.00 66.15 73 SER B N 1
ATOM 5467 C CA . SER B 2 92 ? -25.676 19.982 10.676 1.00 66.31 73 SER B CA 1
ATOM 5468 C C . SER B 2 92 ? -25.646 21.486 10.925 1.00 64.20 73 SER B C 1
ATOM 5469 O O . SER B 2 92 ? -24.889 22.216 10.285 1.00 62.68 73 SER B O 1
ATOM 5472 N N . SER B 2 93 ? -26.474 21.942 11.858 1.00 64.79 74 SER B N 1
ATOM 5473 C CA . SER B 2 93 ? -26.546 23.359 12.193 1.00 67.77 74 SER B CA 1
ATOM 5474 C C . SER B 2 93 ? -26.428 23.565 13.699 1.00 76.93 74 SER B C 1
ATOM 5475 O O . SER B 2 93 ? -26.518 24.690 14.190 1.00 75.48 74 SER B O 1
ATOM 5478 N N . ILE B 2 94 ? -26.226 22.471 14.426 1.00 87.93 75 ILE B N 1
ATOM 5479 C CA . ILE B 2 94 ? -26.094 22.526 15.879 1.00 99.59 75 ILE B CA 1
ATOM 5480 C C . ILE B 2 94 ? -24.655 22.215 16.274 1.00 111.04 75 ILE B C 1
ATOM 5481 O O . ILE B 2 94 ? -23.965 21.468 15.579 1.00 111.95 75 ILE B O 1
ATOM 5486 N N . LYS B 2 95 ? -24.206 22.802 17.380 1.00 120.67 76 LYS B N 1
ATOM 5487 C CA . LYS B 2 95 ? -22.869 22.537 17.898 1.00 128.83 76 LYS B CA 1
ATOM 5488 C C . LYS B 2 95 ? -22.680 21.044 18.122 1.00 129.78 76 LYS B C 1
ATOM 5489 O O . LYS B 2 95 ? -23.407 20.423 18.898 1.00 131.66 76 LYS B O 1
ATOM 5495 N N . ASN B 2 96 ? -21.696 20.479 17.433 1.00 127.16 77 ASN B N 1
ATOM 5496 C CA . ASN B 2 96 ? -21.490 19.039 17.416 1.00 123.53 77 ASN B CA 1
ATOM 5497 C C . ASN B 2 96 ? -20.007 18.709 17.327 1.00 120.59 77 ASN B C 1
ATOM 5498 O O . ASN B 2 96 ? -19.204 19.548 16.924 1.00 120.96 77 ASN B O 1
ATOM 5503 N N . GLU B 2 97 ? -19.646 17.489 17.710 1.00 116.86 78 GLU B N 1
ATOM 5504 C CA . GLU B 2 97 ? -18.266 17.034 17.590 1.00 112.68 78 GLU B CA 1
ATOM 5505 C C . GLU B 2 97 ? -18.021 16.487 16.187 1.00 104.99 78 GLU B C 1
ATOM 5506 O O . GLU B 2 97 ? -16.878 16.360 15.749 1.00 104.11 78 GLU B O 1
ATOM 5512 N N . ALA B 2 98 ? -19.106 16.165 15.488 1.00 98.37 79 ALA B N 1
ATOM 5513 C CA . ALA B 2 98 ? -19.024 15.654 14.125 1.00 92.30 79 ALA B CA 1
ATOM 5514 C C . ALA B 2 98 ? -18.552 16.733 13.155 1.00 86.47 79 ALA B C 1
ATOM 5515 O O . ALA B 2 98 ? -18.101 16.430 12.051 1.00 82.55 79 ALA B O 1
ATOM 5517 N N . GLU B 2 99 ? -18.656 17.993 13.570 1.00 85.41 80 GLU B N 1
ATOM 5518 C CA . GLU B 2 99 ? -18.240 19.104 12.723 1.00 84.08 80 GLU B CA 1
ATOM 5519 C C . GLU B 2 99 ? -16.717 19.234 12.707 1.00 79.13 80 GLU B C 1
ATOM 5520 O O . GLU B 2 99 ? -16.170 20.112 12.037 1.00 80.61 80 GLU B O 1
ATOM 5526 N N . LYS B 2 100 ? -16.036 18.363 13.448 1.00 71.36 81 LYS B N 1
ATOM 5527 C CA . LYS B 2 100 ? -14.583 18.276 13.374 1.00 62.34 81 LYS B CA 1
ATOM 5528 C C . LYS B 2 100 ? -14.158 17.774 12.000 1.00 53.93 81 LYS B C 1
ATOM 5529 O O . LYS B 2 100 ? -13.132 18.196 11.467 1.00 49.97 81 LYS B O 1
ATOM 5535 N N . GLU B 2 101 ? -14.956 16.873 11.433 1.00 50.79 82 GLU B N 1
ATOM 5536 C CA . GLU B 2 101 ? -14.643 16.269 10.142 1.00 51.45 82 GLU B CA 1
ATOM 5537 C C . GLU B 2 101 ? -15.205 17.085 8.983 1.00 47.12 82 GLU B C 1
ATOM 5538 O O . GLU B 2 101 ? -14.658 17.062 7.882 1.00 46.50 82 GLU B O 1
ATOM 5544 N N . ARG B 2 102 ? -16.296 17.803 9.228 1.00 45.42 83 ARG B N 1
ATOM 5545 C CA . ARG B 2 102 ? -16.917 18.613 8.186 1.00 44.77 83 ARG B CA 1
ATOM 5546 C C . ARG B 2 102 ? -16.077 19.855 7.909 1.00 39.46 83 ARG B C 1
ATOM 5547 O O . ARG B 2 102 ? -15.822 20.661 8.805 1.00 38.78 83 ARG B O 1
ATOM 5555 N N . LEU B 2 103 ? -15.652 19.998 6.657 1.00 35.81 84 LEU B N 1
ATOM 5556 C CA . LEU B 2 103 ? -14.680 21.018 6.279 1.00 34.37 84 LEU B CA 1
ATOM 5557 C C . LEU B 2 103 ? -15.263 22.427 6.264 1.00 33.45 84 LEU B C 1
ATOM 5558 O O . LEU B 2 103 ? -16.321 22.671 5.685 1.00 33.93 84 LEU B O 1
ATOM 5563 N N . VAL B 2 104 ? -14.550 23.347 6.909 1.00 33.17 85 VAL B N 1
ATOM 5564 C CA . VAL B 2 104 ? -14.903 24.762 6.915 1.00 32.03 85 VAL B CA 1
ATOM 5565 C C . VAL B 2 104 ? -13.744 25.570 6.348 1.00 31.68 85 VAL B C 1
ATOM 5566 O O . VAL B 2 104 ? -12.684 25.660 6.967 1.00 33.59 85 VAL B O 1
ATOM 5570 N N . PHE B 2 105 ? -13.954 26.157 5.175 1.00 29.50 86 PHE B N 1
ATOM 5571 C CA . PHE B 2 105 ? -12.897 26.876 4.473 1.00 28.30 86 PHE B CA 1
ATOM 5572 C C . PHE B 2 105 ? -12.833 28.342 4.906 1.00 30.22 86 PHE B C 1
ATOM 5573 O O . PHE B 2 105 ? -13.820 28.902 5.384 1.00 30.59 86 PHE B O 1
ATOM 5581 N N . LYS B 2 106 ? -11.664 28.954 4.736 1.00 30.39 87 LYS B N 1
ATOM 5582 C CA . LYS B 2 106 ? -11.402 30.276 5.293 1.00 32.81 87 LYS B CA 1
ATOM 5583 C C . LYS B 2 106 ? -11.850 31.420 4.390 1.00 31.41 87 LYS B C 1
ATOM 5584 O O . LYS B 2 106 ? -11.320 31.609 3.296 1.00 30.98 87 LYS B O 1
ATOM 5590 N N . ARG B 2 107 ? -12.827 32.183 4.866 1.00 32.90 88 ARG B N 1
ATOM 5591 C CA . ARG B 2 107 ? -13.204 33.434 4.225 1.00 34.11 88 ARG B CA 1
ATOM 5592 C C . ARG B 2 107 ? -12.010 34.382 4.269 1.00 31.70 88 ARG B C 1
ATOM 5593 O O . ARG B 2 107 ? -11.544 34.725 5.350 1.00 30.36 88 ARG B O 1
ATOM 5601 N N . PRO B 2 108 ? -11.499 34.802 3.099 1.00 33.82 89 PRO B N 1
ATOM 5602 C CA . PRO B 2 108 ? -10.356 35.718 3.133 1.00 35.00 89 PRO B CA 1
ATOM 5603 C C . PRO B 2 108 ? -10.776 37.158 3.415 1.00 34.23 89 PRO B C 1
ATOM 5604 O O . PRO B 2 108 ? -11.908 37.540 3.115 1.00 32.43 89 PRO B O 1
ATOM 5608 N N . SER B 2 109 ? -9.871 37.943 3.989 1.00 33.58 90 SER B N 1
ATOM 5609 C CA . SER B 2 109 ? -10.139 39.354 4.240 1.00 32.97 90 SER B CA 1
ATOM 5610 C C . SER B 2 109 ? -10.296 40.117 2.928 1.00 33.53 90 SER B C 1
ATOM 5611 O O . SER B 2 109 ? -11.116 41.027 2.831 1.00 35.78 90 SER B O 1
ATOM 5614 N N . ASN B 2 110 ? -9.511 39.735 1.924 1.00 30.56 91 ASN B N 1
ATOM 5615 C CA . ASN B 2 110 ? -9.504 40.427 0.639 1.00 29.63 91 ASN B CA 1
ATOM 5616 C C . ASN B 2 110 ? -9.822 39.519 -0.539 1.00 29.85 91 ASN B C 1
ATOM 5617 O O . ASN B 2 110 ? -9.683 38.299 -0.461 1.00 30.91 91 ASN B O 1
ATOM 5622 N N . PHE B 2 111 ? -10.256 40.139 -1.629 1.00 29.05 92 PHE B N 1
ATOM 5623 C CA . PHE B 2 111 ? -10.240 39.510 -2.937 1.00 30.96 92 PHE B CA 1
ATOM 5624 C C . PHE B 2 111 ? -8.857 39.734 -3.525 1.00 30.29 92 PHE B C 1
ATOM 5625 O O . PHE B 2 111 ? -8.306 40.826 -3.418 1.00 32.58 92 PHE B O 1
ATOM 5633 N N . THR B 2 112 ? -8.286 38.700 -4.128 1.00 31.55 93 THR B N 1
ATOM 5634 C CA . THR B 2 112 ? -6.938 38.796 -4.675 1.00 33.62 93 THR B CA 1
ATOM 5635 C C . THR B 2 112 ? -6.940 39.496 -6.032 1.00 36.28 93 THR B C 1
ATOM 5636 O O . THR B 2 112 ? -5.884 39.837 -6.564 1.00 36.87 93 THR B O 1
ATOM 5640 N N . SER B 2 113 ? -8.131 39.708 -6.584 1.00 39.19 94 SER B N 1
ATOM 5641 C CA . SER B 2 113 ? -8.280 40.417 -7.849 1.00 44.72 94 SER B CA 1
ATOM 5642 C C . SER B 2 113 ? -9.338 41.504 -7.729 1.00 52.75 94 SER B C 1
ATOM 5643 O O . SER B 2 113 ? -10.257 41.401 -6.918 1.00 47.43 94 SER B O 1
ATOM 5646 N N . SER B 2 114 ? -9.201 42.547 -8.541 1.00 69.57 95 SER B N 1
ATOM 5647 C CA . SER B 2 114 ? -10.174 43.632 -8.560 1.00 83.75 95 SER B CA 1
ATOM 5648 C C . SER B 2 114 ? -11.502 43.159 -9.146 1.00 88.82 95 SER B C 1
ATOM 5649 O O . SER B 2 114 ? -11.651 43.050 -10.363 1.00 91.16 95 SER B O 1
ATOM 5652 N N . ASN B 2 124 ? -13.409 31.485 -16.056 1.00 40.30 105 ASN B N 1
ATOM 5653 C CA . ASN B 2 124 ? -13.981 30.232 -15.589 1.00 41.59 105 ASN B CA 1
ATOM 5654 C C . ASN B 2 124 ? -12.831 29.380 -15.163 1.00 53.50 105 ASN B C 1
ATOM 5655 O O . ASN B 2 124 ? -11.940 29.113 -15.943 1.00 52.85 105 ASN B O 1
ATOM 5660 N N . PHE B 2 125 ? -12.861 28.961 -13.917 1.00 65.49 106 PHE B N 1
ATOM 5661 C CA . PHE B 2 125 ? -11.737 28.328 -13.295 1.00 70.69 106 PHE B CA 1
ATOM 5662 C C . PHE B 2 125 ? -11.547 26.877 -13.666 1.00 69.45 106 PHE B C 1
ATOM 5663 O O . PHE B 2 125 ? -10.558 26.294 -13.299 1.00 71.41 106 PHE B O 1
ATOM 5671 N N . LEU B 2 126 ? -12.462 26.301 -14.415 1.00 64.61 107 LEU B N 1
ATOM 5672 C CA . LEU B 2 126 ? -12.301 24.933 -14.852 1.00 61.76 107 LEU B CA 1
ATOM 5673 C C . LEU B 2 126 ? -11.437 24.822 -16.075 1.00 53.21 107 LEU B C 1
ATOM 5674 O O . LEU B 2 126 ? -10.847 23.816 -16.370 1.00 51.79 107 LEU B O 1
ATOM 5679 N N . GLU B 2 127 ? -11.375 25.903 -16.790 1.00 46.46 108 GLU B N 1
ATOM 5680 C CA . GLU B 2 127 ? -10.518 26.007 -17.962 1.00 43.13 108 GLU B CA 1
ATOM 5681 C C . GLU B 2 127 ? -9.077 25.668 -17.592 1.00 39.77 108 GLU B C 1
ATOM 5682 O O . GLU B 2 127 ? -8.489 26.300 -16.713 1.00 40.60 108 GLU B O 1
ATOM 5688 N N . GLY B 2 128 ? -8.518 24.666 -18.266 1.00 36.81 109 GLY B N 1
ATOM 5689 C CA . GLY B 2 128 ? -7.165 24.215 -17.994 1.00 36.20 109 GLY B CA 1
ATOM 5690 C C . GLY B 2 128 ? -7.139 22.880 -17.273 1.00 36.29 109 GLY B C 1
ATOM 5691 O O . GLY B 2 128 ? -6.102 22.217 -17.221 1.00 37.52 109 GLY B O 1
ATOM 5692 N N . LEU B 2 129 ? -8.274 22.485 -16.704 1.00 35.56 110 LEU B N 1
ATOM 5693 C CA . LEU B 2 129 ? -8.380 21.176 -16.072 1.00 34.36 110 LEU B CA 1
ATOM 5694 C C . LEU B 2 129 ? -8.433 20.093 -17.133 1.00 33.21 110 LEU B C 1
ATOM 5695 O O . LEU B 2 129 ? -9.058 20.266 -18.180 1.00 31.42 110 LEU B O 1
ATOM 5700 N N . SER B 2 130 ? -7.767 18.978 -16.860 1.00 31.25 111 SER B N 1
ATOM 5701 C CA . SER B 2 130 ? -7.815 17.831 -17.750 1.00 29.53 111 SER B CA 1
ATOM 5702 C C . SER B 2 130 ? -9.251 17.328 -17.860 1.00 28.74 111 SER B C 1
ATOM 5703 O O . SER B 2 130 ? -10.044 17.514 -16.935 1.00 26.74 111 SER B O 1
ATOM 5706 N N . PRO B 2 131 ? -9.594 16.692 -18.992 1.00 29.17 112 PRO B N 1
ATOM 5707 C CA . PRO B 2 131 ? -10.933 16.117 -19.163 1.00 29.17 112 PRO B CA 1
ATOM 5708 C C . PRO B 2 131 ? -11.356 15.217 -18.001 1.00 27.50 112 PRO B C 1
ATOM 5709 O O . PRO B 2 131 ? -12.500 15.295 -17.550 1.00 29.17 112 PRO B O 1
ATOM 5713 N N . LEU B 2 132 ? -10.443 14.382 -17.515 1.00 27.17 113 LEU B N 1
ATOM 5714 C CA . LEU B 2 132 ? -10.766 13.472 -16.421 1.00 26.98 113 LEU B CA 1
ATOM 5715 C C . LEU B 2 132 ? -11.078 14.252 -15.147 1.00 26.88 113 LEU B C 1
ATOM 5716 O O . LEU B 2 132 ? -12.040 13.949 -14.442 1.00 27.62 113 LEU B O 1
ATOM 5721 N N . ALA B 2 133 ? -10.264 15.262 -14.860 1.00 28.98 114 ALA B N 1
ATOM 5722 C CA . ALA B 2 133 ? -10.488 16.117 -13.702 1.00 27.92 114 ALA B CA 1
ATOM 5723 C C . ALA B 2 133 ? -11.835 16.821 -13.806 1.00 26.61 114 ALA B C 1
ATOM 5724 O O . ALA B 2 133 ? -12.544 16.968 -12.811 1.00 25.24 114 ALA B O 1
ATOM 5726 N N . GLN B 2 134 ? -12.182 17.255 -15.014 1.00 28.42 115 GLN B N 1
ATOM 5727 C CA . GLN B 2 134 ? -13.469 17.902 -15.253 1.00 31.12 115 GLN B CA 1
ATOM 5728 C C . GLN B 2 134 ? -14.618 16.922 -15.039 1.00 29.96 115 GLN B C 1
ATOM 5729 O O . GLN B 2 134 ? -15.637 17.266 -14.446 1.00 31.12 115 GLN B O 1
ATOM 5735 N N . SER B 2 135 ? -14.444 15.696 -15.519 1.00 29.33 116 SER B N 1
ATOM 5736 C CA . SER B 2 135 ? -15.492 14.686 -15.426 1.00 30.33 116 SER B CA 1
ATOM 5737 C C . SER B 2 135 ? -15.794 14.307 -13.980 1.00 30.30 116 SER B C 1
ATOM 5738 O O . SER B 2 135 ? -16.953 14.262 -13.574 1.00 30.27 116 SER B O 1
ATOM 5741 N N . VAL B 2 136 ? -14.747 14.031 -13.210 1.00 29.17 117 VAL B N 1
ATOM 5742 C CA . VAL B 2 136 ? -14.903 13.661 -11.805 1.00 30.64 117 VAL B CA 1
ATOM 5743 C C . VAL B 2 136 ? -15.501 14.824 -11.016 1.00 34.36 117 VAL B C 1
ATOM 5744 O O . VAL B 2 136 ? -16.280 14.621 -10.083 1.00 34.67 117 VAL B O 1
ATOM 5748 N N . LEU B 2 137 ? -15.145 16.042 -11.402 1.00 36.12 118 LEU B N 1
ATOM 5749 C CA . LEU B 2 137 ? -15.668 17.229 -10.739 1.00 40.02 118 LEU B CA 1
ATOM 5750 C C . LEU B 2 137 ? -17.174 17.362 -10.974 1.00 40.49 118 LEU B C 1
ATOM 5751 O O . LEU B 2 137 ? -17.921 17.703 -10.057 1.00 40.79 118 LEU B O 1
ATOM 5756 N N . SER B 2 138 ? -17.617 17.075 -12.196 1.00 40.23 119 SER B N 1
ATOM 5757 C CA . SER B 2 138 ? -19.031 17.200 -12.554 1.00 43.63 119 SER B CA 1
ATOM 5758 C C . SER B 2 138 ? -19.877 16.098 -11.925 1.00 49.73 119 SER B C 1
ATOM 5759 O O . SER B 2 138 ? -21.011 16.336 -11.509 1.00 51.05 119 SER B O 1
ATOM 5762 N N . THR B 2 139 ? -19.323 14.891 -11.873 1.00 53.16 120 THR B N 1
ATOM 5763 C CA . THR B 2 139 ? -20.025 13.746 -11.304 1.00 57.49 120 THR B CA 1
ATOM 5764 C C . THR B 2 139 ? -20.314 13.967 -9.826 1.00 52.56 120 THR B C 1
ATOM 5765 O O . THR B 2 139 ? -21.341 13.524 -9.314 1.00 50.56 120 THR B O 1
ATOM 5769 N N . HIS B 2 140 ? -19.401 14.654 -9.148 1.00 52.52 121 HIS B N 1
ATOM 5770 C CA . HIS B 2 140 ? -19.522 14.902 -7.717 1.00 57.36 121 HIS B CA 1
ATOM 5771 C C . HIS B 2 140 ? -19.742 16.386 -7.446 1.00 59.60 121 HIS B C 1
ATOM 5772 O O . HIS B 2 140 ? -18.997 17.007 -6.689 1.00 58.85 121 HIS B O 1
ATOM 5779 N N . LYS B 2 141 ? -20.773 16.943 -8.072 1.00 65.99 122 LYS B N 1
ATOM 5780 C CA . LYS B 2 141 ? -21.090 18.358 -7.929 1.00 74.60 122 LYS B CA 1
ATOM 5781 C C . LYS B 2 141 ? -21.984 18.597 -6.715 1.00 81.06 122 LYS B C 1
ATOM 5782 O O . LYS B 2 141 ? -22.022 19.701 -6.170 1.00 84.65 122 LYS B O 1
ATOM 5788 N N . GLY B 2 142 ? -22.700 17.559 -6.295 1.00 82.05 123 GLY B N 1
ATOM 5789 C CA . GLY B 2 142 ? -23.566 17.652 -5.135 1.00 82.05 123 GLY B CA 1
ATOM 5790 C C . GLY B 2 142 ? -22.771 17.818 -3.855 1.00 81.88 123 GLY B C 1
ATOM 5791 O O . GLY B 2 142 ? -23.213 18.484 -2.918 1.00 78.11 123 GLY B O 1
ATOM 5792 N N . LEU B 2 143 ? -21.587 17.213 -3.821 1.00 86.31 124 LEU B N 1
ATOM 5793 C CA . LEU B 2 143 ? -20.722 17.284 -2.649 1.00 90.85 124 LEU B CA 1
ATOM 5794 C C . LEU B 2 143 ? -20.060 18.655 -2.519 1.00 91.43 124 LEU B C 1
ATOM 5795 O O . LEU B 2 143 ? -19.361 18.917 -1.539 1.00 92.78 124 LEU B O 1
ATOM 5800 N N . ASN B 2 144 ? -20.274 19.517 -3.511 1.00 89.44 125 ASN B N 1
ATOM 5801 C CA . ASN B 2 144 ? -19.717 20.863 -3.499 1.00 86.34 125 ASN B CA 1
ATOM 5802 C C . ASN B 2 144 ? -20.737 21.895 -3.030 1.00 85.40 125 ASN B C 1
ATOM 5803 O O . ASN B 2 144 ? -21.129 22.792 -3.798 1.00 82.47 125 ASN B O 1
ATOM 5808 N N . ASP B 2 145 ? -21.160 21.758 -1.769 1.00 86.87 126 ASP B N 1
ATOM 5809 C CA . ASP B 2 145 ? -21.930 22.780 -1.099 1.00 86.43 126 ASP B CA 1
ATOM 5810 C C . ASP B 2 145 ? -20.995 23.347 -0.026 1.00 79.59 126 ASP B C 1
ATOM 5811 O O . ASP B 2 145 ? -21.359 23.429 1.152 1.00 82.84 126 ASP B O 1
ATOM 5816 N N . SER B 2 146 ? -19.784 23.718 -0.453 1.00 67.01 127 SER B N 1
ATOM 5817 C CA . SER B 2 146 ? -18.706 24.158 0.434 1.00 54.10 127 SER B CA 1
ATOM 5818 C C . SER B 2 146 ? -19.105 25.323 1.331 1.00 46.88 127 SER B C 1
ATOM 5819 O O . SER B 2 146 ? -19.704 26.301 0.883 1.00 44.95 127 SER B O 1
ATOM 5822 N N . ILE B 2 147 ? -18.766 25.198 2.611 1.00 43.68 128 ILE B N 1
ATOM 5823 C CA . ILE B 2 147 ? -19.075 26.222 3.601 1.00 41.20 128 ILE B CA 1
ATOM 5824 C C . ILE B 2 147 ? -17.845 27.104 3.829 1.00 37.04 128 ILE B C 1
ATOM 5825 O O . ILE B 2 147 ? -16.772 26.614 4.176 1.00 35.18 128 ILE B O 1
ATOM 5830 N N . ASN B 2 148 ? -18.010 28.405 3.598 1.00 36.92 129 ASN B N 1
ATOM 5831 C CA . ASN B 2 148 ? -16.942 29.381 3.800 1.00 39.69 129 ASN B CA 1
ATOM 5832 C C . ASN B 2 148 ? -17.284 30.310 4.958 1.00 39.36 129 ASN B C 1
ATOM 5833 O O . ASN B 2 148 ? -18.342 30.934 4.966 1.00 39.12 129 ASN B O 1
ATOM 5838 N N . ILE B 2 149 ? -16.377 30.400 5.926 1.00 40.41 130 ILE B N 1
ATOM 5839 C CA . ILE B 2 149 ? -16.655 31.075 7.189 1.00 40.37 130 ILE B CA 1
ATOM 5840 C C . ILE B 2 149 ? -15.497 31.982 7.612 1.00 42.37 130 ILE B C 1
ATOM 5841 O O . ILE B 2 149 ? -14.343 31.738 7.259 1.00 40.25 130 ILE B O 1
ATOM 5846 N N . GLU B 2 150 ? -15.831 33.034 8.359 1.00 46.20 131 GLU B N 1
ATOM 5847 C CA . GLU B 2 150 ? -14.847 33.955 8.923 1.00 51.76 131 GLU B CA 1
ATOM 5848 C C . GLU B 2 150 ? -14.376 33.492 10.298 1.00 57.09 131 GLU B C 1
ATOM 5849 O O . GLU B 2 150 ? -15.061 32.725 10.971 1.00 57.47 131 GLU B O 1
ATOM 5855 N N . LYS B 2 151 ? -13.213 33.974 10.719 1.00 64.11 132 LYS B N 1
ATOM 5856 C CA . LYS B 2 151 ? -12.704 33.677 12.055 1.00 71.99 132 LYS B CA 1
ATOM 5857 C C . LYS B 2 151 ? -13.610 34.270 13.130 1.00 74.38 132 LYS B C 1
ATOM 5858 O O . LYS B 2 151 ? -14.520 33.606 13.627 1.00 75.31 132 LYS B O 1
#

Solvent-accessible surface area: 32088 Å² total; per-residue (Å²): 91,84,118,25,37,2,33,82,0,9,94,6,0,40,47,0,31,71,25,0,25,59,15,0,34,120,0,35,54,77,103,5,0,108,41,0,0,9,2,0,9,11,0,0,61,5,0,36,15,0,53,92,106,23,118,11,54,17,69,24,12,0,26,0,0,6,17,0,0,33,0,0,7,36,0,0,50,8,26,51,7,0,59,107,38,0,45,72,2,57,121,79,0,94,100,61,63,112,113,46,114,0,23,26,0,16,5,20,0,9,2,2,29,7,12,16,1,5,50,64,33,96,36,138,136,57,6,93,64,4,21,154,64,0,84,122,26,20,115,112,0,56,113,58,181,74,124,40,36,70,35,6,1,17,0,0,36,0,0,4,1,36,1,6,42,102,24,144,36,48,204,144,0,67,100,39,0,116,26,1,20,76,116,16,177,79,114,3,39,19,29,1,0,0,1,0,6,15,0,0,6,2,6,52,55,18,30,47,32,55,98,88,4,37,99,26,2,131,43,6,90,36,176,56,0,20,30,13,0,36,0,0,8,4,1,0,15,0,1,25,14,3,6,53,17,10,93,9,74,99,38,36,67,68,2,128,88,9,13,105,90,17,94,92,35,1,72,119,50,85,45,155,10,7,67,1,160,25,40,105,141,0,36,0,50,0,32,1,12,1,0,5,20,33,148,12,1,89,8,1,13,27,0,1,29,0,1,8,24,0,5,2,0,51,21,110,64,0,84,45,0,80,141,44,5,70,106,0,67,53,40,0,85,131,24,39,152,96,12,60,41,52,55,45,3,0,17,54,0,15,44,28,4,79,21,2,73,26,1,29,64,5,6,72,0,0,124,29,1,2,65,1,8,37,127,15,46,16,155,87,33,25,7,68,7,0,83,105,0,9,90,0,1,76,30,0,35,119,51,46,0,3,34,122,53,0,52,118,2,16,129,25,76,58,9,26,27,3,0,42,0,2,0,11,0,2,2,2,0,0,12,3,0,57,2,4,135,23,71,63,135,129,58,50,134,17,37,109,54,0,65,84,6,26,127,71,0,56,147,33,8,139,90,4,18,0,46,126,1,10,3,7,39,0,0,6,1,0,1,11,0,0,4,18,41,40,8,2,2,106,52,48,9,120,21,56,109,170,83,76,63,87,22,26,60,60,0,126,77,8,10,65,34,16,86,37,168,138,130,74,147,13,38,84,0,2,7,0,36,0,1,0,0,0,0,0,1,64,52,24,42,161,85,103,50,95,23,32,56,8,0,33,91,0,22,84,24,2,165,54,14,31,38,7,118,61,0,14,2,2,0,0,3,9,10,3,12,17,0,46,78,42,174,100,55,147,21,41,61,111,6,44,52,76,0,104,41,1,20,153,69,37,72,128,168,159,54,77,11,42,50,56,90,25,28,9,84,132,116,156,20,18,24,7,0,0,18,1,0,20,32,10,0,2,8,5,3,6,0,15,28,22,1,7,45,9,0,30,45,19,48,78,8,8,10,58,28,131,61,124,18,22,103,73,111,134,48,72,75,72,1,51,16,81,93,104,114,132,201,77,132,42,89,75,122,121,20,30,2,24,79,14,81,21,99,5,40,144,138,25,50,143,68,7,39,113,73,0,69,62,8,20,73,92,24,154,70,94,40,133,29,81,22,76,125,217